Protein AF-A0A0F8YXT7-F1 (afdb_monomer)

Secondary structure (DSSP, 8-state):
--HHHHHHHTT-----S-------HHHHHHHHTGGGHHHHHHHHHHH--S--SS-HHHHHHHHTTEEEEE-TTS-EEEEEE-SS-EEEE-HHHHHHHS--EEEEEE-TTSPEEEEEHHHHHHT-TTS-EESEEE---TTSPPPTTEEE-----SS-------HHHHHHHHHTTTT-HHHHHHHHHHHHHHHH-TTS--SSEEEEE--TTSSHHHHHHHHHGGGGGGEEEE-SHHHHHSS--GGGGG-SEEEE-GGGGGGHHHHHHHHHHHHH-SEEEE--TTS--EEEE---EEEEEE-TT----TTS-GGGEEEEEPP-TTTT-HHHHHHHHHHHHHSSHHHHHHHHHHH----S-TTSPPPPHHHHHHHHHTS-HHHHHHHHHHHH------TTS--

InterPro domains:
  IPR027417 P-loop containing nucleoside triphosphate hydrolase [G3DSA:3.40.50.300] (169-338)
  IPR027417 P-loop containing nucleoside triphosphate hydrolase [SSF52540] (179-327)
  IPR045455 NrS-1 polymerase-like, helicase domain [PF19263] (204-312)

Sequence (399 aa):
DTPLLRMLFVDTIQVDGDSEFKAPFKRLEELIGEQGKDFVASLYKIWGGESKGISTTLLQRMNAKHAVVFRQGGKMTIMTEHEDEIRYSSRYDFGMLYPKRIQVAITSAGKPVQKIQSEAWIEHDDRRFYYGIQLAPPGRKLKKDYYNLWQGFSVEPKKGDWSLYRQHLGLLVKGVPDHLDYVISWLADCVQNPGTQAGVALSFKGRMGVGKSTAAKWFGALFGAHFMHLDSEHRLLGSFNAHLHHAIVILADEAVWAAGKQGLGALKRMITEDTLSIEPKGLDVIEVDNMIHMIVCSNEDWFVPRHFDERRFAIFEVSDKHQEDHEFFGAVKKQLFQEGGLAALLYDLLEWKLTRNLRRFPDTEESERQKTHTMSAKHEWWYEQLISGAPWLDAQELP

Nearest PDB structures (foldseek):
  7ola-assembly1_B  TM=5.932E-01  e=2.626E-09  Staphylococcus aureus
  7om0-assembly1_A  TM=5.813E-01  e=7.426E-09  Staphylococcus aureus
  7ola-assembly1_A  TM=5.707E-01  e=2.803E-08  Staphylococcus aureus
  7ola-assembly1_C  TM=5.145E-01  e=4.956E-09  Staphylococcus aureus
  7om0-assembly1_D  TM=5.430E-01  e=7.867E-09  Staphylococcus aureus

Organism: NCBI:txid412755

Solvent-accessible surface area (backbone atoms only — not comparable to full-atom values): 22648 Å² total; per-residue (Å²): 143,57,74,69,63,50,69,75,60,68,88,78,76,88,84,80,98,73,79,83,82,79,75,66,59,69,67,46,51,70,72,53,40,83,85,34,48,68,58,52,50,49,47,42,72,76,62,55,74,80,74,73,39,66,53,69,70,56,49,51,59,45,47,75,34,33,30,42,31,32,40,94,62,80,45,76,32,37,40,35,62,50,99,78,49,79,45,78,37,50,72,67,60,46,31,70,77,32,63,55,73,39,70,32,42,65,47,99,84,74,46,77,38,69,38,39,43,36,56,44,47,74,73,36,87,90,44,44,67,25,72,26,75,42,70,35,37,67,95,43,84,70,59,87,60,41,42,63,66,52,85,66,57,65,56,72,64,36,90,65,60,41,65,56,52,55,50,51,51,25,37,42,34,64,59,39,66,69,54,34,52,49,52,51,46,53,57,17,46,51,71,64,36,43,49,50,48,67,48,38,26,48,30,39,34,26,67,82,56,43,48,61,64,56,52,52,52,60,57,32,48,45,38,41,77,23,33,42,79,38,67,33,37,62,69,72,73,39,78,69,36,48,70,58,70,58,37,32,35,35,39,40,34,53,50,30,54,78,49,47,73,61,36,53,53,51,52,51,42,56,38,65,40,68,55,40,84,30,31,39,91,97,44,60,74,42,80,40,80,38,22,33,38,42,36,37,31,36,45,76,83,68,71,82,57,82,83,59,76,58,76,37,52,46,60,30,57,36,40,66,90,55,49,69,39,60,66,63,54,47,53,33,50,42,35,34,79,74,69,47,7,50,23,11,46,49,32,51,32,64,69,50,84,80,81,72,60,76,74,63,62,81,90,32,75,63,54,51,52,50,54,51,73,53,38,52,75,71,51,36,51,51,49,51,46,66,69,69,66,61,77,86,72,56,86,87,72,63,132

Structure (mmCIF, N/CA/C/O backbone):
data_AF-A0A0F8YXT7-F1
#
_entry.id   AF-A0A0F8YXT7-F1
#
loop_
_atom_site.group_PDB
_atom_site.id
_atom_site.type_symbol
_atom_site.label_atom_id
_atom_site.label_alt_id
_atom_site.label_comp_id
_atom_site.label_asym_id
_atom_site.label_entity_id
_atom_site.label_seq_id
_atom_site.pdbx_PDB_ins_code
_atom_site.Cartn_x
_atom_site.Cartn_y
_atom_site.Cartn_z
_atom_site.occupancy
_atom_site.B_iso_or_equiv
_atom_site.auth_seq_id
_atom_site.auth_comp_id
_atom_site.auth_asym_id
_atom_site.auth_atom_id
_atom_site.pdbx_PDB_model_num
ATOM 1 N N . ASP A 1 1 ? 20.524 -30.618 -58.785 1.00 39.38 1 ASP A N 1
ATOM 2 C CA . ASP A 1 1 ? 21.053 -31.994 -58.687 1.00 39.38 1 ASP A CA 1
ATOM 3 C C . ASP A 1 1 ? 22.568 -32.061 -58.804 1.00 39.38 1 ASP A C 1
ATOM 5 O O . ASP A 1 1 ? 23.100 -32.656 -59.732 1.00 39.38 1 ASP A O 1
ATOM 9 N N . THR A 1 2 ? 23.287 -31.479 -57.845 1.00 40.97 2 THR A N 1
ATOM 10 C CA . THR A 1 2 ? 24.748 -31.613 -57.781 1.00 40.97 2 THR A CA 1
ATOM 11 C C . THR A 1 2 ? 25.086 -32.537 -56.610 1.00 40.97 2 THR A C 1
ATOM 13 O O . THR A 1 2 ? 24.695 -32.223 -55.483 1.00 40.97 2 THR A O 1
ATOM 16 N N . PRO A 1 3 ? 25.797 -33.659 -56.822 1.00 45.44 3 PRO A N 1
ATOM 17 C CA . PRO A 1 3 ? 26.182 -34.601 -55.760 1.00 45.44 3 PRO A CA 1
ATOM 18 C C . PRO A 1 3 ? 26.886 -33.939 -54.561 1.00 45.44 3 PRO A C 1
ATOM 20 O O . PRO A 1 3 ? 26.724 -34.376 -53.425 1.00 45.44 3 PRO A O 1
ATOM 23 N N . LEU A 1 4 ? 27.577 -32.820 -54.805 1.00 45.56 4 LEU A N 1
ATOM 24 C CA . LEU A 1 4 ? 28.247 -31.981 -53.805 1.00 45.56 4 LEU A CA 1
ATOM 25 C C . LEU A 1 4 ? 27.292 -31.361 -52.770 1.00 45.56 4 LEU A C 1
ATOM 27 O O . LEU A 1 4 ? 27.617 -31.311 -51.588 1.00 45.56 4 LEU A O 1
ATOM 31 N N . LEU A 1 5 ? 26.093 -30.943 -53.191 1.00 46.81 5 LEU A N 1
ATOM 32 C CA . LEU A 1 5 ? 25.061 -30.440 -52.278 1.00 46.81 5 LEU A CA 1
ATOM 33 C C . LEU A 1 5 ? 24.459 -31.576 -51.445 1.00 46.81 5 LEU A C 1
ATOM 35 O O . LEU A 1 5 ? 24.122 -31.361 -50.296 1.00 46.81 5 LEU A O 1
ATOM 39 N N . ARG A 1 6 ? 24.374 -32.807 -51.960 1.00 44.88 6 ARG A N 1
ATOM 40 C CA . ARG A 1 6 ? 23.928 -33.944 -51.136 1.00 44.88 6 ARG A CA 1
ATOM 41 C C . ARG A 1 6 ? 24.977 -34.329 -50.088 1.00 44.88 6 ARG A C 1
ATOM 43 O O . ARG A 1 6 ? 24.615 -34.555 -48.944 1.00 44.88 6 ARG A O 1
ATOM 50 N N . MET A 1 7 ? 26.267 -34.306 -50.426 1.00 46.72 7 MET A N 1
ATOM 51 C CA . MET A 1 7 ? 27.353 -34.587 -49.468 1.00 46.72 7 MET A CA 1
ATOM 52 C C . MET A 1 7 ? 27.395 -33.610 -48.279 1.00 46.72 7 MET A C 1
ATOM 54 O O . MET A 1 7 ? 27.809 -33.977 -47.188 1.00 46.72 7 MET A O 1
ATOM 58 N N . LEU A 1 8 ? 26.945 -32.373 -48.493 1.00 49.31 8 LEU A N 1
ATOM 59 C CA . LEU A 1 8 ? 26.887 -31.306 -47.493 1.00 49.31 8 LEU A CA 1
ATOM 60 C C . LEU A 1 8 ? 25.768 -31.464 -46.451 1.00 49.31 8 LEU A C 1
ATOM 62 O O . LEU A 1 8 ? 25.875 -30.913 -45.359 1.00 49.31 8 LEU A O 1
ATOM 66 N N . PHE A 1 9 ? 24.695 -32.175 -46.804 1.00 46.34 9 PHE A N 1
ATOM 67 C CA . PHE A 1 9 ? 23.440 -32.210 -46.043 1.00 46.34 9 PHE A CA 1
ATOM 68 C C . PHE A 1 9 ? 23.059 -33.611 -45.527 1.00 46.34 9 PHE A C 1
ATOM 70 O O . PHE A 1 9 ? 22.068 -33.740 -44.815 1.00 46.34 9 PHE A O 1
ATOM 77 N N . VAL A 1 10 ? 23.806 -34.665 -45.879 1.00 40.94 10 VAL A N 1
ATOM 78 C CA . VAL A 1 10 ? 23.450 -36.061 -45.544 1.00 40.94 10 VAL A CA 1
ATOM 79 C C . VAL A 1 10 ? 23.953 -36.516 -44.161 1.00 40.94 10 VAL A C 1
ATOM 81 O O . VAL A 1 10 ? 23.367 -37.432 -43.598 1.00 40.94 10 VAL A O 1
ATOM 84 N N . ASP A 1 11 ? 24.926 -35.832 -43.547 1.00 40.41 11 ASP A N 1
ATOM 85 C CA . ASP A 1 11 ? 25.445 -36.191 -42.207 1.00 40.41 11 ASP A CA 1
ATOM 86 C C . ASP A 1 11 ? 24.771 -35.434 -41.033 1.00 40.41 11 ASP A C 1
ATOM 88 O O . ASP A 1 11 ? 25.213 -35.552 -39.891 1.00 40.41 11 ASP A O 1
ATOM 92 N N . THR A 1 12 ? 23.711 -34.647 -41.268 1.00 40.72 12 THR A N 1
ATOM 93 C CA . THR A 1 12 ? 23.118 -33.735 -40.254 1.00 40.72 12 THR A CA 1
ATOM 94 C C . THR A 1 12 ? 21.625 -33.937 -39.967 1.00 40.72 12 THR A C 1
ATOM 96 O O . THR A 1 12 ? 20.953 -33.035 -39.474 1.00 40.72 12 THR A O 1
ATOM 99 N N . ILE A 1 13 ? 21.090 -35.134 -40.205 1.00 34.00 13 ILE A N 1
ATOM 100 C CA . ILE A 1 13 ? 19.738 -35.527 -39.769 1.00 34.00 13 ILE A CA 1
ATOM 101 C C . ILE A 1 13 ? 19.955 -36.733 -38.840 1.00 34.00 13 ILE A C 1
ATOM 103 O O . ILE A 1 13 ? 20.457 -37.749 -39.302 1.00 34.00 13 ILE A O 1
ATOM 107 N N . GLN A 1 14 ? 19.732 -36.694 -37.522 1.00 34.12 14 GLN A N 1
ATOM 108 C CA . GLN A 1 14 ? 18.491 -36.373 -36.808 1.00 34.12 14 GLN A CA 1
ATOM 109 C C . GLN A 1 14 ? 18.782 -36.413 -35.286 1.00 34.12 14 GLN A C 1
ATOM 111 O O . GLN A 1 14 ? 19.379 -37.405 -34.888 1.00 34.12 14 GLN A O 1
ATOM 116 N N . VAL A 1 15 ? 18.345 -35.441 -34.460 1.00 32.06 15 VAL A N 1
ATOM 117 C CA . VAL A 1 15 ? 17.701 -35.663 -33.131 1.00 32.06 15 VAL A CA 1
ATOM 118 C C . VAL A 1 15 ? 16.918 -34.394 -32.722 1.00 32.06 15 VAL A C 1
ATOM 120 O O . VAL A 1 15 ? 17.508 -33.345 -32.495 1.00 32.06 15 VAL A O 1
ATOM 123 N N . ASP A 1 16 ? 15.592 -34.531 -32.681 1.00 32.97 16 ASP A N 1
ATOM 124 C CA . ASP A 1 16 ? 14.550 -33.811 -31.926 1.00 32.97 16 ASP A CA 1
ATOM 125 C C . ASP A 1 16 ? 14.582 -32.277 -31.713 1.00 32.97 16 ASP A C 1
ATOM 127 O O . ASP A 1 16 ? 15.314 -31.724 -30.899 1.00 32.97 16 ASP A O 1
ATOM 131 N N . GLY A 1 17 ? 13.584 -31.621 -32.320 1.00 36.00 17 GLY A N 1
ATOM 132 C CA . GLY A 1 17 ? 12.732 -30.627 -31.649 1.00 36.00 17 GLY A CA 1
ATOM 133 C C . GLY A 1 17 ? 13.159 -29.159 -31.665 1.00 36.00 17 GLY A C 1
ATOM 134 O O . GLY A 1 17 ? 12.306 -28.316 -31.907 1.00 36.00 17 GLY A O 1
ATOM 135 N N . ASP A 1 18 ? 14.438 -28.856 -31.470 1.00 39.72 18 ASP A N 1
ATOM 136 C CA . ASP A 1 18 ? 14.978 -27.487 -31.462 1.00 39.72 18 ASP A CA 1
ATOM 137 C C . ASP A 1 18 ? 16.389 -27.518 -32.061 1.00 39.72 18 ASP A C 1
ATOM 139 O O . ASP A 1 18 ? 17.374 -27.766 -31.367 1.00 39.72 18 ASP A O 1
ATOM 143 N N . SER A 1 19 ? 16.513 -27.318 -33.374 1.00 31.89 19 SER A N 1
ATOM 144 C CA . SER A 1 19 ? 17.814 -27.382 -34.048 1.00 31.89 19 SER A CA 1
ATOM 145 C C . SER A 1 19 ? 18.160 -26.066 -34.743 1.00 31.89 19 SER A C 1
ATOM 147 O O . SER A 1 19 ? 17.706 -25.795 -35.857 1.00 31.89 19 SER A O 1
ATOM 149 N N . GLU A 1 20 ? 19.012 -25.275 -34.089 1.00 38.31 20 GLU A N 1
ATOM 150 C CA . GLU A 1 20 ? 19.866 -24.267 -34.726 1.00 38.31 20 GLU A CA 1
ATOM 151 C C . GLU A 1 20 ? 20.706 -24.932 -35.838 1.00 38.31 20 GLU A C 1
ATOM 153 O O . GLU A 1 20 ? 21.409 -25.923 -35.617 1.00 38.31 20 GLU A O 1
ATOM 158 N N . PHE A 1 21 ? 20.605 -24.408 -37.062 1.00 39.09 21 PHE A N 1
ATOM 159 C CA . PHE A 1 21 ? 21.323 -24.898 -38.240 1.00 39.09 21 PHE A CA 1
ATOM 160 C C . PHE A 1 21 ? 22.820 -24.545 -38.152 1.00 39.09 21 PHE A C 1
ATOM 162 O O . PHE A 1 21 ? 23.279 -23.558 -38.725 1.00 39.09 21 PHE A O 1
ATOM 169 N N . LYS A 1 22 ? 23.630 -25.392 -37.511 1.00 43.78 22 LYS A N 1
ATOM 170 C CA . LYS A 1 22 ? 25.098 -25.256 -37.547 1.00 43.78 22 LYS A CA 1
ATOM 171 C C . LYS A 1 22 ? 25.690 -25.957 -38.763 1.00 43.78 22 LYS A C 1
ATOM 173 O O . LYS A 1 22 ? 26.059 -27.128 -38.713 1.00 43.78 22 LYS A O 1
ATOM 178 N N . ALA A 1 23 ? 25.811 -25.234 -39.873 1.00 48.59 23 ALA A N 1
ATOM 179 C CA . ALA A 1 23 ? 26.555 -25.724 -41.031 1.00 48.59 23 ALA A CA 1
ATOM 180 C C . ALA A 1 23 ? 28.072 -25.796 -40.713 1.00 48.59 23 ALA A C 1
ATOM 182 O O . ALA A 1 23 ? 28.648 -24.818 -40.224 1.00 48.59 23 ALA A O 1
ATOM 183 N N . PRO A 1 24 ? 28.766 -26.921 -40.988 1.00 53.50 24 PRO A N 1
ATOM 184 C CA . PRO A 1 24 ? 30.176 -27.098 -40.643 1.00 53.50 24 PRO A CA 1
ATOM 185 C C . PRO A 1 24 ? 31.079 -26.455 -41.709 1.00 53.50 24 PRO A C 1
ATOM 187 O O . PRO A 1 24 ? 31.779 -27.139 -42.457 1.00 53.50 24 PRO A O 1
ATOM 190 N N . PHE A 1 25 ? 31.071 -25.121 -41.788 1.00 54.31 25 PHE A N 1
ATOM 191 C CA . PHE A 1 25 ? 31.780 -24.353 -42.823 1.00 54.31 25 PHE A CA 1
ATOM 192 C C . PHE A 1 25 ? 33.288 -24.634 -42.876 1.00 54.31 25 PHE A C 1
ATOM 194 O O . PHE A 1 25 ? 33.860 -24.662 -43.959 1.00 54.31 25 PHE A O 1
ATOM 201 N N . LYS A 1 26 ? 33.920 -24.941 -41.735 1.00 54.84 26 LYS A N 1
ATOM 202 C CA . LYS A 1 26 ? 35.354 -25.266 -41.656 1.00 54.84 26 LYS A CA 1
ATOM 203 C C . LYS A 1 26 ? 35.719 -26.560 -42.395 1.00 54.84 26 LYS A C 1
ATOM 205 O O . LYS A 1 26 ? 36.694 -26.593 -43.135 1.00 54.84 26 LYS A O 1
ATOM 210 N N . ARG A 1 27 ? 34.893 -27.605 -42.253 1.00 57.19 27 ARG A N 1
ATOM 211 C CA . ARG A 1 27 ? 35.062 -28.870 -42.993 1.00 57.19 27 ARG A CA 1
ATOM 212 C C . ARG A 1 27 ? 34.838 -28.656 -44.489 1.00 57.19 27 ARG A C 1
ATOM 214 O O . ARG A 1 27 ? 35.436 -29.343 -45.309 1.00 57.19 27 ARG A O 1
ATOM 221 N N . LEU A 1 28 ? 33.989 -27.687 -44.835 1.00 57.41 28 LEU A N 1
ATOM 222 C CA . LEU A 1 28 ? 33.755 -27.303 -46.215 1.00 57.41 28 LEU A CA 1
ATOM 223 C C . LEU A 1 28 ? 34.971 -26.601 -46.823 1.00 57.41 28 LEU A C 1
ATOM 225 O O . LEU A 1 28 ? 35.419 -27.039 -47.872 1.00 57.41 28 LEU A O 1
ATOM 229 N N . GLU A 1 29 ? 35.554 -25.597 -46.161 1.00 59.03 29 GLU A N 1
ATOM 230 C CA . GLU A 1 29 ? 36.784 -24.927 -46.632 1.00 59.03 29 GLU A CA 1
ATOM 231 C C . GLU A 1 29 ? 37.942 -25.907 -46.857 1.00 59.03 29 GLU A C 1
ATOM 233 O O . GLU A 1 29 ? 38.652 -25.797 -47.856 1.00 59.03 29 GLU A O 1
ATOM 238 N N . GLU A 1 30 ? 38.097 -26.898 -45.973 1.00 63.09 30 GLU A N 1
ATOM 239 C CA . GLU A 1 30 ? 39.104 -27.959 -46.104 1.00 63.09 30 GLU A CA 1
ATOM 240 C C . GLU A 1 30 ? 38.872 -28.847 -47.343 1.00 63.09 30 GLU A C 1
ATOM 242 O O . GLU A 1 30 ? 39.832 -29.293 -47.967 1.00 63.09 30 GLU A O 1
ATOM 247 N N . LEU A 1 31 ? 37.611 -29.074 -47.731 1.00 58.56 31 LEU A N 1
ATOM 248 C CA . LEU A 1 31 ? 37.218 -29.933 -48.856 1.00 58.56 31 LEU A CA 1
ATOM 249 C C . LEU A 1 31 ? 37.324 -29.251 -50.226 1.00 58.56 31 LEU A C 1
ATOM 251 O O . LEU A 1 31 ? 37.680 -29.909 -51.202 1.00 58.56 31 LEU A O 1
ATOM 255 N N . ILE A 1 32 ? 36.986 -27.961 -50.324 1.00 65.31 32 ILE A N 1
ATOM 256 C CA . ILE A 1 32 ? 36.950 -27.232 -51.610 1.00 65.31 32 ILE A CA 1
ATOM 257 C C . ILE A 1 32 ? 38.225 -26.425 -51.898 1.00 65.31 32 ILE A C 1
ATOM 259 O O . ILE A 1 32 ? 38.386 -25.913 -53.008 1.00 65.31 32 ILE A O 1
ATOM 263 N N . GLY A 1 33 ? 39.150 -26.338 -50.937 1.00 61.34 33 GLY A N 1
ATOM 264 C CA . GLY A 1 33 ? 40.446 -25.685 -51.113 1.00 61.34 33 GLY A CA 1
ATOM 265 C C . GLY A 1 33 ? 40.345 -24.188 -51.438 1.00 61.34 33 GLY A C 1
ATOM 266 O O . GLY A 1 33 ? 39.292 -23.562 -51.314 1.00 61.34 33 GLY A O 1
ATOM 267 N N . GLU A 1 34 ? 41.457 -23.579 -51.86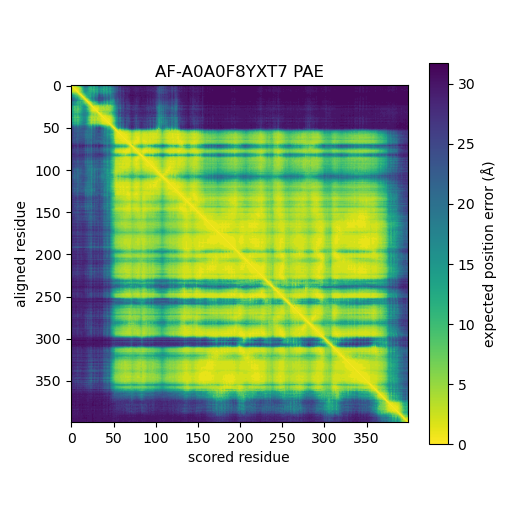7 1.00 63.38 34 GLU A N 1
ATOM 268 C CA . GLU A 1 34 ? 41.526 -22.123 -52.085 1.00 63.38 34 GLU A CA 1
ATOM 269 C C . GLU A 1 34 ? 40.518 -21.585 -53.109 1.00 63.38 34 GLU A C 1
ATOM 271 O O . GLU A 1 34 ? 40.048 -20.460 -52.959 1.00 63.38 34 GLU A O 1
ATOM 276 N N . GLN A 1 35 ? 40.139 -22.387 -54.107 1.00 56.91 35 GLN A N 1
ATOM 277 C CA . GLN A 1 35 ? 39.213 -21.973 -55.167 1.00 56.91 35 GLN A CA 1
ATOM 278 C C . GLN A 1 35 ? 37.752 -21.876 -54.695 1.00 56.91 35 GLN A C 1
ATOM 280 O O . GLN A 1 35 ? 36.944 -21.216 -55.343 1.00 56.91 35 GLN A O 1
ATOM 285 N N . GLY A 1 36 ? 37.402 -22.499 -53.564 1.00 59.78 36 GLY A N 1
ATOM 286 C CA . GLY A 1 36 ? 36.059 -22.440 -52.984 1.00 59.78 36 GLY A CA 1
ATOM 287 C C . GLY A 1 36 ? 35.871 -21.379 -51.902 1.00 59.78 36 GLY A C 1
ATOM 288 O O . GLY A 1 36 ? 34.755 -21.241 -51.401 1.00 59.78 36 GLY A O 1
ATOM 289 N N . LYS A 1 37 ? 36.917 -20.620 -51.539 1.00 63.25 37 LYS A N 1
ATOM 290 C CA . LYS A 1 37 ? 36.864 -19.624 -50.452 1.00 63.25 37 LYS A CA 1
ATOM 291 C C . LYS A 1 37 ? 35.772 -18.574 -50.663 1.00 63.25 37 LYS A C 1
ATOM 293 O O . LYS A 1 37 ? 35.045 -18.266 -49.725 1.00 63.25 37 LYS A O 1
ATOM 298 N N . ASP A 1 38 ? 35.580 -18.095 -51.891 1.00 61.78 38 ASP A N 1
ATOM 299 C CA . ASP A 1 38 ? 34.536 -17.106 -52.201 1.00 61.78 38 ASP A CA 1
ATOM 300 C C . ASP A 1 38 ? 33.118 -17.694 -52.115 1.00 61.78 38 ASP A C 1
ATOM 302 O O . ASP A 1 38 ? 32.168 -17.015 -51.708 1.00 61.78 38 ASP A O 1
ATOM 306 N N . PHE A 1 39 ? 32.964 -18.980 -52.450 1.00 64.81 39 PHE A N 1
ATOM 307 C CA . PHE A 1 39 ? 31.699 -19.699 -52.308 1.00 64.81 39 PHE A CA 1
ATOM 308 C C . PHE A 1 39 ? 31.369 -19.925 -50.832 1.00 64.81 39 PHE A C 1
ATOM 310 O O . PHE A 1 39 ? 30.263 -19.605 -50.402 1.00 64.81 39 PHE A O 1
ATOM 317 N N . VAL A 1 40 ? 32.339 -20.375 -50.028 1.00 61.62 40 VAL A N 1
ATOM 318 C CA . VAL A 1 40 ? 32.162 -20.517 -48.576 1.00 61.62 40 VAL A CA 1
ATOM 319 C C . VAL A 1 40 ? 31.906 -19.167 -47.913 1.00 61.62 40 VAL A C 1
ATOM 321 O O . VAL A 1 40 ? 30.992 -19.071 -47.103 1.00 61.62 40 VAL A O 1
ATOM 324 N N . ALA A 1 41 ? 32.615 -18.104 -48.298 1.00 59.34 41 ALA A N 1
ATOM 325 C CA . ALA A 1 41 ? 32.362 -16.750 -47.808 1.00 59.34 41 ALA A CA 1
ATOM 326 C C . ALA A 1 41 ? 30.945 -16.267 -48.153 1.00 59.34 41 ALA A C 1
ATOM 328 O O . ALA A 1 41 ? 30.284 -15.633 -47.330 1.00 59.34 41 ALA A O 1
ATOM 329 N N . SER A 1 42 ? 30.439 -16.606 -49.342 1.00 58.78 42 SER A N 1
ATOM 330 C CA . SER A 1 42 ? 29.057 -16.322 -49.738 1.00 58.78 42 SER A CA 1
ATOM 331 C C . SER A 1 42 ? 28.055 -17.121 -48.906 1.00 58.78 42 SER A C 1
ATOM 333 O O . SER A 1 42 ? 27.080 -16.553 -48.423 1.00 58.78 42 SER A O 1
ATOM 335 N N . LEU A 1 43 ? 28.314 -18.405 -48.650 1.00 55.19 43 LEU A N 1
ATOM 336 C CA . LEU A 1 43 ? 27.483 -19.219 -47.763 1.00 55.19 43 LEU A CA 1
ATOM 337 C C . LEU A 1 43 ? 27.537 -18.727 -46.309 1.00 55.19 43 LEU A C 1
ATOM 339 O O . LEU A 1 43 ? 26.508 -18.684 -45.650 1.00 55.19 43 LEU A O 1
ATOM 343 N N . TYR A 1 44 ? 28.686 -18.258 -45.826 1.00 54.47 44 TYR A N 1
ATOM 344 C CA . TYR A 1 44 ? 28.837 -17.624 -44.514 1.00 54.47 44 TYR A CA 1
ATOM 345 C C . TYR A 1 44 ? 28.049 -16.307 -44.430 1.00 54.47 44 TYR A C 1
ATOM 347 O O . TYR A 1 44 ? 27.451 -15.979 -43.410 1.00 54.47 44 TYR A O 1
ATOM 355 N N . LYS A 1 45 ? 27.982 -15.558 -45.534 1.00 52.66 45 LYS A N 1
ATOM 356 C CA . LYS A 1 45 ? 27.208 -14.316 -45.647 1.00 52.66 45 LYS A CA 1
ATOM 357 C C . LYS A 1 45 ? 25.693 -14.560 -45.643 1.00 52.66 45 LYS A C 1
ATOM 359 O O . LYS A 1 45 ? 24.955 -13.710 -45.149 1.00 52.66 45 LYS A O 1
ATOM 364 N N . ILE A 1 46 ? 25.245 -15.696 -46.185 1.00 48.91 46 ILE A N 1
ATOM 365 C CA . ILE A 1 46 ? 23.825 -16.077 -46.272 1.00 48.91 46 ILE A CA 1
ATOM 366 C C . ILE A 1 46 ? 23.372 -16.841 -45.012 1.00 48.91 46 ILE A C 1
ATOM 368 O O . ILE A 1 46 ? 22.286 -16.575 -44.502 1.00 48.91 46 ILE A O 1
ATOM 372 N N . TRP A 1 47 ? 24.205 -17.743 -44.485 1.00 45.44 47 TRP A N 1
ATOM 373 C CA . TRP A 1 47 ? 23.855 -18.720 -43.441 1.00 45.44 47 TRP A CA 1
ATOM 374 C C . TRP A 1 47 ? 24.795 -18.748 -42.225 1.00 45.44 47 TRP A C 1
ATOM 376 O O . TRP A 1 47 ? 24.412 -19.289 -41.197 1.00 45.44 47 TRP A O 1
ATOM 386 N N . GLY A 1 48 ? 25.989 -18.147 -42.270 1.00 45.91 48 GLY A N 1
ATOM 387 C CA . GLY A 1 48 ? 26.950 -18.092 -41.145 1.00 45.91 48 GLY A CA 1
ATOM 388 C C . GLY A 1 48 ? 26.549 -17.139 -40.008 1.00 45.91 48 GLY A C 1
ATOM 389 O O . GLY A 1 48 ? 27.396 -16.588 -39.307 1.00 45.91 48 GLY A O 1
ATOM 390 N N . GLY A 1 49 ? 25.251 -16.883 -39.857 1.00 43.53 49 GLY A N 1
ATOM 391 C CA . GLY A 1 49 ? 24.677 -15.946 -38.904 1.00 43.53 49 GLY A CA 1
ATOM 392 C C . GLY A 1 49 ? 24.379 -16.562 -37.543 1.00 43.53 49 GLY A C 1
ATOM 393 O O . GLY A 1 49 ? 23.250 -16.457 -37.096 1.00 43.53 49 GLY A O 1
ATOM 394 N N . GLU A 1 50 ? 25.377 -17.113 -36.863 1.00 44.38 50 GLU A N 1
ATOM 395 C CA . GLU A 1 50 ? 25.337 -17.346 -35.412 1.00 44.38 50 GLU A CA 1
ATOM 396 C C . GLU A 1 50 ? 26.625 -16.720 -34.848 1.00 44.38 50 GLU A C 1
ATOM 398 O O . GLU A 1 50 ? 27.713 -17.251 -35.027 1.00 44.38 50 GLU A O 1
ATOM 403 N N . SER A 1 51 ? 26.664 -15.509 -34.291 1.00 44.16 51 SER A N 1
ATOM 404 C CA . SER A 1 51 ? 25.753 -14.842 -33.368 1.00 44.16 51 SER A CA 1
ATOM 405 C C . SER A 1 51 ? 25.614 -13.357 -33.739 1.00 44.16 51 SER A C 1
ATOM 407 O O . SER A 1 51 ? 26.551 -12.564 -33.634 1.00 44.16 51 SER A O 1
ATOM 409 N N . LYS A 1 52 ? 24.437 -12.963 -34.227 1.00 51.25 52 LYS A N 1
ATOM 410 C CA . LYS A 1 52 ? 24.092 -11.552 -34.434 1.00 51.25 52 LYS A CA 1
ATOM 411 C C . LYS A 1 52 ? 23.404 -11.054 -33.169 1.00 51.25 52 LYS A C 1
ATOM 413 O O . LYS A 1 52 ? 22.361 -11.575 -32.804 1.00 51.25 52 LYS A O 1
ATOM 418 N N . GLY A 1 53 ? 23.967 -10.036 -32.535 1.00 60.69 53 GLY A N 1
ATOM 419 C CA . GLY A 1 53 ? 23.324 -9.322 -31.440 1.00 60.69 53 GLY A CA 1
ATOM 420 C C . GLY A 1 53 ? 23.978 -9.516 -30.079 1.00 60.69 53 GLY A C 1
ATOM 421 O O . GLY A 1 53 ? 25.070 -10.058 -29.927 1.00 60.69 53 GLY A O 1
ATOM 422 N N . ILE A 1 54 ? 23.306 -8.968 -29.075 1.00 70.81 54 ILE A N 1
ATOM 423 C CA . ILE A 1 54 ? 23.616 -9.193 -27.668 1.00 70.81 54 ILE A CA 1
ATOM 424 C C . ILE A 1 54 ? 23.556 -10.707 -27.378 1.00 70.81 54 ILE A C 1
ATOM 426 O O . ILE A 1 54 ? 22.735 -11.409 -27.961 1.00 70.81 54 ILE A O 1
ATOM 430 N N . SER A 1 55 ? 24.416 -11.243 -26.504 1.00 76.00 55 SER A N 1
ATOM 431 C CA . SER A 1 55 ? 24.312 -12.671 -26.171 1.00 76.00 55 SER A CA 1
ATOM 432 C C . SER A 1 55 ? 22.979 -12.960 -25.476 1.00 76.00 55 SER A C 1
ATOM 434 O O . SER A 1 55 ? 22.516 -12.144 -24.677 1.00 76.00 55 SER A O 1
ATOM 436 N N . THR A 1 56 ? 22.390 -14.134 -25.717 1.00 78.06 56 THR A N 1
ATOM 437 C CA . THR A 1 56 ? 21.110 -14.544 -25.110 1.00 78.06 56 THR A CA 1
ATOM 438 C C . THR A 1 56 ? 21.131 -14.408 -23.588 1.00 78.06 56 THR A C 1
ATOM 440 O O . THR A 1 56 ? 20.211 -13.854 -22.995 1.00 78.06 56 THR A O 1
ATOM 443 N N . THR A 1 57 ? 22.231 -14.808 -22.944 1.00 80.81 57 THR A N 1
ATOM 444 C CA . THR A 1 57 ? 22.427 -14.650 -21.495 1.00 80.81 57 THR A CA 1
ATOM 445 C C . THR A 1 57 ? 22.398 -13.186 -21.052 1.00 80.81 57 THR A C 1
ATOM 447 O O . THR A 1 57 ? 21.844 -12.855 -20.005 1.00 80.81 57 THR A O 1
ATOM 450 N N . LEU A 1 58 ? 23.005 -12.288 -21.830 1.00 83.75 58 LEU A N 1
ATOM 451 C CA . LEU A 1 58 ? 23.054 -10.868 -21.503 1.00 83.75 58 LEU A CA 1
ATOM 452 C C . LEU A 1 58 ? 21.698 -10.193 -21.733 1.00 83.75 58 LEU A C 1
ATOM 454 O O . LEU A 1 58 ? 21.274 -9.399 -20.896 1.00 83.75 58 LEU A O 1
ATOM 458 N N . LEU A 1 59 ? 20.997 -10.565 -22.806 1.00 86.12 59 LEU A N 1
ATOM 459 C CA . LEU A 1 59 ? 19.618 -10.158 -23.066 1.00 86.12 59 LEU A CA 1
ATOM 460 C C . LEU A 1 59 ? 18.688 -10.581 -21.933 1.00 86.12 59 LEU A C 1
ATOM 462 O O . LEU A 1 59 ? 17.992 -9.737 -21.380 1.00 86.12 59 LEU A O 1
ATOM 466 N N . GLN A 1 60 ? 18.717 -11.859 -21.546 1.00 90.44 60 GLN A N 1
ATOM 467 C CA . GLN A 1 60 ? 17.912 -12.395 -20.447 1.00 90.44 60 GLN A CA 1
ATOM 468 C C . GLN A 1 60 ? 18.205 -11.663 -19.137 1.00 90.44 60 GLN A C 1
ATOM 470 O O . GLN A 1 60 ? 17.281 -11.255 -18.442 1.00 90.44 60 GLN A O 1
ATOM 475 N N . ARG A 1 61 ? 19.484 -11.413 -18.826 1.00 91.44 61 ARG A N 1
ATOM 476 C CA . ARG A 1 61 ? 19.879 -10.657 -17.630 1.00 91.44 61 ARG A CA 1
ATOM 477 C C . ARG A 1 61 ? 19.357 -9.219 -17.642 1.00 91.44 61 ARG A C 1
ATOM 479 O O . ARG A 1 61 ? 18.985 -8.711 -16.588 1.00 91.44 61 ARG A O 1
ATOM 486 N N . MET A 1 62 ? 19.363 -8.553 -18.796 1.00 94.00 62 MET A N 1
ATOM 487 C CA . MET A 1 62 ? 18.832 -7.194 -18.915 1.00 94.00 62 MET A CA 1
ATOM 488 C C . MET A 1 62 ? 17.300 -7.193 -18.868 1.00 94.00 62 MET A C 1
ATOM 490 O O . MET A 1 62 ? 16.734 -6.407 -18.118 1.00 94.00 62 MET A O 1
ATOM 494 N N . ASN A 1 63 ? 16.629 -8.122 -19.552 1.00 94.56 63 ASN A N 1
ATOM 495 C CA . ASN A 1 63 ? 15.175 -8.299 -19.489 1.00 94.56 63 ASN A CA 1
ATOM 496 C C . ASN A 1 63 ? 14.688 -8.684 -18.084 1.00 94.56 63 ASN A C 1
ATOM 498 O O . ASN A 1 63 ? 13.598 -8.291 -17.690 1.00 94.56 63 ASN A O 1
ATOM 502 N N . ALA A 1 64 ? 15.490 -9.384 -17.284 1.00 93.06 64 ALA A N 1
ATOM 503 C CA . ALA A 1 64 ? 15.133 -9.699 -15.902 1.00 93.06 64 ALA A CA 1
ATOM 504 C C . ALA A 1 64 ? 14.980 -8.452 -15.009 1.00 93.06 64 ALA A C 1
ATOM 506 O O . ALA A 1 64 ? 14.423 -8.557 -13.925 1.00 93.06 64 ALA A O 1
ATOM 507 N N . LYS A 1 65 ? 15.489 -7.287 -15.434 1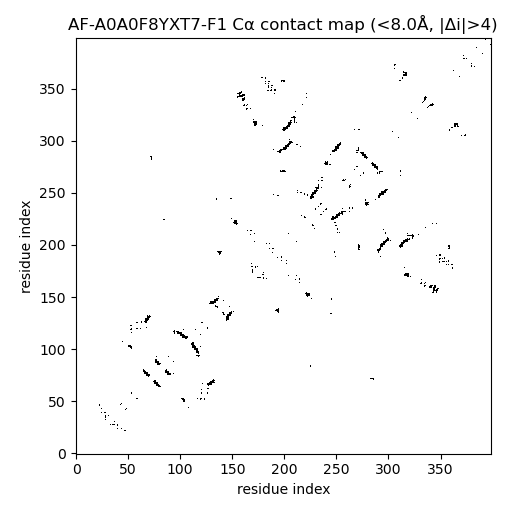.00 93.31 65 LYS A N 1
ATOM 508 C CA . LYS A 1 65 ? 15.489 -6.056 -14.626 1.00 93.31 65 LYS A CA 1
ATOM 509 C C . LYS A 1 65 ? 14.923 -4.839 -15.335 1.00 93.31 65 LYS A C 1
ATOM 511 O O . LYS A 1 65 ? 14.544 -3.879 -14.674 1.00 93.31 65 LYS A O 1
ATOM 516 N N . HIS A 1 66 ? 14.938 -4.832 -16.663 1.00 95.88 66 HIS A N 1
ATOM 517 C CA . HIS A 1 66 ? 14.674 -3.641 -17.452 1.00 95.88 66 HIS A CA 1
ATOM 518 C C . HIS A 1 66 ? 13.571 -3.880 -18.467 1.00 95.88 66 HIS A C 1
ATOM 520 O O . HIS A 1 66 ? 13.471 -4.951 -19.069 1.00 95.88 66 HIS A O 1
ATOM 526 N N . ALA A 1 67 ? 12.789 -2.832 -18.699 1.00 96.44 67 ALA A N 1
ATOM 527 C CA . ALA A 1 67 ? 11.827 -2.769 -19.781 1.00 96.44 67 ALA A CA 1
ATOM 528 C C . ALA A 1 67 ? 11.776 -1.360 -20.367 1.00 96.44 67 ALA A C 1
ATOM 530 O O . ALA A 1 67 ? 11.954 -0.366 -19.665 1.00 96.44 67 ALA A O 1
ATOM 531 N N . VAL A 1 68 ? 11.513 -1.262 -21.664 1.00 95.06 68 VAL A N 1
ATOM 532 C CA . VAL A 1 68 ? 11.177 0.009 -22.301 1.00 95.06 68 VAL A CA 1
ATOM 533 C C . VAL A 1 68 ? 9.684 0.254 -22.109 1.00 95.06 68 VAL A C 1
ATOM 535 O O . VAL A 1 68 ? 8.866 -0.611 -22.402 1.00 95.06 68 VAL A O 1
ATOM 538 N N . VAL A 1 69 ? 9.315 1.433 -21.619 1.00 94.00 69 VAL A N 1
ATOM 539 C CA . VAL A 1 69 ? 7.920 1.783 -21.336 1.00 94.00 69 VAL A CA 1
ATOM 540 C C . VAL A 1 69 ? 7.560 3.085 -22.032 1.00 94.00 69 VAL A C 1
ATOM 542 O O . VAL A 1 69 ? 8.270 4.089 -21.894 1.00 94.00 69 VAL A O 1
ATOM 545 N N . PHE A 1 70 ? 6.429 3.083 -22.734 1.00 89.69 70 PHE A N 1
ATOM 546 C CA . PHE A 1 70 ? 5.802 4.295 -23.247 1.00 89.69 70 PHE A CA 1
ATOM 547 C C . PHE A 1 70 ? 4.926 4.922 -22.156 1.00 89.69 70 PHE A C 1
ATOM 549 O O . PHE A 1 70 ? 3.861 4.409 -21.827 1.00 89.69 70 PHE A O 1
ATOM 556 N N . ARG A 1 71 ? 5.392 6.002 -21.516 1.00 80.38 71 ARG A N 1
ATOM 557 C CA . ARG A 1 71 ? 4.623 6.643 -20.435 1.00 80.38 71 ARG A CA 1
ATOM 558 C C . ARG A 1 71 ? 3.529 7.537 -21.010 1.00 80.38 71 ARG A C 1
ATOM 560 O O . ARG A 1 71 ? 3.704 8.120 -22.075 1.00 80.38 71 ARG A O 1
ATOM 567 N N . GLN A 1 72 ? 2.443 7.705 -20.256 1.00 68.00 72 GLN A N 1
ATOM 568 C CA . GLN A 1 72 ? 1.257 8.477 -20.656 1.00 68.00 72 GLN A CA 1
ATOM 569 C C . GLN A 1 72 ? 1.558 9.917 -21.125 1.00 68.00 72 GLN A C 1
ATOM 571 O O . GLN A 1 72 ? 0.853 10.412 -21.991 1.00 68.00 72 GLN A O 1
ATOM 576 N N . GLY A 1 73 ? 2.648 10.548 -20.668 1.00 67.50 73 GLY A N 1
ATOM 577 C CA . GLY A 1 73 ? 3.126 11.847 -21.180 1.00 67.50 73 GLY A CA 1
ATOM 578 C C . GLY A 1 73 ? 3.912 11.786 -22.504 1.00 67.50 73 GLY A C 1
ATOM 579 O O . GLY A 1 73 ? 4.787 12.618 -22.733 1.00 67.50 73 GLY A O 1
ATOM 580 N N . GLY A 1 74 ? 3.715 10.749 -23.326 1.00 73.06 74 GLY A N 1
ATOM 581 C CA . GLY A 1 74 ? 4.311 10.608 -24.663 1.00 73.06 74 GLY A CA 1
ATOM 582 C C . GLY A 1 74 ? 5.821 10.333 -24.705 1.00 73.06 74 GLY A C 1
ATOM 583 O O . GLY A 1 74 ? 6.424 10.376 -25.778 1.00 73.06 74 GLY A O 1
ATOM 584 N N . LYS A 1 75 ? 6.459 10.051 -23.561 1.00 81.50 75 LYS A N 1
ATOM 585 C CA . LYS A 1 75 ? 7.909 9.802 -23.474 1.00 81.50 75 LYS A CA 1
ATOM 586 C C . LYS A 1 75 ? 8.215 8.315 -23.323 1.00 81.50 75 LYS A C 1
ATOM 588 O O . LYS A 1 75 ? 7.717 7.654 -22.412 1.00 81.50 75 LYS A O 1
ATOM 593 N N . MET A 1 76 ? 9.117 7.827 -24.172 1.00 88.62 76 MET A N 1
ATOM 594 C CA . MET A 1 76 ? 9.761 6.523 -24.017 1.00 88.62 76 MET A CA 1
ATOM 595 C C . MET A 1 76 ? 10.814 6.602 -22.909 1.00 88.62 76 MET A C 1
ATOM 597 O O . MET A 1 76 ? 11.699 7.458 -22.948 1.00 88.62 76 MET A O 1
ATOM 601 N N . THR A 1 77 ? 10.720 5.716 -21.922 1.00 92.12 77 THR A N 1
ATOM 602 C CA . THR A 1 77 ? 11.649 5.648 -20.781 1.00 92.12 77 THR A CA 1
ATOM 603 C C . THR A 1 77 ? 12.094 4.216 -20.533 1.00 92.12 77 THR A C 1
ATOM 605 O O . THR A 1 77 ? 11.410 3.282 -20.956 1.00 92.12 77 THR A O 1
ATOM 608 N N . ILE A 1 78 ? 13.223 4.034 -19.847 1.00 94.62 78 ILE A N 1
ATOM 609 C CA . ILE A 1 78 ? 13.631 2.713 -19.367 1.00 94.62 78 ILE A CA 1
ATOM 610 C C . ILE A 1 78 ? 13.175 2.559 -17.923 1.00 94.62 78 ILE A C 1
ATOM 612 O O . ILE A 1 78 ? 13.584 3.309 -17.039 1.00 94.62 78 ILE A O 1
ATOM 616 N N . MET A 1 79 ? 12.301 1.586 -17.706 1.00 93.81 79 MET A N 1
ATOM 617 C CA . MET A 1 79 ? 11.890 1.117 -16.396 1.00 93.81 79 MET A CA 1
ATOM 618 C C . MET A 1 79 ? 12.928 0.121 -15.882 1.00 93.81 79 MET A C 1
ATOM 620 O O . MET A 1 79 ? 13.365 -0.757 -16.625 1.00 93.81 79 MET A O 1
ATOM 624 N N . THR A 1 80 ? 13.330 0.270 -14.625 1.00 92.81 80 THR A N 1
ATOM 625 C CA . THR A 1 80 ? 14.217 -0.656 -13.921 1.00 92.81 80 THR A CA 1
ATOM 626 C C . THR A 1 80 ? 13.560 -1.113 -12.632 1.00 92.81 80 THR A C 1
ATOM 628 O O . THR A 1 80 ? 13.223 -0.285 -11.787 1.00 92.81 80 THR A O 1
ATOM 631 N N . GLU A 1 81 ? 13.412 -2.422 -12.494 1.00 89.44 81 GLU A N 1
ATOM 632 C CA . GLU A 1 81 ? 12.915 -3.088 -11.297 1.00 89.44 81 GLU A CA 1
ATOM 633 C C . GLU A 1 81 ? 14.077 -3.314 -10.317 1.00 89.44 81 GLU A C 1
ATOM 635 O O . GLU A 1 81 ? 15.112 -3.895 -10.664 1.00 89.44 81 GLU A O 1
ATOM 640 N N . HIS A 1 82 ? 13.911 -2.818 -9.094 1.00 80.50 82 HIS A N 1
ATOM 641 C CA . HIS A 1 82 ? 14.725 -3.136 -7.924 1.00 80.50 82 HIS A CA 1
ATOM 642 C C . HIS A 1 82 ? 13.845 -3.837 -6.881 1.00 80.50 82 HIS A C 1
ATOM 644 O O . HIS A 1 82 ? 12.625 -3.777 -6.983 1.00 80.50 82 HIS A O 1
ATOM 650 N N . GLU A 1 83 ? 14.461 -4.489 -5.889 1.00 66.31 83 GLU A N 1
ATOM 651 C CA . GLU A 1 83 ? 13.745 -5.280 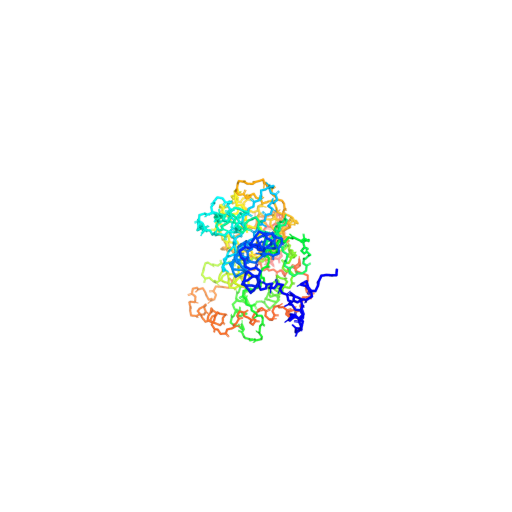-4.868 1.00 66.31 83 GLU A CA 1
ATOM 652 C C . GLU A 1 83 ? 12.613 -4.493 -4.183 1.00 66.31 83 GLU A C 1
ATOM 654 O O . GLU A 1 83 ? 11.547 -5.058 -3.961 1.00 66.31 83 GLU A O 1
ATOM 659 N N . ASP A 1 84 ? 12.798 -3.186 -3.961 1.00 60.34 84 ASP A N 1
ATOM 660 C CA . ASP A 1 84 ? 11.838 -2.353 -3.224 1.00 60.34 84 ASP A CA 1
ATOM 661 C C . ASP A 1 84 ? 11.179 -1.236 -4.056 1.00 60.34 84 ASP A C 1
ATOM 663 O O . ASP A 1 84 ? 10.285 -0.546 -3.565 1.00 60.34 84 ASP A O 1
ATOM 667 N N . GLU A 1 85 ? 11.616 -0.996 -5.300 1.00 73.50 85 GLU A N 1
ATOM 668 C CA . GLU A 1 85 ? 11.106 0.131 -6.090 1.00 73.50 85 GLU A CA 1
ATOM 669 C C . GLU A 1 85 ? 11.264 -0.019 -7.608 1.00 73.50 85 GLU A C 1
ATOM 671 O O . GLU A 1 85 ? 12.133 -0.724 -8.124 1.00 73.50 85 GLU A O 1
ATOM 676 N N . ILE A 1 86 ? 10.448 0.744 -8.339 1.00 83.88 86 ILE A N 1
ATOM 677 C CA . ILE A 1 86 ? 10.544 0.897 -9.790 1.00 83.88 86 ILE A CA 1
ATOM 678 C C . ILE A 1 86 ? 11.140 2.267 -10.106 1.00 83.88 86 ILE A C 1
ATOM 680 O O . ILE A 1 86 ? 10.579 3.307 -9.753 1.00 83.88 86 ILE A O 1
ATOM 684 N N . ARG A 1 87 ? 12.255 2.276 -10.839 1.00 86.19 87 ARG A N 1
ATOM 685 C CA . ARG A 1 87 ? 12.925 3.498 -11.297 1.00 86.19 87 ARG A CA 1
ATOM 686 C C . ARG A 1 87 ? 12.707 3.724 -12.783 1.00 86.19 87 ARG A C 1
ATOM 688 O O . ARG A 1 87 ? 12.679 2.780 -13.567 1.00 86.19 87 ARG A O 1
ATOM 695 N N . TYR A 1 88 ? 12.635 4.991 -13.175 1.00 87.88 88 TYR A N 1
ATOM 696 C CA . TYR A 1 88 ? 12.571 5.396 -14.577 1.00 87.88 88 TYR A CA 1
ATOM 697 C C . TYR A 1 88 ? 13.798 6.224 -14.927 1.00 87.88 88 TYR A C 1
ATOM 699 O O . TYR A 1 88 ? 14.091 7.210 -14.253 1.00 87.88 88 TYR A O 1
ATOM 707 N N . SER A 1 89 ? 14.491 5.846 -15.995 1.00 90.62 89 SER A N 1
ATOM 708 C CA . SER A 1 89 ? 15.671 6.546 -16.490 1.00 90.62 89 SER A CA 1
ATOM 709 C C . SER A 1 89 ? 15.519 6.940 -17.956 1.00 90.62 89 SER A C 1
ATOM 711 O O . SER A 1 89 ? 14.746 6.353 -18.726 1.00 90.62 89 SER A O 1
ATOM 713 N N . SER A 1 90 ? 16.249 7.986 -18.345 1.00 91.06 90 SER A N 1
ATOM 714 C CA . SER A 1 90 ? 16.408 8.334 -19.752 1.00 91.06 90 SER A CA 1
ATOM 715 C C . SER A 1 90 ? 17.294 7.297 -20.457 1.00 91.06 90 SER A C 1
ATOM 717 O O . SER A 1 90 ? 18.060 6.572 -19.818 1.00 91.06 90 SER A O 1
ATOM 719 N N . ARG A 1 91 ? 17.248 7.257 -21.795 1.00 92.19 91 ARG A N 1
ATOM 720 C CA . ARG A 1 91 ? 18.188 6.455 -22.603 1.00 92.19 91 ARG A CA 1
ATOM 721 C C . ARG A 1 91 ? 19.648 6.779 -22.277 1.00 92.19 91 ARG A C 1
ATOM 723 O O . ARG A 1 91 ? 20.467 5.869 -22.207 1.00 92.19 91 ARG A O 1
ATOM 730 N N . TYR A 1 92 ? 19.948 8.056 -22.039 1.00 92.25 92 TYR A N 1
ATOM 731 C CA . TYR A 1 92 ? 21.289 8.514 -21.689 1.00 92.25 92 TYR A CA 1
ATOM 732 C C . TYR A 1 92 ? 21.753 7.946 -20.342 1.00 92.25 92 TYR A C 1
ATOM 734 O O . TYR A 1 92 ? 22.800 7.304 -20.280 1.00 92.25 92 TYR A O 1
ATOM 742 N N . ASP A 1 93 ? 20.948 8.107 -19.288 1.00 93.19 93 ASP A N 1
ATOM 743 C CA . ASP A 1 93 ? 21.306 7.642 -17.939 1.00 93.19 93 ASP A CA 1
ATOM 744 C C . ASP A 1 93 ? 21.427 6.115 -17.888 1.00 93.19 93 ASP A C 1
ATOM 746 O O . ASP A 1 93 ? 22.339 5.570 -17.270 1.00 93.19 93 ASP A O 1
ATOM 750 N N . PHE A 1 94 ? 20.551 5.403 -18.602 1.00 94.19 94 PHE A N 1
ATOM 751 C CA . PHE A 1 94 ? 20.656 3.954 -18.747 1.00 94.19 94 PHE A CA 1
ATOM 752 C C . PHE A 1 94 ? 21.938 3.526 -19.475 1.00 94.19 94 PHE A C 1
ATOM 754 O O . PHE A 1 94 ? 22.550 2.516 -19.125 1.00 94.19 94 PHE A O 1
ATOM 761 N N . GLY A 1 95 ? 22.387 4.316 -20.454 1.00 93.75 95 GLY A N 1
ATOM 762 C CA . GLY A 1 95 ? 23.670 4.118 -21.120 1.00 93.75 95 GLY A CA 1
ATOM 763 C C . GLY A 1 95 ? 24.865 4.179 -20.171 1.00 93.75 95 GLY A C 1
ATOM 764 O O . GLY A 1 95 ? 25.811 3.413 -20.344 1.00 93.75 95 GLY A O 1
ATOM 765 N N . MET A 1 96 ? 24.790 5.006 -19.126 1.00 94.12 96 MET A N 1
ATOM 766 C CA . MET A 1 96 ? 25.834 5.096 -18.099 1.00 94.12 96 MET A CA 1
ATOM 767 C C . MET A 1 96 ? 25.878 3.878 -17.171 1.00 94.12 96 MET A C 1
ATOM 769 O O . MET A 1 96 ? 26.937 3.570 -16.629 1.00 94.12 96 MET A O 1
ATOM 773 N N . LEU A 1 97 ? 24.766 3.150 -17.020 1.00 92.12 97 LEU A N 1
ATOM 774 C CA . LEU A 1 97 ? 24.731 1.891 -16.264 1.00 92.12 97 LEU A CA 1
ATOM 775 C C . LEU A 1 97 ? 25.374 0.732 -17.038 1.00 92.12 97 LEU A C 1
ATOM 777 O O . LEU A 1 97 ? 25.970 -0.161 -16.435 1.00 92.12 97 LEU A O 1
ATOM 781 N N . TYR A 1 98 ? 25.284 0.755 -18.371 1.00 92.38 98 TYR A N 1
ATOM 782 C CA . TYR A 1 98 ? 25.808 -0.292 -19.253 1.00 92.38 98 TYR A CA 1
ATOM 783 C C . TYR A 1 98 ? 26.711 0.272 -20.368 1.00 92.38 98 TYR A C 1
ATOM 785 O O . TYR A 1 98 ? 26.420 0.077 -21.552 1.00 92.38 98 TYR A O 1
ATOM 793 N N . PRO A 1 99 ? 27.842 0.928 -20.027 1.00 94.31 99 PRO A N 1
ATOM 794 C CA . PRO A 1 99 ? 28.658 1.671 -20.991 1.00 94.31 99 PRO A CA 1
ATOM 795 C C . PRO A 1 99 ? 29.578 0.774 -21.835 1.00 94.31 99 PRO A C 1
ATOM 797 O O . PRO A 1 99 ? 30.212 1.237 -22.787 1.00 94.31 99 PRO A O 1
ATOM 800 N N . LYS A 1 100 ? 29.693 -0.516 -21.490 1.00 92.44 100 LYS A N 1
ATOM 801 C CA . LYS A 1 100 ? 30.609 -1.453 -22.149 1.00 92.44 100 LYS A CA 1
ATOM 802 C C . LYS A 1 100 ? 30.239 -1.615 -23.623 1.00 92.44 100 LYS A C 1
ATOM 804 O O . LYS A 1 100 ? 29.086 -1.883 -23.952 1.00 92.44 100 LYS A O 1
ATOM 809 N N . ARG A 1 101 ? 31.228 -1.521 -24.516 1.00 89.50 101 ARG A N 1
ATOM 810 C CA . ARG A 1 101 ? 31.043 -1.872 -25.929 1.00 89.50 101 ARG A CA 1
ATOM 811 C C . ARG A 1 101 ? 31.084 -3.384 -26.107 1.00 89.50 101 ARG A C 1
ATOM 813 O O . ARG A 1 101 ? 31.988 -4.050 -25.605 1.00 89.50 101 ARG A O 1
ATOM 820 N N . ILE A 1 102 ? 30.114 -3.907 -26.841 1.00 84.94 102 ILE A N 1
ATOM 821 C CA . ILE A 1 102 ? 30.019 -5.311 -27.223 1.00 84.94 102 ILE A CA 1
ATOM 822 C C . ILE A 1 102 ? 29.999 -5.417 -28.744 1.00 84.94 102 ILE A C 1
ATOM 824 O O . ILE A 1 102 ? 29.487 -4.536 -29.440 1.00 84.94 102 ILE A O 1
ATOM 828 N N . GLN A 1 103 ? 30.582 -6.488 -29.269 1.00 82.56 103 GLN A N 1
ATOM 829 C CA . GLN A 1 103 ? 30.464 -6.820 -30.681 1.00 82.56 103 GLN A CA 1
ATOM 830 C C . GLN A 1 103 ? 29.068 -7.391 -30.932 1.00 82.56 103 GLN A C 1
ATOM 832 O O . GLN A 1 103 ? 28.669 -8.333 -30.261 1.00 82.56 103 GLN A O 1
ATOM 837 N N . VAL A 1 104 ? 28.336 -6.802 -31.876 1.00 80.62 104 VAL A N 1
ATOM 838 C CA . VAL A 1 104 ? 26.954 -7.195 -32.207 1.00 80.62 104 VAL A CA 1
ATOM 839 C C . VAL A 1 104 ? 26.829 -7.800 -33.602 1.00 80.62 104 VAL A C 1
ATOM 841 O O . VAL A 1 104 ? 25.839 -8.456 -33.899 1.00 80.62 104 VAL A O 1
ATOM 844 N N . ALA A 1 105 ? 27.804 -7.564 -34.480 1.00 73.12 105 ALA A N 1
ATOM 845 C CA . ALA A 1 105 ? 27.833 -8.143 -35.818 1.00 73.12 105 ALA A CA 1
ATOM 846 C C . ALA A 1 105 ? 29.254 -8.113 -36.394 1.00 73.12 105 ALA A C 1
ATOM 848 O O . ALA A 1 105 ? 30.168 -7.508 -35.827 1.00 73.12 105 ALA A O 1
ATOM 849 N N . ILE A 1 106 ? 29.421 -8.736 -37.557 1.00 72.38 106 ILE A N 1
ATOM 850 C CA . ILE A 1 106 ? 30.596 -8.613 -38.419 1.00 72.38 106 ILE A CA 1
ATOM 851 C C . ILE A 1 106 ? 30.095 -8.128 -39.781 1.00 72.38 106 ILE A C 1
ATOM 853 O O . ILE A 1 106 ? 29.088 -8.625 -40.287 1.00 72.38 106 ILE A O 1
ATOM 857 N N . THR A 1 107 ? 30.742 -7.116 -40.357 1.00 71.62 107 THR A N 1
ATOM 858 C CA . THR A 1 107 ? 30.379 -6.616 -41.689 1.00 71.62 107 THR A CA 1
ATOM 859 C C . THR A 1 107 ? 30.745 -7.627 -42.774 1.00 71.62 107 THR A C 1
ATOM 861 O O . THR A 1 107 ? 31.565 -8.519 -42.570 1.00 71.62 107 THR A O 1
ATOM 864 N N . SER A 1 108 ? 30.213 -7.438 -43.983 1.00 62.16 108 SER A N 1
ATOM 865 C CA . SER A 1 108 ? 30.600 -8.220 -45.167 1.00 62.16 108 SER A CA 1
ATOM 866 C C . SER A 1 108 ? 32.099 -8.165 -45.495 1.00 62.16 108 SER A C 1
ATOM 868 O O . SER A 1 108 ? 32.583 -9.024 -46.219 1.00 62.16 108 SER A O 1
ATOM 870 N N . ALA A 1 109 ? 32.821 -7.172 -44.967 1.00 72.62 109 ALA A N 1
ATOM 871 C CA . ALA A 1 109 ? 34.266 -7.010 -45.103 1.00 72.62 109 ALA A CA 1
ATOM 872 C C . ALA A 1 109 ? 35.056 -7.561 -43.895 1.00 72.62 109 ALA A C 1
ATOM 874 O O . ALA A 1 109 ? 36.216 -7.202 -43.711 1.00 72.62 109 ALA A O 1
ATOM 875 N N . GLY A 1 110 ? 34.427 -8.358 -43.021 1.00 70.38 110 GLY A N 1
ATOM 876 C CA . GLY A 1 110 ? 35.082 -8.988 -41.869 1.00 70.38 110 GLY A CA 1
ATOM 877 C C . GLY A 1 110 ? 35.365 -8.054 -40.687 1.00 70.38 110 GLY A C 1
ATOM 878 O O . GLY A 1 110 ? 36.050 -8.448 -39.747 1.00 70.38 110 GLY A O 1
ATOM 879 N N . LYS A 1 111 ? 34.854 -6.814 -40.693 1.00 73.62 111 LYS A N 1
ATOM 880 C CA . LYS A 1 111 ? 35.099 -5.854 -39.602 1.00 73.62 111 LYS A CA 1
ATOM 881 C C . LYS A 1 111 ? 34.065 -6.016 -38.482 1.00 73.62 111 LYS A C 1
ATOM 883 O O . LYS A 1 111 ? 32.873 -6.084 -38.789 1.00 73.62 111 LYS A O 1
ATOM 888 N N . PRO A 1 112 ? 34.469 -6.018 -37.198 1.00 77.44 112 PRO A N 1
ATOM 889 C CA . PRO A 1 112 ? 33.527 -6.095 -36.090 1.00 77.44 112 PRO A CA 1
ATOM 890 C C . PRO A 1 112 ? 32.695 -4.813 -35.999 1.00 77.44 112 PRO A C 1
ATOM 892 O O . PRO A 1 112 ? 33.223 -3.701 -36.008 1.00 77.44 112 PRO A O 1
ATOM 895 N N . VAL A 1 113 ? 31.383 -4.971 -35.868 1.00 81.31 113 VAL A N 1
ATOM 896 C CA . VAL A 1 113 ? 30.459 -3.888 -35.531 1.00 81.31 113 VAL A CA 1
ATOM 897 C C . VAL A 1 113 ? 30.257 -3.915 -34.027 1.00 81.31 113 VAL A C 1
ATOM 899 O O . VAL A 1 113 ? 29.786 -4.912 -33.478 1.00 81.31 113 VAL A O 1
ATOM 902 N N . GLN A 1 114 ? 30.604 -2.819 -33.357 1.00 85.69 114 GLN A N 1
ATOM 903 C CA . GLN A 1 114 ? 30.429 -2.688 -31.915 1.00 85.69 114 GLN A CA 1
ATOM 904 C C . GLN A 1 114 ? 29.364 -1.659 -31.566 1.00 85.69 114 GLN A C 1
ATOM 906 O O . GLN A 1 114 ? 29.389 -0.542 -32.088 1.00 85.69 114 GLN A O 1
ATOM 911 N N . LYS A 1 115 ? 28.514 -1.995 -30.597 1.00 88.19 115 LYS A N 1
ATOM 912 C CA . LYS A 1 115 ? 27.562 -1.076 -29.965 1.00 88.19 115 LYS A CA 1
ATOM 913 C C . LYS A 1 115 ? 27.803 -1.021 -28.465 1.00 88.19 115 LYS A C 1
ATOM 915 O O . LYS A 1 115 ? 28.392 -1.934 -27.892 1.00 88.19 115 LYS A O 1
ATOM 920 N N . ILE A 1 116 ? 27.365 0.063 -27.837 1.00 91.38 116 ILE A N 1
ATOM 921 C CA . ILE A 1 116 ? 27.259 0.111 -26.377 1.00 91.38 116 ILE A CA 1
ATOM 922 C C . ILE A 1 116 ? 26.205 -0.924 -25.964 1.00 91.38 116 ILE A C 1
ATOM 924 O O . ILE A 1 116 ? 25.208 -1.095 -26.662 1.00 91.38 116 ILE A O 1
ATOM 928 N N . GLN A 1 117 ? 26.439 -1.639 -24.869 1.00 92.25 117 GLN A N 1
ATOM 929 C CA . GLN A 1 117 ? 25.562 -2.703 -24.391 1.00 92.25 117 GLN A CA 1
ATOM 930 C C . GLN A 1 117 ? 24.115 -2.227 -24.194 1.00 92.25 117 GLN A C 1
ATOM 932 O O . GLN A 1 117 ? 23.194 -2.923 -24.615 1.00 92.25 117 GLN A O 1
ATOM 937 N N . SER A 1 118 ? 23.915 -1.051 -23.592 1.00 93.88 118 SER A N 1
ATOM 938 C CA . SER A 1 118 ? 22.587 -0.438 -23.451 1.00 93.88 118 SER A CA 1
ATOM 939 C C . SER A 1 118 ? 21.882 -0.286 -24.798 1.00 93.88 118 SER A C 1
ATOM 941 O O . SER A 1 118 ? 20.734 -0.689 -24.943 1.00 93.88 118 SER A O 1
ATOM 943 N N . GLU A 1 119 ? 22.586 0.245 -25.793 1.00 92.50 119 GLU A N 1
ATOM 944 C CA . GLU A 1 119 ? 22.058 0.497 -27.133 1.00 92.50 119 GLU A CA 1
ATOM 945 C C . GLU A 1 119 ? 21.747 -0.798 -27.878 1.00 92.50 119 GLU A C 1
ATOM 947 O O . GLU A 1 119 ? 20.702 -0.924 -28.509 1.00 92.50 119 GLU A O 1
ATOM 952 N N . ALA A 1 120 ? 22.617 -1.799 -27.737 1.00 90.12 120 ALA A N 1
ATOM 953 C CA . ALA A 1 120 ? 22.381 -3.125 -28.287 1.00 90.12 120 ALA A CA 1
ATOM 954 C C . ALA A 1 120 ? 21.107 -3.774 -27.718 1.00 90.12 120 ALA A C 1
ATOM 956 O O . ALA A 1 120 ? 20.416 -4.467 -28.454 1.00 90.12 120 ALA A O 1
ATOM 957 N N . TRP A 1 121 ? 20.788 -3.544 -26.439 1.00 94.38 121 TRP A N 1
ATOM 958 C CA . TRP A 1 121 ? 19.553 -4.029 -25.817 1.00 94.38 121 TRP A CA 1
ATOM 959 C C . TRP A 1 121 ? 18.323 -3.196 -26.208 1.00 94.38 121 TRP A C 1
ATOM 961 O O . TRP A 1 121 ? 17.284 -3.766 -26.528 1.00 94.38 121 TRP A O 1
ATOM 971 N N . ILE A 1 122 ? 18.429 -1.860 -26.237 1.00 92.88 122 ILE A N 1
ATOM 972 C CA . ILE A 1 122 ? 17.323 -0.955 -26.614 1.00 92.88 122 ILE A CA 1
ATOM 973 C C . ILE A 1 122 ? 16.827 -1.225 -28.039 1.00 92.88 122 ILE A C 1
ATOM 975 O O . ILE A 1 122 ? 15.645 -1.049 -28.322 1.00 92.88 122 ILE A O 1
ATOM 979 N N . GLU A 1 123 ? 17.718 -1.632 -28.937 1.00 88.62 123 GLU A N 1
ATOM 980 C CA . GLU A 1 123 ? 17.392 -1.915 -30.337 1.00 88.62 123 GLU A CA 1
ATOM 981 C C . GLU A 1 123 ? 17.027 -3.386 -30.587 1.00 88.62 123 GLU A C 1
ATOM 983 O O . GLU A 1 123 ? 16.739 -3.749 -31.723 1.00 88.62 123 GLU A O 1
ATOM 988 N N . HIS A 1 124 ? 17.049 -4.238 -29.557 1.00 88.19 124 HIS A N 1
ATOM 989 C CA . HIS A 1 124 ? 16.752 -5.662 -29.695 1.00 88.19 124 HIS A CA 1
ATOM 990 C C . HIS A 1 124 ? 15.242 -5.924 -29.743 1.00 88.19 124 HIS A C 1
ATOM 992 O O . HIS A 1 124 ? 14.505 -5.416 -28.894 1.00 88.19 124 HIS A O 1
ATOM 998 N N . ASP A 1 125 ? 1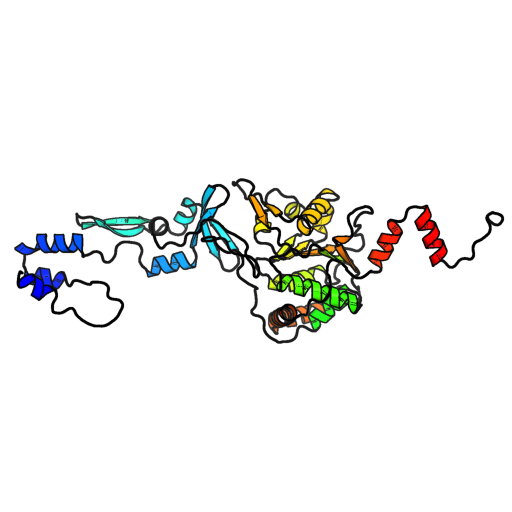4.778 -6.760 -30.674 1.00 87.31 125 ASP A N 1
ATOM 999 C CA . ASP A 1 125 ? 13.347 -7.057 -30.849 1.00 87.31 125 ASP A CA 1
ATOM 1000 C C . ASP A 1 125 ? 12.741 -7.745 -29.617 1.00 87.31 125 ASP A C 1
ATOM 1002 O O . ASP A 1 125 ? 11.699 -7.317 -29.130 1.00 87.31 125 ASP A O 1
ATOM 1006 N N . ASP A 1 126 ? 13.458 -8.703 -29.022 1.00 88.81 126 ASP A N 1
ATOM 1007 C CA . ASP A 1 126 ? 13.014 -9.419 -27.812 1.00 88.81 126 ASP A CA 1
ATOM 1008 C C . ASP A 1 126 ? 13.253 -8.662 -26.488 1.00 88.81 126 ASP A C 1
ATOM 1010 O O . ASP A 1 126 ? 13.191 -9.249 -25.402 1.00 88.81 126 ASP A O 1
ATOM 1014 N N . ARG A 1 127 ? 13.592 -7.367 -26.522 1.00 93.06 127 ARG A N 1
ATOM 1015 C CA . ARG A 1 127 ? 13.658 -6.577 -25.280 1.00 93.06 127 ARG A CA 1
ATOM 1016 C C . ARG A 1 127 ? 12.251 -6.448 -24.688 1.00 93.06 127 ARG A C 1
ATOM 1018 O O . ARG A 1 127 ? 11.272 -6.307 -25.419 1.00 93.06 127 ARG A O 1
ATOM 1025 N N . ARG A 1 128 ? 12.130 -6.405 -23.361 1.00 95.44 128 ARG A N 1
ATOM 1026 C CA . ARG A 1 128 ? 10.824 -6.134 -22.736 1.00 95.44 128 ARG A CA 1
ATOM 1027 C C . ARG A 1 128 ? 10.323 -4.743 -23.115 1.00 95.44 128 ARG A C 1
ATOM 1029 O O . ARG A 1 128 ? 11.037 -3.753 -22.941 1.00 95.44 128 ARG A O 1
ATOM 1036 N N . PHE A 1 129 ? 9.083 -4.675 -23.586 1.00 94.38 129 PHE A N 1
ATOM 1037 C CA . PHE A 1 129 ? 8.418 -3.437 -23.963 1.00 94.38 129 PHE A CA 1
ATOM 1038 C C . PHE A 1 129 ? 6.974 -3.417 -23.456 1.00 94.38 129 PHE A C 1
ATOM 1040 O O . PHE A 1 129 ? 6.280 -4.428 -23.536 1.00 94.38 129 PHE A O 1
ATOM 1047 N N . TYR A 1 130 ? 6.530 -2.257 -22.971 1.00 95.00 130 TYR A N 1
ATOM 1048 C CA . TYR A 1 130 ? 5.151 -2.023 -22.550 1.00 95.00 130 TYR A CA 1
ATOM 1049 C C . TYR A 1 130 ? 4.638 -0.673 -23.065 1.00 95.00 130 TYR A C 1
ATOM 1051 O O . TYR A 1 130 ? 5.348 0.337 -23.031 1.00 95.00 130 TYR A O 1
ATOM 1059 N N . TYR A 1 131 ? 3.371 -0.630 -23.481 1.00 92.56 131 TYR A N 1
ATOM 1060 C CA . TYR A 1 131 ? 2.697 0.590 -23.951 1.00 92.56 131 TYR A CA 1
ATOM 1061 C C . TYR A 1 131 ? 2.269 1.533 -22.818 1.00 92.56 131 TYR A C 1
ATOM 1063 O O . TYR A 1 131 ? 1.776 2.628 -23.080 1.00 92.56 131 TYR A O 1
ATOM 1071 N N . GLY A 1 132 ? 2.450 1.113 -21.567 1.00 90.38 132 GLY A N 1
ATOM 1072 C CA . GLY A 1 132 ? 2.177 1.914 -20.387 1.00 90.38 132 GLY A CA 1
ATOM 1073 C C . GLY A 1 132 ? 2.337 1.115 -19.103 1.00 90.38 132 GLY A C 1
ATOM 1074 O O . GLY A 1 132 ? 2.702 -0.060 -19.118 1.00 90.38 132 GLY A O 1
ATOM 1075 N N . ILE A 1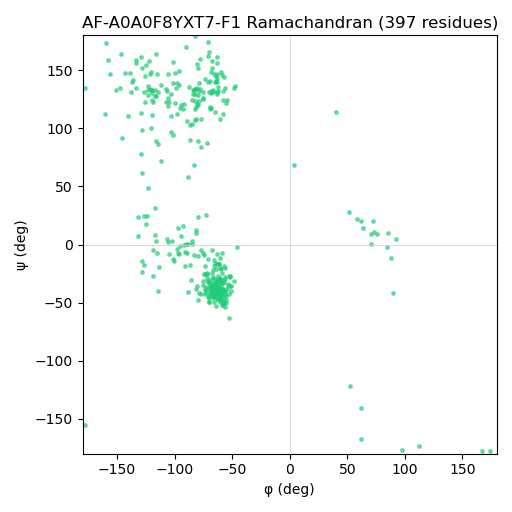 133 ? 2.053 1.779 -17.988 1.00 89.94 133 ILE A N 1
ATOM 1076 C CA . ILE A 1 133 ? 1.985 1.188 -16.650 1.00 89.94 133 ILE A CA 1
ATOM 1077 C C . ILE A 1 133 ? 0.553 1.293 -16.140 1.00 89.94 133 ILE A C 1
ATOM 1079 O O . ILE A 1 133 ? -0.158 2.245 -16.465 1.00 89.94 133 ILE A O 1
ATOM 1083 N N . GLN A 1 134 ? 0.124 0.316 -15.354 1.00 91.38 134 GLN A N 1
ATOM 1084 C CA . GLN A 1 134 ? -1.179 0.322 -14.704 1.00 91.38 134 GLN A CA 1
ATOM 1085 C C . GLN A 1 134 ? -1.075 -0.397 -13.365 1.00 91.38 134 GLN A C 1
ATOM 1087 O O . GLN A 1 134 ? -0.518 -1.487 -13.291 1.00 91.38 134 GLN A O 1
ATOM 1092 N N . LEU A 1 135 ? -1.649 0.180 -12.314 1.00 92.50 135 LEU A N 1
ATOM 1093 C CA . LEU A 1 135 ? -1.907 -0.554 -11.082 1.00 92.50 135 LEU A CA 1
ATOM 1094 C C . LEU A 1 135 ? -3.136 -1.448 -11.300 1.00 92.50 135 LEU A C 1
ATOM 1096 O O . LEU A 1 135 ? -4.250 -0.950 -11.445 1.00 92.50 135 LEU A O 1
ATOM 1100 N N . ALA A 1 136 ? -2.926 -2.761 -11.408 1.00 94.94 136 ALA A N 1
ATOM 1101 C CA . ALA A 1 136 ? -3.989 -3.742 -11.617 1.00 94.94 136 ALA A CA 1
ATOM 1102 C C . ALA A 1 136 ? -3.885 -4.886 -10.586 1.00 94.94 136 ALA A C 1
ATOM 1104 O O . ALA A 1 136 ? -3.391 -5.971 -10.909 1.00 94.94 136 ALA A O 1
ATOM 1105 N N . PRO A 1 137 ? -4.325 -4.654 -9.336 1.00 95.12 137 PRO A N 1
ATOM 1106 C CA . PRO A 1 137 ? -4.422 -5.699 -8.321 1.00 95.12 137 PRO A CA 1
ATOM 1107 C C . PRO A 1 137 ? -5.577 -6.680 -8.630 1.00 95.12 137 PRO A C 1
ATOM 1109 O O . PRO A 1 137 ? -6.332 -6.454 -9.586 1.00 95.12 137 PRO A O 1
ATOM 1112 N N . PRO A 1 138 ? -5.739 -7.781 -7.864 1.00 92.06 138 PRO A N 1
ATOM 1113 C CA . PRO A 1 138 ? -6.824 -8.739 -8.060 1.00 92.06 138 PRO A CA 1
ATOM 1114 C C . PRO A 1 138 ? -8.192 -8.060 -8.208 1.00 92.06 138 PRO A C 1
ATOM 1116 O O . PRO A 1 138 ? -8.508 -7.098 -7.511 1.00 92.06 138 PRO A O 1
ATOM 1119 N N . GLY A 1 139 ? -8.988 -8.531 -9.172 1.00 90.00 139 GLY A N 1
ATOM 1120 C CA . GLY A 1 139 ? -10.274 -7.924 -9.539 1.00 90.00 139 GLY A CA 1
ATOM 1121 C C . GLY A 1 139 ? -10.192 -6.806 -10.589 1.00 90.00 139 GLY A C 1
ATOM 1122 O O . GLY A 1 139 ? -11.218 -6.445 -11.165 1.00 90.00 139 GLY A O 1
ATOM 1123 N N . ARG A 1 140 ? -8.998 -6.289 -10.922 1.00 93.50 140 ARG A N 1
ATOM 1124 C CA . ARG A 1 140 ? -8.808 -5.310 -12.009 1.00 93.50 140 ARG A CA 1
ATOM 1125 C C . ARG A 1 140 ? -8.271 -5.967 -13.274 1.00 93.50 140 ARG A C 1
ATOM 1127 O O . ARG A 1 140 ? -7.364 -6.793 -13.245 1.00 93.50 140 ARG A O 1
ATOM 1134 N N . LYS A 1 141 ? -8.808 -5.553 -14.424 1.00 93.94 141 LYS A N 1
ATOM 1135 C CA . LYS A 1 141 ? -8.321 -5.997 -15.733 1.00 93.94 141 LYS A CA 1
ATOM 1136 C C . LYS A 1 141 ? -7.109 -5.165 -16.151 1.00 93.94 141 LYS A C 1
ATOM 1138 O O . LYS A 1 141 ? -7.233 -3.962 -16.392 1.00 93.94 141 LYS A O 1
ATOM 1143 N N . LEU A 1 142 ? -5.960 -5.824 -16.285 1.00 94.56 142 LEU A N 1
ATOM 1144 C CA . LEU A 1 142 ? -4.766 -5.233 -16.882 1.00 94.56 142 LEU A CA 1
ATOM 1145 C C . LEU A 1 142 ? -5.009 -4.956 -18.375 1.00 94.56 142 LEU A C 1
ATOM 1147 O O . LEU A 1 142 ? -5.502 -5.816 -19.113 1.00 94.56 142 LEU A O 1
ATOM 1151 N N . LYS A 1 143 ? -4.675 -3.746 -18.823 1.00 92.88 143 LYS A N 1
ATOM 1152 C CA . LYS A 1 143 ? -4.690 -3.372 -20.240 1.00 92.88 143 LYS A CA 1
ATOM 1153 C C . LYS A 1 143 ? -3.673 -4.219 -21.005 1.00 92.88 143 LYS A C 1
ATOM 1155 O O . LYS A 1 143 ? -2.596 -4.530 -20.502 1.00 92.88 143 LYS A O 1
ATOM 1160 N N . LYS A 1 144 ? -4.021 -4.595 -22.237 1.00 93.00 144 LYS A N 1
ATOM 1161 C CA . LYS A 1 144 ? -3.131 -5.384 -23.093 1.00 93.00 144 LYS A CA 1
ATOM 1162 C C . LYS A 1 144 ? -1.798 -4.647 -23.257 1.00 93.00 144 LYS A C 1
ATOM 1164 O O . LYS A 1 144 ? -1.805 -3.444 -23.501 1.00 93.00 144 LYS A O 1
ATOM 1169 N N . ASP A 1 145 ? -0.693 -5.374 -23.117 1.00 91.94 145 ASP A N 1
ATOM 1170 C CA . ASP A 1 145 ? 0.669 -4.869 -23.307 1.00 91.94 145 ASP A CA 1
ATOM 1171 C C . ASP A 1 145 ? 1.073 -3.729 -22.335 1.00 91.94 145 ASP A C 1
ATOM 1173 O O . ASP A 1 145 ? 2.013 -2.979 -22.604 1.00 91.94 145 ASP A O 1
ATOM 1177 N N . TYR A 1 146 ? 0.383 -3.591 -21.193 1.00 93.94 146 TYR A N 1
ATOM 1178 C CA . TYR A 1 146 ? 0.774 -2.705 -20.089 1.00 93.94 146 TYR A CA 1
ATOM 1179 C C . TYR A 1 146 ? 1.536 -3.483 -19.017 1.00 93.94 146 TYR A C 1
ATOM 1181 O O . TYR A 1 146 ? 1.274 -4.659 -18.769 1.00 93.94 146 TYR A O 1
ATOM 1189 N N . TYR A 1 147 ? 2.457 -2.801 -18.344 1.00 92.81 147 TYR A N 1
ATOM 1190 C CA . TYR A 1 147 ? 3.124 -3.336 -17.168 1.00 92.81 147 TYR A CA 1
ATOM 1191 C C . TYR A 1 147 ? 2.223 -3.196 -15.939 1.00 92.81 147 TYR A C 1
ATOM 1193 O O . TYR A 1 147 ? 1.727 -2.101 -15.652 1.00 92.81 147 TYR A O 1
ATOM 1201 N N . ASN A 1 148 ? 2.028 -4.295 -15.207 1.00 93.56 148 ASN A N 1
ATOM 1202 C CA . ASN A 1 148 ? 1.284 -4.268 -13.956 1.00 93.56 148 ASN A CA 1
ATOM 1203 C C . ASN A 1 148 ? 2.176 -3.765 -12.821 1.00 93.56 148 ASN A C 1
ATOM 1205 O O . ASN A 1 148 ? 3.194 -4.378 -12.518 1.00 93.56 148 ASN A O 1
ATOM 1209 N N . LEU A 1 149 ? 1.780 -2.672 -12.174 1.00 91.69 149 LEU A N 1
ATOM 1210 C CA . LEU A 1 149 ? 2.478 -2.163 -10.998 1.00 91.69 149 LEU A CA 1
ATOM 1211 C C . LEU A 1 149 ? 2.222 -3.018 -9.760 1.00 91.69 149 LEU A C 1
ATOM 1213 O O . LEU A 1 149 ? 3.078 -3.032 -8.885 1.00 91.69 149 LEU A O 1
ATOM 1217 N N . TRP A 1 150 ? 1.095 -3.731 -9.688 1.00 93.00 150 TRP A N 1
ATOM 1218 C CA . TRP A 1 150 ? 0.805 -4.627 -8.573 1.00 93.00 150 TRP A CA 1
ATOM 1219 C C . TRP A 1 150 ? 1.743 -5.838 -8.592 1.00 93.00 150 TRP A C 1
ATOM 1221 O O . TRP A 1 150 ? 1.694 -6.631 -9.533 1.00 93.00 150 TRP A O 1
ATOM 1231 N N . GLN A 1 151 ? 2.566 -5.981 -7.548 1.00 88.12 151 GLN A N 1
ATOM 1232 C CA . GLN A 1 151 ? 3.527 -7.088 -7.403 1.00 88.12 151 GLN A CA 1
ATOM 1233 C C . GLN A 1 151 ? 3.064 -8.182 -6.426 1.00 88.12 151 GLN A C 1
ATOM 1235 O O . GLN A 1 151 ? 3.789 -9.144 -6.199 1.00 88.12 151 GLN A O 1
ATOM 1240 N N . GLY A 1 152 ? 1.855 -8.063 -5.869 1.00 92.75 152 GLY A N 1
ATOM 1241 C CA . GLY A 1 152 ? 1.365 -8.955 -4.819 1.00 92.75 152 GLY A CA 1
ATOM 1242 C C . GLY A 1 152 ? 1.540 -8.381 -3.414 1.00 92.75 152 GLY A C 1
ATOM 1243 O O . GLY A 1 152 ? 1.960 -7.238 -3.231 1.00 92.75 152 GLY A O 1
ATOM 1244 N N . PHE A 1 153 ? 1.174 -9.188 -2.421 1.00 96.00 153 PHE A N 1
ATOM 1245 C CA . PHE A 1 153 ? 1.439 -8.893 -1.016 1.00 96.00 153 PHE A CA 1
ATOM 1246 C C . PHE A 1 153 ? 2.903 -9.197 -0.671 1.00 96.00 153 PHE A C 1
ATOM 1248 O O . PHE A 1 153 ? 3.565 -9.978 -1.348 1.00 96.00 153 PHE A O 1
ATOM 1255 N N . SER A 1 154 ? 3.408 -8.603 0.407 1.00 94.94 154 SER A N 1
ATOM 1256 C CA . SER A 1 154 ? 4.791 -8.794 0.873 1.00 94.94 154 SER A CA 1
ATOM 1257 C C . SER A 1 154 ? 5.064 -10.176 1.476 1.00 94.94 154 SER A C 1
ATOM 1259 O O . SER A 1 154 ? 6.219 -10.532 1.712 1.00 94.94 154 SER A O 1
ATOM 1261 N N . VAL A 1 155 ? 4.009 -10.943 1.756 1.00 96.31 155 VAL A N 1
ATOM 1262 C CA . VAL A 1 155 ? 4.067 -12.279 2.348 1.00 96.31 155 VAL A CA 1
ATOM 1263 C C . VAL A 1 155 ? 3.064 -13.202 1.669 1.00 96.31 155 VAL A C 1
ATOM 1265 O O . VAL A 1 155 ? 1.978 -12.777 1.279 1.00 96.31 155 VAL A O 1
ATOM 1268 N N . GLU A 1 156 ? 3.407 -14.484 1.589 1.00 97.25 156 GLU A N 1
ATOM 1269 C CA . GLU A 1 156 ? 2.469 -15.529 1.180 1.00 97.25 156 GLU A CA 1
ATOM 1270 C C . GLU A 1 156 ? 1.533 -15.889 2.350 1.00 97.25 156 GLU A C 1
ATOM 1272 O O . GLU A 1 156 ? 2.014 -16.076 3.475 1.00 97.25 156 GLU A O 1
ATOM 1277 N N . PRO A 1 157 ? 0.210 -16.005 2.128 1.00 98.06 157 PRO A N 1
ATOM 1278 C CA . PRO A 1 157 ? -0.744 -16.315 3.187 1.00 98.06 157 PRO A CA 1
ATOM 1279 C C . PRO A 1 157 ? -0.535 -17.731 3.733 1.00 98.06 157 PRO A C 1
ATOM 1281 O O . PRO A 1 157 ? -0.450 -18.709 2.988 1.00 98.06 157 PRO A O 1
ATOM 1284 N N . LYS A 1 158 ? -0.504 -17.864 5.062 1.00 98.38 158 LYS A N 1
ATOM 1285 C CA . LYS A 1 158 ? -0.348 -19.154 5.743 1.00 98.38 158 LYS A CA 1
ATOM 1286 C C . LYS A 1 158 ? -1.034 -19.142 7.104 1.00 98.38 158 LYS A C 1
ATOM 1288 O O . LYS A 1 158 ? -0.778 -18.240 7.888 1.00 98.38 158 LYS A O 1
ATOM 1293 N N . LYS A 1 159 ? -1.813 -20.185 7.422 1.00 98.06 159 LYS A N 1
ATOM 1294 C CA . LYS A 1 159 ? -2.403 -20.382 8.761 1.00 98.06 159 LYS A CA 1
ATOM 1295 C C . LYS A 1 159 ? -1.358 -20.216 9.868 1.00 98.06 159 LYS A C 1
ATOM 1297 O O . LYS A 1 159 ? -0.276 -20.801 9.791 1.00 98.06 159 LYS A O 1
ATOM 1302 N N . GLY A 1 160 ? -1.720 -19.490 10.917 1.00 97.75 160 GLY A N 1
ATOM 1303 C CA . GLY A 1 160 ? -0.865 -19.249 12.074 1.00 97.75 160 GLY A CA 1
ATOM 1304 C C . GLY A 1 160 ? -1.584 -18.416 13.127 1.00 97.75 160 GLY A C 1
ATOM 1305 O O . GLY A 1 160 ? -2.811 -18.413 13.173 1.00 97.75 160 GLY A O 1
ATOM 1306 N N . ASP A 1 161 ? -0.820 -17.715 13.960 1.00 98.06 161 ASP A N 1
ATOM 1307 C CA . ASP A 1 161 ? -1.351 -16.912 15.060 1.00 98.06 161 ASP A CA 1
ATOM 1308 C C . ASP A 1 161 ? -0.980 -15.429 14.915 1.00 98.06 161 ASP A C 1
ATOM 1310 O O . ASP A 1 161 ? 0.183 -15.075 14.722 1.00 98.06 161 ASP A O 1
ATOM 1314 N N . TRP A 1 162 ? -1.982 -14.562 15.040 1.00 98.19 162 TRP A N 1
ATOM 1315 C CA . TRP A 1 162 ? -1.848 -13.103 15.111 1.00 98.19 162 TRP A CA 1
ATOM 1316 C C . TRP A 1 162 ? -2.673 -12.524 16.277 1.00 98.19 162 TRP A C 1
ATOM 1318 O O . TRP A 1 162 ? -3.072 -11.357 16.273 1.00 98.19 162 TRP A O 1
ATOM 1328 N N . SER A 1 163 ? -2.953 -13.346 17.293 1.00 98.50 163 SER A N 1
ATOM 1329 C CA . SER A 1 163 ? -3.796 -13.023 18.449 1.00 98.50 163 SER A CA 1
ATOM 1330 C C . SER A 1 163 ? -3.391 -11.747 19.191 1.00 98.50 163 SER A C 1
ATOM 1332 O O . SER A 1 163 ? -4.274 -11.000 19.616 1.00 98.50 163 SER A O 1
ATOM 1334 N N . LEU A 1 164 ? -2.093 -11.436 19.301 1.00 98.25 164 LEU A N 1
ATOM 1335 C CA . LEU A 1 164 ? -1.621 -10.213 19.956 1.00 98.25 164 LEU A CA 1
ATOM 1336 C C . LEU A 1 164 ? -1.911 -8.982 19.099 1.00 98.25 164 LEU A C 1
ATOM 1338 O O . LEU A 1 164 ? -2.294 -7.936 19.623 1.00 98.25 164 LEU A O 1
ATOM 1342 N N . TYR A 1 165 ? -1.798 -9.104 17.774 1.00 98.44 165 TYR A N 1
ATOM 1343 C CA . TYR A 1 165 ? -2.220 -8.033 16.876 1.00 98.44 165 TYR A CA 1
ATOM 1344 C C . TYR A 1 165 ? -3.740 -7.837 16.923 1.00 98.44 165 TYR A C 1
ATOM 1346 O O . TYR A 1 165 ? -4.205 -6.702 17.006 1.00 98.44 165 TYR A O 1
ATOM 1354 N N . ARG A 1 166 ? -4.525 -8.920 17.003 1.00 98.31 166 ARG A N 1
ATOM 1355 C CA . ARG A 1 166 ? -5.978 -8.840 17.223 1.00 98.31 166 ARG A CA 1
ATOM 1356 C C . ARG A 1 166 ? -6.325 -8.163 18.550 1.00 98.31 166 ARG A C 1
ATOM 1358 O O . ARG A 1 166 ? -7.240 -7.345 18.597 1.00 98.31 166 ARG A O 1
ATOM 1365 N N . GLN A 1 167 ? -5.593 -8.476 19.619 1.00 97.25 167 GLN A N 1
ATOM 1366 C CA . GLN A 1 167 ? -5.731 -7.808 20.912 1.00 97.25 167 GLN A CA 1
ATOM 1367 C C . GLN A 1 167 ? -5.414 -6.314 20.793 1.00 97.25 167 GLN A C 1
ATOM 1369 O O . GLN A 1 167 ? -6.172 -5.494 21.305 1.00 97.25 167 GLN A O 1
ATOM 1374 N N . HIS A 1 168 ? -4.345 -5.953 20.078 1.00 97.44 168 HIS A N 1
ATOM 1375 C CA . HIS A 1 168 ? -3.993 -4.560 19.823 1.00 97.44 168 HIS A CA 1
ATOM 1376 C C . HIS A 1 168 ? -5.101 -3.821 19.056 1.00 97.44 168 HIS A C 1
ATOM 1378 O O . HIS A 1 168 ? -5.505 -2.746 19.489 1.00 97.44 168 HIS A O 1
ATOM 1384 N N . LEU A 1 169 ? -5.676 -4.413 18.001 1.00 97.56 169 LEU A N 1
ATOM 1385 C CA . LEU A 1 169 ? -6.850 -3.849 17.319 1.00 97.56 169 LEU A CA 1
ATOM 1386 C C . LEU A 1 169 ? -8.037 -3.667 18.277 1.00 97.56 169 LEU A C 1
ATOM 1388 O O . LEU A 1 169 ? -8.731 -2.658 18.204 1.00 97.56 169 LEU A O 1
ATOM 1392 N N . GLY A 1 170 ? -8.241 -4.600 19.211 1.00 96.44 170 GLY A N 1
ATOM 1393 C CA . GLY A 1 170 ? -9.244 -4.473 20.270 1.00 96.44 170 GLY A CA 1
ATOM 1394 C C . GLY A 1 170 ? -9.025 -3.240 21.151 1.00 96.44 170 GLY A C 1
ATOM 1395 O O . GLY A 1 170 ? -9.983 -2.544 21.477 1.00 96.44 170 GLY A O 1
ATOM 1396 N N . LEU A 1 171 ? -7.776 -2.910 21.490 1.00 94.12 171 LEU A N 1
ATOM 1397 C CA . LEU A 1 171 ? -7.447 -1.698 22.253 1.00 94.12 171 LEU A CA 1
ATOM 1398 C C . LEU A 1 171 ? -7.762 -0.413 21.474 1.00 94.12 171 LEU A C 1
ATOM 1400 O O . LEU A 1 171 ? -8.197 0.569 22.080 1.00 94.12 171 LEU A O 1
ATOM 1404 N N . LEU A 1 172 ? -7.617 -0.431 20.143 1.00 93.62 172 LEU A N 1
ATOM 1405 C CA . LEU A 1 172 ? -7.958 0.705 19.273 1.00 93.62 172 LEU A CA 1
ATOM 1406 C C . LEU A 1 172 ? -9.451 1.043 19.249 1.00 93.62 172 LEU A C 1
ATOM 1408 O O . LEU A 1 172 ? -9.826 2.103 18.758 1.00 93.62 172 LEU A O 1
ATOM 1412 N N . VAL A 1 173 ? -10.290 0.152 19.773 1.00 94.31 173 VAL A N 1
ATOM 1413 C CA . VAL A 1 173 ? -11.746 0.312 19.818 1.00 94.31 173 VAL A CA 1
ATOM 1414 C C . VAL A 1 173 ? -12.311 0.140 21.232 1.00 94.31 173 VAL A C 1
ATOM 1416 O O . VAL A 1 173 ? -13.465 -0.257 21.399 1.00 94.31 173 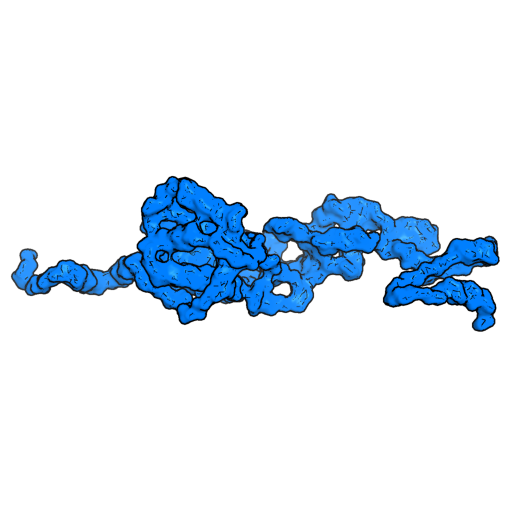VAL A O 1
ATOM 1419 N N . LYS A 1 174 ? -11.488 0.375 22.267 1.00 92.44 174 LYS A N 1
ATOM 1420 C CA . LYS A 1 174 ? -11.830 0.192 23.697 1.00 92.44 174 LYS A CA 1
ATOM 1421 C C . LYS A 1 174 ? -12.419 -1.191 24.038 1.00 92.44 174 LYS A C 1
ATOM 1423 O O . LYS A 1 174 ? -13.185 -1.339 24.984 1.00 92.44 174 LYS A O 1
ATOM 1428 N N . GLY A 1 175 ? -12.063 -2.224 23.278 1.00 89.94 175 GLY A N 1
ATOM 1429 C CA . GLY A 1 175 ? -12.534 -3.593 23.481 1.00 89.94 175 GLY A CA 1
ATOM 1430 C C . GLY A 1 175 ? -13.990 -3.843 23.079 1.00 89.94 175 GLY A C 1
ATOM 1431 O O . GLY A 1 175 ? -14.503 -4.917 23.385 1.00 89.94 175 GLY A O 1
ATOM 1432 N N . VAL A 1 176 ? -14.654 -2.903 22.393 1.00 93.56 176 VAL A N 1
ATOM 1433 C CA . VAL A 1 176 ? -16.040 -3.074 21.931 1.00 93.56 176 VAL A CA 1
ATOM 1434 C C . VAL A 1 176 ? -16.087 -4.126 20.808 1.00 93.56 176 VAL A C 1
ATOM 1436 O O . VAL A 1 176 ? -15.505 -3.895 19.743 1.00 93.56 176 VAL A O 1
ATOM 1439 N N . PRO A 1 177 ? -16.771 -5.278 20.992 1.00 94.00 177 PRO A N 1
ATOM 1440 C CA . PRO A 1 177 ? -16.700 -6.385 20.035 1.00 94.00 177 PRO A CA 1
ATOM 1441 C C . PRO A 1 177 ? -17.196 -6.045 18.624 1.00 94.00 177 PRO A C 1
ATOM 1443 O O . PRO A 1 177 ? -16.557 -6.448 17.656 1.00 94.00 177 PRO A O 1
ATOM 1446 N N . ASP A 1 178 ? -18.288 -5.283 18.490 1.00 94.44 178 ASP A N 1
ATOM 1447 C CA . ASP A 1 178 ? -18.809 -4.899 17.168 1.00 94.44 178 ASP A CA 1
ATOM 1448 C C . ASP A 1 178 ? -17.876 -3.924 16.431 1.00 94.44 178 ASP A C 1
ATOM 1450 O O . ASP A 1 178 ? -17.679 -4.038 15.222 1.00 94.44 178 ASP A O 1
ATOM 1454 N N . HIS A 1 179 ? -17.221 -3.016 17.160 1.00 95.12 179 HIS A N 1
ATOM 1455 C CA . HIS A 1 179 ? -16.218 -2.126 16.579 1.00 95.12 179 HIS A CA 1
ATOM 1456 C C . HIS A 1 179 ? -14.996 -2.915 16.104 1.00 95.12 179 HIS A C 1
ATOM 1458 O O . HIS A 1 179 ? -14.485 -2.660 15.017 1.00 95.12 179 HIS A O 1
ATOM 1464 N N . LEU A 1 180 ? -14.546 -3.905 16.883 1.00 96.69 180 LEU A N 1
ATOM 1465 C CA . LEU A 1 180 ? -13.435 -4.769 16.486 1.00 96.69 180 LEU A CA 1
ATOM 1466 C C . LEU A 1 180 ? -13.784 -5.573 15.228 1.00 96.69 180 LEU A C 1
ATOM 1468 O O . LEU A 1 180 ? -12.968 -5.660 14.313 1.00 96.69 180 LEU A O 1
ATOM 1472 N N . ASP A 1 181 ? -14.994 -6.127 15.163 1.00 96.25 181 ASP A N 1
ATOM 1473 C CA . ASP A 1 181 ? -15.477 -6.846 13.983 1.00 96.25 181 ASP A CA 1
ATOM 1474 C C . ASP A 1 181 ? -15.583 -5.925 12.758 1.00 96.25 181 ASP A C 1
ATOM 1476 O O . ASP A 1 181 ? -15.194 -6.318 11.657 1.00 96.25 181 ASP A O 1
ATOM 1480 N N . TYR A 1 182 ? -16.022 -4.672 12.944 1.00 96.56 182 TYR A N 1
ATOM 1481 C CA . TYR A 1 182 ? -16.008 -3.655 11.892 1.00 96.56 182 TYR A CA 1
ATOM 1482 C C . TYR A 1 182 ? -14.589 -3.384 11.388 1.00 96.56 182 TYR A C 1
ATOM 1484 O O . TYR A 1 182 ? -14.360 -3.416 10.181 1.00 96.56 182 TYR A O 1
ATOM 1492 N N . VAL A 1 183 ? -13.637 -3.146 12.297 1.00 97.44 183 VAL A N 1
ATOM 1493 C CA . VAL A 1 183 ? -12.233 -2.888 11.950 1.00 97.44 183 VAL A CA 1
ATOM 1494 C C . VAL A 1 183 ? -11.657 -4.060 11.163 1.00 97.44 183 VAL A C 1
ATOM 1496 O O . VAL A 1 183 ? -11.123 -3.848 10.080 1.00 97.44 183 VAL A O 1
ATOM 1499 N N . ILE A 1 184 ? -11.806 -5.295 11.649 1.00 98.06 184 ILE A N 1
ATOM 1500 C CA . ILE A 1 184 ? -11.291 -6.482 10.952 1.00 98.06 184 ILE A CA 1
ATOM 1501 C C . ILE A 1 184 ? -11.969 -6.650 9.588 1.00 98.06 184 ILE A C 1
ATOM 1503 O O . ILE A 1 184 ? -11.286 -6.923 8.608 1.00 98.06 184 ILE A O 1
ATOM 1507 N N . SER A 1 185 ? -13.281 -6.420 9.493 1.00 97.62 185 SER A N 1
ATOM 1508 C CA . SER A 1 185 ? -14.000 -6.474 8.215 1.00 97.62 185 SER A CA 1
ATOM 1509 C C . SER A 1 185 ? -13.512 -5.411 7.227 1.00 97.62 185 SER A C 1
ATOM 1511 O O . SER A 1 185 ? -13.406 -5.689 6.039 1.00 97.62 185 SER A O 1
ATOM 1513 N N . TRP A 1 186 ? -13.175 -4.208 7.697 1.00 97.62 186 TRP A N 1
ATOM 1514 C CA . TRP A 1 186 ? -12.585 -3.169 6.851 1.00 97.62 186 TRP A CA 1
ATOM 1515 C C . TRP A 1 186 ? -11.189 -3.576 6.358 1.00 97.62 186 TRP A C 1
ATOM 1517 O O . TRP A 1 186 ? -10.899 -3.458 5.171 1.00 97.62 186 TRP A O 1
ATOM 1527 N N . LEU A 1 187 ? -10.343 -4.132 7.236 1.00 98.25 187 LEU A N 1
ATOM 1528 C CA . LEU A 1 187 ? -9.024 -4.659 6.855 1.00 98.25 187 LEU A CA 1
ATOM 1529 C C . LEU A 1 187 ? -9.136 -5.839 5.874 1.00 98.25 187 LEU A C 1
ATOM 1531 O O . LEU A 1 187 ? -8.323 -5.958 4.959 1.00 98.25 187 LEU A O 1
ATOM 1535 N N . ALA A 1 188 ? -10.146 -6.692 6.046 1.00 97.94 188 ALA A N 1
ATOM 1536 C CA . ALA A 1 188 ? -10.433 -7.810 5.156 1.00 97.94 188 ALA A CA 1
ATOM 1537 C C . ALA A 1 188 ? -10.860 -7.335 3.762 1.00 97.94 188 ALA A C 1
ATOM 1539 O O . ALA A 1 188 ? -10.336 -7.825 2.766 1.00 97.94 188 ALA A O 1
ATOM 1540 N N . ASP A 1 189 ? -11.741 -6.337 3.673 1.00 96.44 189 ASP A N 1
ATOM 1541 C CA . ASP A 1 189 ? -12.133 -5.739 2.393 1.00 96.44 189 ASP A CA 1
ATOM 1542 C C . ASP A 1 189 ? -10.934 -5.135 1.653 1.00 96.44 189 ASP A C 1
ATOM 1544 O O . ASP A 1 189 ? -10.774 -5.374 0.460 1.00 96.44 189 ASP A O 1
ATOM 1548 N N . CYS A 1 190 ? -10.012 -4.482 2.370 1.00 96.25 190 CYS A N 1
ATOM 1549 C CA . CYS A 1 190 ? -8.784 -3.945 1.775 1.00 96.25 190 CYS A CA 1
ATOM 1550 C C . CYS A 1 190 ? -7.921 -5.019 1.090 1.00 96.25 190 CYS A C 1
ATOM 1552 O O . CYS A 1 190 ? -7.317 -4.752 0.051 1.00 96.25 190 CYS A O 1
ATOM 1554 N N . VAL A 1 191 ? -7.805 -6.218 1.680 1.00 97.56 191 VAL A N 1
ATOM 1555 C CA . VAL A 1 191 ? -6.977 -7.300 1.112 1.00 97.56 191 VAL A CA 1
ATOM 1556 C C . VAL A 1 191 ? -7.732 -8.140 0.082 1.00 97.56 191 VAL A C 1
ATOM 1558 O O . VAL A 1 191 ? -7.116 -8.648 -0.853 1.00 97.56 191 VAL A O 1
ATOM 1561 N N . GLN A 1 192 ? -9.052 -8.286 0.219 1.00 97.12 192 GLN A N 1
ATOM 1562 C CA . GLN A 1 192 ? -9.883 -9.053 -0.714 1.00 97.12 192 GLN A CA 1
ATOM 1563 C C . GLN A 1 192 ? -10.224 -8.244 -1.972 1.00 97.12 192 GLN A C 1
ATOM 1565 O O . GLN A 1 192 ? -10.256 -8.798 -3.070 1.00 97.12 192 GLN A O 1
ATOM 1570 N N . ASN A 1 193 ? -10.428 -6.932 -1.824 1.00 95.50 193 ASN A N 1
ATOM 1571 C CA . ASN A 1 193 ? -10.842 -6.009 -2.880 1.00 95.50 193 ASN A CA 1
ATOM 1572 C C . ASN A 1 193 ? -9.862 -4.828 -3.075 1.00 95.50 193 ASN A C 1
ATOM 1574 O O . ASN A 1 193 ? -10.304 -3.689 -3.220 1.00 95.50 193 ASN A O 1
ATOM 1578 N N . PRO A 1 194 ? -8.536 -5.057 -3.189 1.00 95.38 194 PRO A N 1
ATOM 1579 C CA . PRO A 1 194 ? -7.524 -3.991 -3.263 1.00 95.38 194 PRO A CA 1
ATOM 1580 C C . PRO A 1 194 ? -7.672 -3.054 -4.472 1.00 95.38 194 PRO A C 1
ATOM 1582 O O . PRO A 1 194 ? -7.076 -1.983 -4.501 1.00 95.38 194 PRO A O 1
ATOM 1585 N N . GLY A 1 195 ? -8.431 -3.459 -5.496 1.00 93.00 195 GLY A N 1
ATOM 1586 C CA . GLY A 1 195 ? -8.720 -2.653 -6.684 1.00 93.00 195 GLY A CA 1
ATOM 1587 C C . GLY A 1 195 ? -9.968 -1.774 -6.594 1.00 93.00 195 GLY A C 1
ATOM 1588 O O . GLY A 1 195 ? -10.299 -1.114 -7.579 1.00 93.00 195 GLY A O 1
ATOM 1589 N N . THR A 1 196 ? -10.683 -1.800 -5.470 1.00 88.81 196 THR A N 1
ATOM 1590 C CA . THR A 1 196 ? -11.904 -1.020 -5.240 1.00 88.81 196 THR A CA 1
ATOM 1591 C C . THR A 1 196 ? -11.709 -0.172 -3.999 1.00 88.81 196 THR A C 1
ATOM 1593 O O . THR A 1 196 ? -11.193 -0.658 -3.006 1.00 88.81 196 THR A O 1
ATOM 1596 N N . GLN A 1 197 ? -12.116 1.090 -4.024 1.00 85.75 197 GLN A N 1
ATOM 1597 C CA . GLN A 1 197 ? -12.017 1.933 -2.835 1.00 85.75 197 GLN A CA 1
ATOM 1598 C C . GLN A 1 197 ? -13.039 1.503 -1.783 1.00 85.75 197 GLN A C 1
ATOM 1600 O O . GLN A 1 197 ? -14.216 1.314 -2.102 1.00 85.75 197 GLN A O 1
ATOM 1605 N N . ALA A 1 198 ? -12.637 1.508 -0.511 1.00 80.56 198 ALA A N 1
ATOM 1606 C CA . ALA A 1 198 ? -13.576 1.340 0.599 1.00 80.56 198 ALA A CA 1
ATOM 1607 C C . ALA A 1 198 ? -14.659 2.441 0.639 1.00 80.56 198 ALA A C 1
ATOM 1609 O O . ALA A 1 198 ? -15.780 2.219 1.102 1.00 80.56 198 ALA A O 1
ATOM 1610 N N . GLY A 1 199 ? -14.338 3.661 0.186 1.00 85.06 199 GLY A N 1
ATOM 1611 C CA . GLY A 1 199 ? -15.234 4.824 0.271 1.00 85.06 199 GLY A CA 1
ATOM 1612 C C . GLY A 1 199 ? -15.442 5.366 1.694 1.00 85.06 199 GLY A C 1
ATOM 1613 O O . GLY A 1 199 ? -16.175 6.337 1.880 1.00 85.06 199 GLY A O 1
ATOM 1614 N N . VAL A 1 200 ? -14.798 4.748 2.689 1.00 90.62 200 VAL A N 1
ATOM 1615 C CA . VAL A 1 200 ? -14.768 5.150 4.099 1.00 90.62 200 VAL A CA 1
ATOM 1616 C C . VAL A 1 200 ? -13.345 4.985 4.618 1.00 90.62 200 VAL A C 1
ATOM 1618 O O . VAL A 1 200 ? -12.735 3.929 4.442 1.00 90.62 200 VAL A O 1
ATOM 1621 N N . ALA A 1 201 ? -12.832 6.019 5.278 1.00 91.75 201 ALA A N 1
ATOM 1622 C CA . ALA A 1 201 ? -11.569 5.993 5.993 1.00 91.75 201 ALA A CA 1
ATOM 1623 C C . ALA A 1 201 ? -11.748 5.431 7.406 1.00 91.75 201 ALA A C 1
ATOM 1625 O O . ALA A 1 201 ? -12.627 5.865 8.159 1.00 91.75 201 ALA A O 1
ATOM 1626 N N . LEU A 1 202 ? -10.869 4.510 7.787 1.00 94.00 202 LEU A N 1
ATOM 1627 C CA . LEU A 1 202 ? -10.785 3.989 9.145 1.00 94.00 202 LEU A CA 1
ATOM 1628 C C . LEU A 1 202 ? -9.978 4.961 10.011 1.00 94.00 202 LEU A C 1
ATOM 1630 O O . LEU A 1 202 ? -8.814 5.225 9.725 1.00 94.00 202 LEU A O 1
ATOM 1634 N N . SER A 1 203 ? -10.592 5.524 11.046 1.00 91.12 203 SER A N 1
ATOM 1635 C CA . SER A 1 203 ? -10.034 6.657 11.788 1.00 91.12 203 SER A CA 1
ATOM 1636 C C . SER A 1 203 ? -9.880 6.339 13.271 1.00 91.12 203 SER A C 1
ATOM 1638 O O . SER A 1 203 ? -10.833 5.920 13.920 1.00 91.12 203 SER A O 1
ATOM 1640 N N . PHE A 1 204 ? -8.690 6.576 13.819 1.00 91.62 204 PHE A N 1
ATOM 1641 C CA . PHE A 1 204 ? -8.361 6.323 15.220 1.00 91.62 204 PHE A CA 1
ATOM 1642 C C . PHE A 1 204 ? -7.966 7.617 15.935 1.00 91.62 204 PHE A C 1
ATOM 1644 O O . PHE A 1 204 ? -7.005 8.290 15.546 1.00 91.62 204 PHE A O 1
ATOM 1651 N N . LYS A 1 205 ? -8.684 7.933 17.016 1.00 88.00 205 LYS A N 1
ATOM 1652 C CA . LYS A 1 205 ? -8.491 9.116 17.864 1.00 88.00 205 LYS A CA 1
ATOM 1653 C C . LYS A 1 205 ? -8.048 8.691 19.263 1.00 88.00 205 LYS A C 1
ATOM 1655 O O . LYS A 1 205 ? -8.655 7.813 19.863 1.00 88.00 205 LYS A O 1
ATOM 1660 N N . GLY A 1 206 ? -6.992 9.295 19.799 1.00 88.38 206 GLY A N 1
ATOM 1661 C CA . GLY A 1 206 ? -6.530 9.021 21.170 1.00 88.38 206 GLY A CA 1
ATOM 1662 C C . GLY A 1 206 ? -5.137 9.578 21.437 1.00 88.38 206 GLY A C 1
ATOM 1663 O O . GLY A 1 206 ? -4.546 10.175 20.546 1.00 88.38 206 GLY A O 1
ATOM 1664 N N . ARG A 1 207 ? -4.565 9.367 22.622 1.00 88.94 207 ARG A N 1
ATOM 1665 C CA . ARG A 1 207 ? -3.258 9.950 22.999 1.00 88.94 207 ARG A CA 1
ATOM 1666 C C . ARG A 1 207 ? -2.088 9.481 22.134 1.00 88.94 207 ARG A C 1
ATOM 1668 O O . ARG A 1 207 ? -2.151 8.457 21.447 1.00 88.94 207 ARG A O 1
ATOM 1675 N N . MET A 1 208 ? -0.988 10.229 22.163 1.00 87.56 208 MET A N 1
ATOM 1676 C CA . MET A 1 208 ? 0.284 9.758 21.614 1.00 87.56 208 MET A CA 1
ATOM 1677 C C . MET A 1 208 ? 0.770 8.528 22.402 1.00 87.56 208 MET A C 1
ATOM 1679 O O . MET A 1 208 ? 0.512 8.403 23.595 1.00 87.56 208 MET A O 1
ATOM 1683 N N . GLY A 1 209 ? 1.443 7.591 21.729 1.00 87.62 209 GLY A N 1
ATOM 1684 C CA . GLY A 1 209 ? 2.030 6.411 22.381 1.00 87.62 209 GLY A CA 1
ATOM 1685 C C . GLY A 1 209 ? 1.084 5.220 22.595 1.00 87.62 209 GLY A C 1
ATOM 1686 O O . GLY A 1 209 ? 1.542 4.175 23.037 1.00 87.62 209 GLY A O 1
ATOM 1687 N N . VAL A 1 210 ? -0.198 5.320 22.225 1.00 91.81 210 VAL A N 1
ATOM 1688 C CA . VAL A 1 210 ? -1.190 4.224 22.370 1.00 91.81 210 VAL A CA 1
ATOM 1689 C C . VAL A 1 210 ? -1.202 3.208 21.213 1.00 91.81 210 VAL A C 1
ATOM 1691 O O . VAL A 1 210 ? -2.044 2.321 21.173 1.00 91.81 210 VAL A O 1
ATOM 1694 N N . GLY A 1 211 ? -0.300 3.343 20.233 1.00 92.12 211 GLY A N 1
ATOM 1695 C CA . GLY A 1 211 ? -0.117 2.342 19.168 1.00 92.12 211 GLY A CA 1
ATOM 1696 C C . GLY A 1 211 ? -0.918 2.530 17.868 1.00 92.12 211 GLY A C 1
ATOM 1697 O O . GLY A 1 211 ? -0.780 1.702 16.972 1.00 92.12 211 GLY A O 1
ATOM 1698 N N . LYS A 1 212 ? -1.671 3.628 17.688 1.00 93.44 212 LYS A N 1
ATOM 1699 C CA . LYS A 1 212 ? -2.523 3.886 16.494 1.00 93.44 212 LYS A CA 1
ATOM 1700 C C . LYS A 1 212 ? -1.771 3.764 15.158 1.00 93.44 212 LYS A C 1
ATOM 1702 O O . LYS A 1 212 ? -2.026 2.855 14.367 1.00 93.44 212 LYS A O 1
ATOM 1707 N N . SER A 1 213 ? -0.776 4.630 14.939 1.00 93.31 213 SER A N 1
ATOM 1708 C CA . SER A 1 213 ? 0.040 4.624 13.717 1.00 93.31 213 SER A CA 1
ATOM 1709 C C . SER A 1 213 ? 0.850 3.329 13.591 1.00 93.31 213 SER A C 1
ATOM 1711 O O . SER A 1 213 ? 1.123 2.872 12.485 1.00 93.31 213 SER A O 1
ATOM 1713 N N . THR A 1 214 ? 1.221 2.705 14.714 1.00 95.56 214 THR A N 1
ATOM 1714 C CA . THR A 1 214 ? 1.942 1.425 14.741 1.00 95.56 214 THR A CA 1
ATOM 1715 C C . THR A 1 214 ? 1.080 0.287 14.202 1.00 95.56 214 THR A C 1
ATOM 1717 O O . THR A 1 214 ? 1.543 -0.467 13.349 1.00 95.56 214 THR A O 1
ATOM 1720 N N . ALA A 1 215 ? -0.182 0.191 14.629 1.00 97.12 215 ALA A N 1
ATOM 1721 C CA . ALA A 1 215 ? -1.108 -0.813 14.124 1.00 97.12 215 ALA A CA 1
ATOM 1722 C C . ALA A 1 215 ? -1.313 -0.679 12.613 1.00 97.12 215 ALA A C 1
ATOM 1724 O O . ALA A 1 215 ? -1.229 -1.674 11.893 1.00 97.12 215 ALA A O 1
ATOM 1725 N N . ALA A 1 216 ? -1.517 0.552 12.138 1.00 96.94 216 ALA A N 1
ATOM 1726 C CA . ALA A 1 216 ? -1.692 0.850 10.723 1.00 96.94 216 ALA A CA 1
ATOM 1727 C C . ALA A 1 216 ? -0.437 0.530 9.894 1.00 96.94 216 ALA A C 1
ATOM 1729 O O . ALA A 1 216 ? -0.551 -0.052 8.820 1.00 96.94 216 ALA A O 1
ATOM 1730 N N . LYS A 1 217 ? 0.766 0.836 10.404 1.00 97.06 217 LYS A N 1
ATOM 1731 C CA . LYS A 1 217 ? 2.043 0.478 9.756 1.00 97.06 217 LYS A CA 1
ATOM 1732 C C . LYS A 1 217 ? 2.246 -1.033 9.667 1.00 97.06 217 LYS A C 1
ATOM 1734 O O . LYS A 1 217 ? 2.732 -1.520 8.653 1.00 97.06 217 LYS A O 1
ATOM 1739 N N . TRP A 1 218 ? 1.887 -1.779 10.710 1.00 98.19 218 TRP A N 1
ATOM 1740 C CA . TRP A 1 218 ? 2.004 -3.238 10.707 1.00 98.19 218 TRP A CA 1
ATOM 1741 C C . TRP A 1 218 ? 1.026 -3.906 9.743 1.00 98.19 218 TRP A C 1
ATOM 1743 O O . TRP A 1 218 ? 1.432 -4.815 9.029 1.00 98.19 218 TRP A O 1
ATOM 1753 N N . PHE A 1 219 ? -0.214 -3.420 9.653 1.00 98.56 219 PHE A N 1
ATOM 1754 C CA . PHE A 1 219 ? -1.136 -3.848 8.599 1.00 98.56 219 PHE A CA 1
ATOM 1755 C C . PHE A 1 219 ? -0.618 -3.467 7.208 1.00 98.56 219 PHE A C 1
ATOM 1757 O O . PHE A 1 219 ? -0.562 -4.302 6.311 1.00 98.56 219 PHE A O 1
ATOM 1764 N N . GLY A 1 220 ? -0.166 -2.221 7.048 1.00 97.12 220 GLY A N 1
ATOM 1765 C CA . GLY A 1 220 ? 0.416 -1.706 5.812 1.00 97.12 220 GLY A CA 1
ATOM 1766 C C . GLY A 1 220 ? 1.605 -2.522 5.307 1.00 97.12 220 GLY A C 1
ATOM 1767 O O . GLY A 1 220 ? 1.789 -2.646 4.100 1.00 97.12 220 GLY A O 1
ATOM 1768 N N . ALA A 1 221 ? 2.361 -3.165 6.202 1.00 97.06 221 ALA A N 1
ATOM 1769 C CA . ALA A 1 221 ? 3.455 -4.053 5.823 1.00 97.06 221 ALA A CA 1
ATOM 1770 C C . ALA A 1 221 ? 3.009 -5.185 4.883 1.00 97.06 221 ALA A C 1
ATOM 1772 O O . ALA A 1 221 ? 3.818 -5.600 4.060 1.00 97.06 221 ALA A O 1
ATOM 1773 N N . LEU A 1 222 ? 1.744 -5.634 4.932 1.00 97.81 222 LEU A N 1
ATOM 1774 C CA . LEU A 1 222 ? 1.178 -6.607 3.984 1.00 97.81 222 LEU A CA 1
ATOM 1775 C C . LEU A 1 222 ? 1.255 -6.141 2.528 1.00 97.81 222 LEU A C 1
ATOM 1777 O O . LEU A 1 222 ? 1.423 -6.953 1.627 1.00 97.81 222 LEU A O 1
ATOM 1781 N N . PHE A 1 223 ? 1.142 -4.837 2.293 1.00 95.56 223 PHE A N 1
ATOM 1782 C CA . PHE A 1 223 ? 1.066 -4.247 0.959 1.00 95.56 223 PHE A CA 1
ATOM 1783 C C . PHE A 1 223 ? 2.444 -3.870 0.397 1.00 95.56 223 PHE A C 1
ATOM 1785 O O . PHE A 1 223 ? 2.533 -3.484 -0.766 1.00 95.56 223 PHE A O 1
ATOM 1792 N N . GLY A 1 224 ? 3.518 -3.981 1.190 1.00 91.94 224 GLY A N 1
ATOM 1793 C CA . GLY A 1 224 ? 4.883 -3.676 0.753 1.00 91.94 224 GLY A CA 1
ATOM 1794 C C . GLY A 1 224 ? 4.984 -2.281 0.128 1.00 91.94 224 GLY A C 1
ATOM 1795 O O . GLY A 1 224 ? 4.599 -1.289 0.746 1.00 91.94 224 GLY A O 1
ATOM 1796 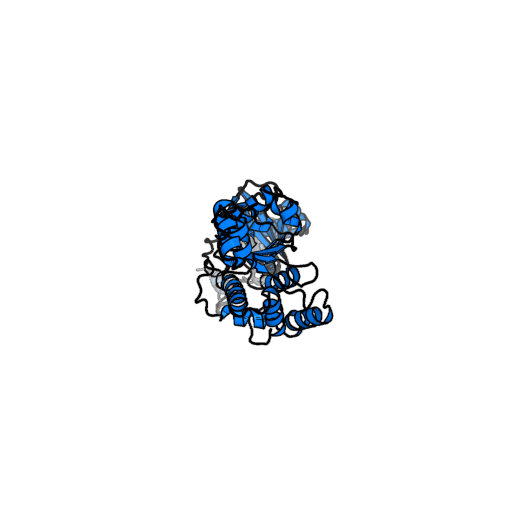N N . ALA A 1 225 ? 5.440 -2.217 -1.126 1.00 88.12 225 ALA A N 1
ATOM 1797 C CA . ALA A 1 225 ? 5.544 -0.976 -1.896 1.00 88.12 225 ALA A CA 1
ATOM 1798 C C . ALA A 1 225 ? 4.193 -0.265 -2.128 1.00 88.12 225 ALA A C 1
ATOM 1800 O O . ALA A 1 225 ? 4.182 0.916 -2.455 1.00 88.12 225 ALA A O 1
ATOM 1801 N N . HIS A 1 226 ? 3.055 -0.944 -1.950 1.00 93.00 226 HIS A N 1
ATOM 1802 C CA . HIS A 1 226 ? 1.711 -0.373 -2.106 1.00 93.00 226 HIS A CA 1
ATOM 1803 C C . HIS A 1 226 ? 1.155 0.270 -0.824 1.00 93.00 226 HIS A C 1
ATOM 1805 O O . HIS A 1 226 ? 0.030 0.784 -0.836 1.00 93.00 226 HIS A O 1
ATOM 1811 N N . PHE A 1 227 ? 1.918 0.257 0.274 1.00 93.81 227 PHE A N 1
ATOM 1812 C CA . PHE A 1 227 ? 1.612 1.012 1.485 1.00 93.81 227 PHE A CA 1
ATOM 1813 C C . PHE A 1 227 ? 2.392 2.320 1.543 1.00 93.81 227 PHE A C 1
ATOM 1815 O O . PHE A 1 227 ? 3.590 2.375 1.273 1.00 93.81 227 PHE A O 1
ATOM 1822 N N . MET A 1 228 ? 1.716 3.375 1.985 1.00 90.69 228 MET A N 1
ATOM 1823 C CA . MET A 1 228 ? 2.301 4.695 2.117 1.00 90.69 228 MET A CA 1
ATOM 1824 C C . MET A 1 228 ? 1.956 5.337 3.452 1.00 90.69 228 MET A C 1
ATOM 1826 O O . MET A 1 228 ? 0.803 5.370 3.874 1.00 90.69 228 MET A O 1
ATOM 1830 N N . HIS A 1 229 ? 2.969 5.923 4.082 1.00 89.94 229 HIS A N 1
ATOM 1831 C CA . HIS A 1 229 ? 2.804 6.754 5.264 1.00 89.94 229 HIS A CA 1
ATOM 1832 C C . HIS A 1 229 ? 2.931 8.234 4.884 1.00 89.94 229 HIS A C 1
ATOM 1834 O O . HIS A 1 229 ? 4.012 8.709 4.519 1.00 89.94 229 HIS A O 1
ATOM 1840 N N . LEU A 1 230 ? 1.812 8.951 4.959 1.00 83.75 230 LEU A N 1
ATOM 1841 C CA . LEU A 1 230 ? 1.746 10.400 4.837 1.00 83.75 230 LEU A CA 1
ATOM 1842 C C . LEU A 1 230 ? 1.928 11.012 6.227 1.00 83.75 230 LEU A C 1
ATOM 1844 O O . LEU A 1 230 ? 1.039 10.960 7.073 1.00 83.75 230 LEU A O 1
ATOM 1848 N N . ASP A 1 231 ? 3.107 11.581 6.439 1.00 73.31 231 ASP A N 1
ATOM 1849 C CA . ASP A 1 231 ? 3.589 12.145 7.702 1.00 73.31 231 ASP A CA 1
ATOM 1850 C C . ASP A 1 231 ? 3.850 13.657 7.612 1.00 73.31 231 ASP A C 1
ATOM 1852 O O . ASP A 1 231 ? 4.436 14.251 8.512 1.00 73.31 231 ASP A O 1
ATOM 1856 N N . SER A 1 232 ? 3.460 14.291 6.506 1.00 69.75 232 SER A N 1
ATOM 1857 C CA . SER A 1 232 ? 3.668 15.719 6.279 1.00 69.75 232 SER A CA 1
ATOM 1858 C C . SER A 1 232 ? 2.665 16.289 5.283 1.00 69.75 232 SER A C 1
ATOM 1860 O O . SER A 1 232 ? 2.288 15.644 4.301 1.00 69.75 232 SER A O 1
ATOM 1862 N N . GLU A 1 233 ? 2.289 17.548 5.498 1.00 66.19 233 GLU A N 1
ATOM 1863 C CA . GLU A 1 233 ? 1.423 18.318 4.601 1.00 66.19 233 GLU A CA 1
ATOM 1864 C C . GLU A 1 233 ? 1.972 18.387 3.168 1.00 66.19 233 GLU A C 1
ATOM 1866 O O . GLU A 1 233 ? 1.221 18.224 2.210 1.00 66.19 233 GLU A O 1
ATOM 1871 N N . HIS A 1 234 ? 3.287 18.553 2.995 1.00 66.56 234 HIS A N 1
ATOM 1872 C CA . HIS A 1 234 ? 3.896 18.638 1.664 1.00 66.56 234 HIS A CA 1
ATOM 1873 C C . HIS A 1 234 ? 3.726 17.340 0.856 1.00 66.56 234 HIS A C 1
ATOM 1875 O O . HIS A 1 234 ? 3.616 17.390 -0.368 1.00 66.56 234 HIS A O 1
ATOM 1881 N N . ARG A 1 235 ? 3.694 16.163 1.496 1.00 66.38 235 ARG A N 1
ATOM 1882 C CA . ARG A 1 235 ? 3.416 14.905 0.780 1.00 66.38 235 ARG A CA 1
ATOM 1883 C C . ARG A 1 235 ? 1.953 14.798 0.349 1.00 66.38 235 ARG A C 1
ATOM 1885 O O . ARG A 1 235 ? 1.679 14.188 -0.676 1.00 66.38 235 ARG A O 1
ATOM 1892 N N . LEU A 1 236 ? 1.041 15.429 1.092 1.00 66.81 236 LEU A N 1
ATOM 1893 C CA . LEU A 1 236 ? -0.386 15.466 0.777 1.00 66.81 236 LEU A CA 1
ATOM 1894 C C . LEU A 1 236 ? -0.733 16.498 -0.314 1.00 66.81 236 LEU A C 1
ATOM 1896 O O . LEU A 1 236 ? -1.498 16.193 -1.225 1.00 66.81 236 LEU A O 1
ATOM 1900 N N . LEU A 1 237 ? -0.227 17.728 -0.186 1.00 62.56 237 LEU A N 1
ATOM 1901 C CA . LEU A 1 237 ? -0.617 18.885 -1.008 1.00 62.56 237 LEU A CA 1
ATOM 1902 C C . LEU A 1 237 ? 0.418 19.274 -2.071 1.00 62.56 237 LEU A C 1
ATOM 1904 O O . LEU A 1 237 ? 0.150 20.149 -2.893 1.00 62.56 237 LEU A O 1
ATOM 1908 N N . GLY A 1 238 ? 1.606 18.670 -2.050 1.00 61.09 238 GLY A N 1
ATOM 1909 C CA . GLY A 1 238 ? 2.672 18.999 -2.989 1.00 61.09 238 GLY A CA 1
ATOM 1910 C C . GLY A 1 238 ? 2.347 18.592 -4.426 1.00 61.09 238 GLY A C 1
ATOM 1911 O O . GLY A 1 238 ? 1.677 17.594 -4.679 1.00 61.09 238 GLY A O 1
ATOM 1912 N N . SER A 1 239 ? 2.918 19.328 -5.380 1.00 52.81 239 SER A N 1
ATOM 1913 C CA . SER A 1 239 ? 2.760 19.120 -6.830 1.00 52.81 239 SER A CA 1
ATOM 1914 C C . SER A 1 239 ? 3.308 17.779 -7.341 1.00 52.81 239 SER A C 1
ATOM 1916 O O . SER A 1 239 ? 3.123 17.437 -8.497 1.00 52.81 239 SER A O 1
ATOM 1918 N N . PHE A 1 240 ? 4.016 17.009 -6.507 1.00 54.91 240 PHE A N 1
ATOM 1919 C CA . PHE A 1 240 ? 4.643 15.741 -6.888 1.00 54.91 240 PHE A CA 1
ATOM 1920 C C . PHE A 1 240 ? 3.967 14.561 -6.191 1.00 54.91 240 PHE A C 1
ATOM 1922 O O . PHE A 1 240 ? 4.532 13.912 -5.309 1.00 54.91 240 PHE A O 1
ATOM 1929 N N . ASN A 1 241 ? 2.752 14.247 -6.623 1.00 71.50 241 ASN A N 1
ATOM 1930 C CA . ASN A 1 241 ? 1.953 13.142 -6.096 1.00 71.50 241 ASN A CA 1
ATOM 1931 C C . ASN A 1 241 ? 2.135 11.820 -6.875 1.00 71.50 241 ASN A C 1
ATOM 1933 O O . ASN A 1 241 ? 1.363 10.888 -6.693 1.00 71.50 241 ASN A O 1
ATOM 1937 N N . ALA A 1 242 ? 3.190 11.697 -7.696 1.00 73.12 242 ALA A N 1
ATOM 1938 C CA . ALA A 1 242 ? 3.517 10.489 -8.476 1.00 73.12 242 ALA A CA 1
ATOM 1939 C C . ALA A 1 242 ? 3.564 9.192 -7.652 1.00 73.12 242 ALA A C 1
ATOM 1941 O O . ALA A 1 242 ? 3.318 8.104 -8.166 1.00 73.12 242 ALA A O 1
ATOM 1942 N N . HIS A 1 243 ? 3.869 9.317 -6.366 1.00 74.94 243 HIS A N 1
ATOM 1943 C CA . HIS A 1 243 ? 3.884 8.220 -5.418 1.00 74.94 243 HIS A CA 1
ATOM 1944 C C . HIS A 1 243 ? 2.475 7.639 -5.163 1.00 74.94 243 HIS A C 1
ATOM 1946 O O . HIS A 1 243 ? 2.345 6.443 -4.935 1.00 74.94 243 HIS A O 1
ATOM 1952 N N . LEU A 1 244 ? 1.400 8.423 -5.296 1.00 80.75 244 LEU A N 1
ATOM 1953 C CA . LEU A 1 244 ? 0.024 7.926 -5.150 1.00 80.75 244 LEU A CA 1
ATOM 1954 C C . LEU A 1 244 ? -0.381 6.945 -6.262 1.00 80.75 244 LEU A C 1
ATOM 1956 O O . LEU A 1 244 ? -1.261 6.120 -6.055 1.00 80.75 244 LEU A O 1
ATOM 1960 N N . HIS A 1 245 ? 0.290 6.979 -7.419 1.00 83.31 245 HIS A N 1
ATOM 1961 C CA . HIS A 1 245 ? -0.004 6.118 -8.573 1.00 83.31 245 HIS A CA 1
ATOM 1962 C C . HIS A 1 245 ? 0.121 4.610 -8.271 1.00 83.31 245 HIS A C 1
ATOM 1964 O O . HIS A 1 245 ? -0.407 3.780 -9.009 1.00 83.31 245 HIS A O 1
ATOM 1970 N N . HIS A 1 246 ? 0.864 4.236 -7.228 1.00 85.75 246 HIS A N 1
ATOM 1971 C CA . HIS A 1 246 ? 1.058 2.842 -6.822 1.00 85.75 246 HIS A CA 1
ATOM 1972 C C . HIS A 1 246 ? 0.479 2.528 -5.435 1.00 85.75 246 HIS A C 1
ATOM 1974 O O . HIS A 1 246 ? 0.642 1.403 -4.965 1.00 85.75 246 HIS A O 1
ATOM 1980 N N . ALA A 1 247 ? -0.174 3.491 -4.779 1.00 89.81 247 ALA A N 1
ATOM 1981 C CA . ALA A 1 247 ? -0.668 3.342 -3.417 1.00 89.81 247 ALA A CA 1
ATOM 1982 C C . ALA A 1 247 ? -2.031 2.634 -3.384 1.00 89.81 247 ALA A C 1
ATOM 1984 O O . ALA A 1 247 ? -2.949 3.006 -4.112 1.00 89.81 247 ALA A O 1
ATOM 1985 N N . ILE A 1 248 ? -2.165 1.649 -2.494 1.00 94.44 248 ILE A N 1
ATOM 1986 C CA . ILE A 1 248 ? -3.442 0.993 -2.166 1.00 94.44 248 ILE A CA 1
ATOM 1987 C C . ILE A 1 248 ? -3.827 1.288 -0.725 1.00 94.44 248 ILE A C 1
ATOM 1989 O O . ILE A 1 248 ? -4.989 1.572 -0.468 1.00 94.44 248 ILE A O 1
ATOM 1993 N N . VAL A 1 249 ? -2.874 1.286 0.212 1.00 95.38 249 VAL A N 1
ATOM 1994 C CA . VAL A 1 249 ? -3.138 1.659 1.607 1.00 95.38 249 VAL A CA 1
ATOM 1995 C C . VAL A 1 249 ? -2.352 2.906 1.964 1.00 95.38 249 VAL A C 1
ATOM 1997 O O . VAL A 1 249 ? -1.135 2.960 1.796 1.00 95.38 249 VAL A O 1
ATOM 2000 N N . ILE A 1 250 ? -3.051 3.900 2.501 1.00 93.56 250 ILE A N 1
ATOM 2001 C CA . ILE A 1 250 ? -2.452 5.141 2.978 1.00 93.56 250 ILE A CA 1
ATOM 2002 C C . ILE A 1 250 ? -2.744 5.306 4.462 1.00 93.56 250 ILE A C 1
ATOM 2004 O O . ILE A 1 250 ? -3.901 5.343 4.871 1.00 93.56 250 ILE A O 1
ATOM 2008 N N . LEU A 1 251 ? -1.689 5.468 5.255 1.00 93.31 251 LEU A N 1
ATOM 2009 C CA . LEU A 1 251 ? -1.775 5.998 6.609 1.00 93.31 251 LEU A CA 1
ATOM 2010 C C . LEU A 1 251 ? -1.564 7.513 6.565 1.00 93.31 251 LEU A C 1
ATOM 2012 O O . LEU A 1 251 ? -0.476 7.961 6.212 1.00 93.31 251 LEU A O 1
ATOM 2016 N N . ALA A 1 252 ? -2.577 8.283 6.952 1.00 89.00 252 ALA A N 1
ATOM 2017 C CA . ALA A 1 252 ? -2.465 9.717 7.194 1.00 89.00 252 ALA A CA 1
ATOM 2018 C C . ALA A 1 252 ? -2.291 9.976 8.697 1.00 89.00 252 ALA A C 1
ATOM 2020 O O . ALA A 1 252 ? -3.209 9.726 9.482 1.00 89.00 252 ALA A O 1
ATOM 2021 N N . ASP A 1 253 ? -1.108 10.450 9.090 1.00 80.38 253 ASP A N 1
ATOM 2022 C CA . ASP A 1 253 ? -0.800 10.815 10.478 1.00 80.38 253 ASP A CA 1
ATOM 2023 C C . ASP A 1 253 ? -1.129 12.297 10.752 1.00 80.38 253 ASP A C 1
ATOM 2025 O O . ASP A 1 253 ? -1.406 13.079 9.839 1.00 80.38 253 ASP A O 1
ATOM 2029 N N . GLU A 1 254 ? -1.096 12.702 12.018 1.00 70.56 254 GLU A N 1
ATOM 2030 C CA . GLU A 1 254 ? -1.543 14.005 12.524 1.00 70.56 254 GLU A CA 1
ATOM 2031 C C . GLU A 1 254 ? -0.954 15.207 11.765 1.00 70.56 254 GLU A C 1
ATOM 2033 O O . GLU A 1 254 ? -1.646 16.191 11.504 1.00 70.56 254 GLU A O 1
ATOM 2038 N N . ALA A 1 255 ? 0.301 15.104 11.326 1.00 60.50 255 ALA A N 1
ATOM 2039 C CA . ALA A 1 255 ? 1.004 16.146 10.579 1.00 60.50 255 ALA A CA 1
ATOM 2040 C C . ALA A 1 255 ? 0.335 16.524 9.242 1.00 60.50 255 ALA A C 1
ATOM 2042 O O . ALA A 1 255 ? 0.562 17.612 8.715 1.00 60.50 255 ALA A O 1
ATOM 2043 N N . VAL A 1 256 ? -0.509 15.648 8.695 1.00 61.34 256 VAL A N 1
ATOM 2044 C CA . VAL A 1 256 ? -1.289 15.900 7.479 1.00 61.34 256 VAL A CA 1
ATOM 2045 C C . VAL A 1 256 ? -2.423 16.909 7.733 1.00 61.34 256 VAL A C 1
ATOM 2047 O O . VAL A 1 256 ? -2.852 17.618 6.821 1.00 61.34 256 VAL A O 1
ATOM 2050 N N . TRP A 1 257 ? -2.887 17.014 8.980 1.00 61.34 257 TRP A N 1
ATOM 2051 C CA . TRP A 1 257 ? -4.045 17.814 9.384 1.00 61.34 257 TRP A CA 1
ATOM 2052 C C . TRP A 1 257 ? -3.706 19.247 9.793 1.00 61.34 257 TRP A C 1
ATOM 2054 O O . TRP A 1 257 ? -4.579 20.117 9.740 1.00 61.34 257 TRP A O 1
ATOM 2064 N N . ALA A 1 258 ? -2.438 19.525 10.109 1.00 59.97 258 ALA A N 1
ATOM 2065 C CA . ALA A 1 258 ? -1.943 20.885 10.341 1.00 59.97 258 ALA A CA 1
ATOM 2066 C C . ALA A 1 258 ? -2.207 21.831 9.143 1.00 59.97 258 ALA A C 1
ATOM 2068 O O . ALA A 1 258 ? -2.298 23.043 9.319 1.00 59.97 258 ALA A O 1
ATOM 2069 N N . ALA A 1 259 ? -2.445 21.261 7.955 1.00 55.72 259 ALA A N 1
ATOM 2070 C CA . ALA A 1 259 ? -2.817 21.916 6.699 1.00 55.72 259 ALA A CA 1
ATOM 2071 C C . ALA A 1 259 ? -4.218 22.576 6.672 1.00 55.72 259 ALA A C 1
ATOM 2073 O O . ALA A 1 259 ? -4.641 23.164 5.668 1.00 55.72 259 ALA A O 1
ATOM 2074 N N . GLY A 1 260 ? -5.015 22.416 7.733 1.00 66.75 260 GLY A N 1
ATOM 2075 C CA . GLY A 1 260 ? -6.351 23.001 7.847 1.00 66.75 260 GLY A CA 1
ATOM 2076 C C . GLY A 1 260 ? -7.344 22.509 6.780 1.00 66.75 260 GLY A C 1
ATOM 2077 O O . GLY A 1 260 ? -7.392 21.332 6.416 1.00 66.75 260 GLY A O 1
ATOM 2078 N N . LYS A 1 261 ? -8.194 23.415 6.266 1.00 70.19 261 LYS A N 1
ATOM 2079 C CA . LYS A 1 261 ? -9.293 23.067 5.336 1.00 70.19 261 LYS A CA 1
ATOM 2080 C C . LYS A 1 261 ? -8.813 22.471 4.007 1.00 70.19 261 LYS A C 1
ATOM 2082 O O . LYS A 1 261 ? -9.535 21.665 3.422 1.00 70.19 261 LYS A O 1
ATOM 2087 N N . GLN A 1 262 ? -7.635 22.869 3.522 1.00 70.62 262 GLN A N 1
ATOM 2088 C CA . GLN A 1 262 ? -7.103 22.390 2.243 1.00 70.62 262 GLN A CA 1
ATOM 2089 C C . GLN A 1 262 ? -6.679 20.921 2.331 1.00 70.62 262 GLN A C 1
ATOM 2091 O O . GLN A 1 262 ? -7.081 20.125 1.480 1.00 70.62 262 GLN A O 1
ATOM 2096 N N . GLY A 1 263 ? -5.966 20.541 3.398 1.00 74.06 263 GLY A N 1
ATOM 2097 C CA . GLY A 1 263 ? -5.579 19.149 3.637 1.00 74.06 263 GLY A CA 1
ATOM 2098 C C . GLY A 1 263 ? -6.786 18.218 3.771 1.00 74.06 263 GLY A C 1
ATOM 2099 O O . GLY A 1 263 ? -6.876 17.194 3.094 1.00 74.06 263 GLY A O 1
ATOM 2100 N N . LEU A 1 264 ? -7.795 18.633 4.542 1.00 74.94 264 LEU A N 1
ATOM 2101 C CA . LEU A 1 264 ? -9.052 17.888 4.680 1.00 74.94 264 LEU A CA 1
ATOM 2102 C C . LEU A 1 264 ? -9.791 17.728 3.337 1.00 74.94 264 LEU A C 1
ATOM 2104 O O . LEU A 1 264 ? -10.363 16.672 3.067 1.00 74.94 264 LEU A O 1
ATOM 2108 N N . GLY A 1 265 ? -9.765 18.746 2.472 1.00 78.25 265 GLY A N 1
ATOM 2109 C CA . GLY A 1 265 ? -10.307 18.654 1.114 1.00 78.25 265 GLY A CA 1
ATOM 2110 C C . GLY A 1 265 ? -9.566 17.637 0.238 1.00 78.25 265 GLY A C 1
ATOM 2111 O O . GLY A 1 265 ? -10.198 16.877 -0.494 1.00 78.25 265 GLY A O 1
ATOM 2112 N N . ALA A 1 266 ? -8.236 17.573 0.334 1.00 80.12 266 ALA A N 1
ATOM 2113 C CA . ALA A 1 266 ? -7.432 16.587 -0.387 1.00 80.12 266 ALA A CA 1
ATOM 2114 C C . ALA A 1 266 ? -7.695 15.151 0.095 1.00 80.12 266 ALA A C 1
ATOM 2116 O O . ALA A 1 266 ? -7.920 14.269 -0.732 1.00 80.12 266 ALA A O 1
ATOM 2117 N N . LEU A 1 267 ? -7.767 14.927 1.411 1.00 81.94 267 LEU A N 1
ATOM 2118 C CA . LEU A 1 267 ? -8.082 13.611 1.977 1.00 81.94 267 LEU A CA 1
ATOM 2119 C C . LEU A 1 267 ? -9.469 13.128 1.550 1.00 81.94 267 LEU A C 1
ATOM 2121 O O . LEU A 1 267 ? -9.618 11.995 1.105 1.00 81.94 267 LEU A O 1
ATOM 2125 N N . LYS A 1 268 ? -10.475 14.008 1.582 1.00 81.38 268 LYS A N 1
ATOM 2126 C CA . LYS A 1 268 ? -11.822 13.691 1.087 1.00 81.38 268 LYS A CA 1
ATOM 2127 C C . LYS A 1 268 ? -11.824 13.230 -0.361 1.00 81.38 268 LYS A C 1
ATOM 2129 O O . LYS A 1 268 ? -12.537 12.281 -0.681 1.00 81.38 268 LYS A O 1
ATOM 2134 N N . ARG A 1 269 ? -11.046 13.894 -1.220 1.00 84.62 269 ARG A N 1
ATOM 2135 C CA . ARG A 1 269 ? -10.936 13.488 -2.621 1.00 84.62 269 ARG A CA 1
ATOM 2136 C C . ARG A 1 269 ? -10.352 12.084 -2.733 1.00 84.62 269 ARG A C 1
ATOM 2138 O O . ARG A 1 269 ? -10.954 11.232 -3.369 1.00 84.62 269 ARG A O 1
ATOM 2145 N N . MET A 1 270 ? -9.273 11.799 -2.006 1.00 87.19 270 MET A N 1
ATOM 2146 C CA . MET A 1 270 ? -8.682 10.458 -1.990 1.00 87.19 270 MET A CA 1
ATOM 2147 C C . MET A 1 270 ? -9.618 9.370 -1.447 1.00 87.19 270 MET A C 1
ATOM 2149 O O . MET A 1 270 ? -9.535 8.238 -1.908 1.00 87.19 270 MET A O 1
ATOM 2153 N N . ILE A 1 271 ? -10.522 9.691 -0.518 1.00 87.50 271 ILE A N 1
ATOM 2154 C CA . ILE A 1 271 ? -11.469 8.706 0.027 1.00 87.50 271 ILE A CA 1
ATOM 2155 C C . ILE A 1 271 ? -12.608 8.390 -0.955 1.00 87.50 271 ILE A C 1
ATOM 2157 O O . ILE A 1 271 ? -13.099 7.265 -0.954 1.00 87.50 271 ILE A O 1
ATOM 2161 N N . THR A 1 272 ? -13.074 9.367 -1.744 1.00 83.62 272 THR A N 1
ATOM 2162 C CA . THR A 1 272 ? -14.376 9.251 -2.440 1.00 83.62 272 THR A CA 1
ATOM 2163 C C . THR A 1 272 ? -14.380 9.483 -3.943 1.00 83.62 272 THR A C 1
ATOM 2165 O O . THR A 1 272 ? -15.361 9.105 -4.570 1.00 83.62 272 THR A O 1
ATOM 2168 N N . GLU A 1 273 ? -13.358 10.115 -4.518 1.00 88.25 273 GLU A N 1
ATOM 2169 C CA . GLU A 1 273 ? -13.303 10.322 -5.971 1.00 88.25 273 GLU A CA 1
ATOM 2170 C C . GLU A 1 273 ? -12.851 9.037 -6.656 1.00 88.25 273 GLU A C 1
ATOM 2172 O O . GLU A 1 273 ? -11.907 8.403 -6.180 1.00 88.25 273 GLU A O 1
ATOM 2177 N N . ASP A 1 274 ? -13.476 8.703 -7.786 1.00 89.44 274 ASP A N 1
ATOM 2178 C CA . ASP A 1 274 ? -13.168 7.498 -8.568 1.00 89.44 274 ASP A CA 1
ATOM 2179 C C . ASP A 1 274 ? -11.774 7.559 -9.216 1.00 89.44 274 ASP A C 1
ATOM 2181 O O . ASP A 1 274 ? -11.168 6.526 -9.508 1.00 89.44 274 ASP A O 1
ATOM 2185 N N . THR A 1 275 ? -11.251 8.768 -9.451 1.00 89.75 275 THR A N 1
ATOM 2186 C CA . THR A 1 275 ? -9.950 8.999 -10.086 1.00 89.75 275 THR A CA 1
ATOM 2187 C C . THR A 1 275 ? -9.113 10.037 -9.343 1.00 89.75 275 THR A C 1
ATOM 2189 O O . THR A 1 275 ? -9.616 10.891 -8.610 1.00 89.75 275 THR A O 1
ATOM 2192 N N . LEU A 1 276 ? -7.796 9.957 -9.530 1.00 87.81 276 LEU A N 1
ATOM 2193 C CA . LEU A 1 276 ? -6.815 10.911 -9.027 1.00 87.81 276 LEU A CA 1
ATOM 2194 C C . LEU A 1 276 ? -6.020 11.494 -10.188 1.00 87.81 276 LEU A C 1
ATOM 2196 O O . LEU A 1 276 ? -5.508 10.764 -11.038 1.00 87.81 276 LEU A O 1
ATOM 2200 N N . SER A 1 277 ? -5.858 12.814 -10.186 1.00 86.75 277 SER A N 1
ATOM 2201 C CA . SER A 1 277 ? -4.910 13.490 -11.068 1.00 86.75 277 SER A CA 1
ATOM 2202 C C . SER A 1 277 ? -3.507 13.377 -10.477 1.00 86.75 277 SER A C 1
ATOM 2204 O O . SER A 1 277 ? -3.259 13.844 -9.365 1.00 86.75 277 SER A O 1
ATOM 2206 N N . ILE A 1 278 ? -2.590 12.765 -11.215 1.00 84.31 278 ILE A N 1
ATOM 2207 C CA . ILE A 1 278 ? -1.188 12.594 -10.851 1.00 84.31 278 ILE A CA 1
ATOM 2208 C C . ILE A 1 278 ? -0.332 13.513 -11.717 1.00 84.31 278 ILE A C 1
ATOM 2210 O O . ILE A 1 278 ? -0.486 13.527 -12.934 1.00 84.31 278 ILE A O 1
ATOM 2214 N N . GLU A 1 279 ? 0.605 14.236 -11.112 1.00 82.69 279 GLU A N 1
ATOM 2215 C CA . GLU A 1 279 ? 1.539 15.138 -11.791 1.00 82.69 279 GLU A CA 1
ATOM 2216 C C . GLU A 1 279 ? 2.986 14.631 -11.610 1.00 82.69 279 GLU A C 1
ATOM 2218 O O . GLU A 1 279 ? 3.676 14.947 -10.632 1.00 82.69 279 GLU A O 1
ATOM 2223 N N . PRO A 1 280 ? 3.482 13.759 -12.512 1.00 72.75 280 PRO A N 1
ATOM 2224 C CA . PRO A 1 280 ? 4.856 13.285 -12.457 1.00 72.75 280 PRO A CA 1
ATOM 2225 C C . PRO A 1 280 ? 5.829 14.379 -12.897 1.00 72.75 280 PRO A C 1
ATOM 2227 O O . PRO A 1 280 ? 5.608 15.088 -13.875 1.00 72.75 280 PRO A O 1
ATOM 2230 N N . LYS A 1 281 ? 6.990 14.457 -12.241 1.00 72.75 281 LYS A N 1
ATOM 2231 C CA . LYS A 1 281 ? 8.011 15.457 -12.574 1.00 72.75 281 LYS A CA 1
ATOM 2232 C C . LYS A 1 281 ? 8.422 15.394 -14.051 1.00 72.75 281 LYS A C 1
ATOM 2234 O O . LYS A 1 281 ? 8.935 14.378 -14.523 1.00 72.75 281 LYS A O 1
ATOM 2239 N N . GLY A 1 282 ? 8.259 16.518 -14.752 1.00 71.00 282 GLY A N 1
ATOM 2240 C CA . GLY A 1 282 ? 8.667 16.672 -16.152 1.00 71.00 282 GLY A CA 1
ATOM 2241 C C . GLY A 1 282 ? 7.790 15.916 -17.157 1.00 71.00 282 GLY A C 1
ATOM 2242 O O . GLY A 1 282 ? 8.254 15.643 -18.275 1.00 71.00 282 GLY A O 1
ATOM 2243 N N . LEU A 1 283 ? 6.568 15.557 -16.755 1.00 72.38 283 LEU A N 1
ATOM 2244 C CA . LEU A 1 283 ? 5.501 15.013 -17.589 1.00 72.38 283 LEU A CA 1
ATOM 2245 C C . LEU A 1 283 ? 4.206 15.796 -17.367 1.00 72.38 283 LEU A C 1
ATOM 2247 O O . LEU A 1 283 ? 4.053 16.460 -16.347 1.00 72.38 283 LEU A O 1
ATOM 2251 N N . ASP A 1 284 ? 3.282 15.663 -18.314 1.00 77.31 284 ASP A N 1
ATOM 2252 C CA . ASP A 1 284 ? 1.923 16.174 -18.169 1.00 77.31 284 ASP A CA 1
ATOM 2253 C C . ASP A 1 284 ? 1.151 15.409 -17.086 1.00 77.31 284 ASP A C 1
ATOM 2255 O O . ASP A 1 284 ? 1.472 14.260 -16.755 1.00 77.31 284 ASP A O 1
ATOM 2259 N N . VAL A 1 285 ? 0.116 16.062 -16.556 1.00 81.44 285 VAL A N 1
ATOM 2260 C CA . VAL A 1 285 ? -0.820 15.473 -15.596 1.00 81.44 285 VAL A CA 1
ATOM 2261 C C . VAL A 1 285 ? -1.544 14.291 -16.240 1.00 81.44 285 VAL A C 1
ATOM 2263 O O . VAL A 1 285 ? -2.006 14.371 -17.378 1.00 81.44 285 VAL A O 1
ATOM 2266 N N . ILE A 1 286 ? -1.659 13.195 -15.497 1.00 84.38 286 ILE A N 1
ATOM 2267 C CA . ILE A 1 286 ? -2.353 11.972 -15.902 1.00 84.38 286 ILE A CA 1
ATOM 2268 C C . ILE A 1 286 ? -3.484 11.672 -14.923 1.00 84.38 286 ILE A C 1
ATOM 2270 O O . ILE A 1 286 ? -3.363 11.953 -13.735 1.00 84.38 286 ILE A O 1
ATOM 2274 N N . GLU A 1 287 ? -4.570 11.071 -15.395 1.00 87.31 287 GLU A N 1
ATOM 2275 C CA . GLU A 1 287 ? -5.625 10.559 -14.518 1.00 87.31 287 GLU A CA 1
ATOM 2276 C C . GLU A 1 287 ? -5.462 9.056 -14.306 1.00 87.31 287 GLU A C 1
ATOM 2278 O O . GLU A 1 287 ? -5.228 8.298 -15.255 1.00 87.31 287 GLU A O 1
ATOM 2283 N N . VAL A 1 288 ? -5.598 8.627 -13.052 1.00 87.81 288 VAL A N 1
ATOM 2284 C CA . VAL A 1 288 ? -5.568 7.215 -12.667 1.00 87.81 288 VAL A CA 1
ATOM 2285 C C . VAL A 1 288 ? -6.762 6.843 -11.818 1.00 87.81 288 VAL A C 1
ATOM 2287 O O . VAL A 1 288 ? -7.289 7.677 -11.090 1.00 87.81 288 VAL A O 1
ATOM 2290 N N . ASP A 1 289 ? -7.153 5.574 -11.891 1.00 90.00 289 ASP A N 1
ATOM 2291 C CA . ASP A 1 289 ? -8.158 5.007 -10.998 1.00 90.00 289 ASP A CA 1
ATOM 2292 C C . ASP A 1 289 ? -7.699 5.165 -9.543 1.00 90.00 289 ASP A C 1
ATOM 2294 O O . ASP A 1 289 ? -6.563 4.833 -9.192 1.00 90.00 289 ASP A O 1
ATOM 2298 N N . ASN A 1 290 ? -8.591 5.649 -8.692 1.00 91.12 290 ASN A N 1
ATOM 2299 C CA . ASN A 1 290 ? -8.352 5.707 -7.267 1.00 91.12 290 ASN A CA 1
ATOM 2300 C C . ASN A 1 290 ? -8.662 4.334 -6.658 1.00 91.12 290 ASN A C 1
ATOM 2302 O O . ASN A 1 290 ? -9.760 3.813 -6.819 1.00 91.12 290 ASN A O 1
ATOM 2306 N N . MET A 1 291 ? -7.693 3.735 -5.969 1.00 93.38 291 MET A N 1
ATOM 2307 C CA . MET A 1 291 ? -7.834 2.434 -5.292 1.00 93.38 291 MET A CA 1
ATOM 2308 C C . MET A 1 291 ? -7.463 2.535 -3.804 1.00 93.38 291 MET A C 1
ATOM 2310 O O . MET A 1 291 ? -7.160 1.539 -3.150 1.00 93.38 291 MET A O 1
ATOM 2314 N N . ILE A 1 292 ? -7.439 3.761 -3.271 1.00 93.00 292 ILE A N 1
ATOM 2315 C CA . ILE A 1 292 ? -6.911 4.048 -1.941 1.00 93.00 292 ILE A CA 1
ATOM 2316 C C . ILE A 1 292 ? -7.883 3.598 -0.848 1.00 93.00 292 ILE A C 1
ATOM 2318 O O . ILE A 1 292 ? -9.057 3.968 -0.813 1.00 93.00 292 ILE A O 1
ATOM 2322 N N . HIS A 1 293 ? -7.318 2.888 0.119 1.00 95.06 293 HIS A N 1
ATOM 2323 C CA . HIS A 1 293 ? -7.857 2.601 1.434 1.00 95.06 293 HIS A CA 1
ATOM 2324 C C . HIS A 1 293 ? -7.117 3.461 2.449 1.00 95.06 293 HIS A C 1
ATOM 2326 O O . HIS A 1 293 ? -5.894 3.379 2.589 1.00 95.06 293 HIS A O 1
ATOM 2332 N N . MET A 1 294 ? -7.853 4.318 3.147 1.00 93.44 294 MET A N 1
ATOM 2333 C CA . MET A 1 294 ? -7.253 5.302 4.036 1.00 93.44 294 MET A CA 1
ATOM 2334 C C . MET A 1 294 ? -7.441 4.917 5.498 1.00 93.44 294 MET A C 1
ATOM 2336 O O . MET A 1 294 ? -8.567 4.731 5.957 1.00 93.44 294 MET A O 1
ATOM 2340 N N . ILE A 1 295 ? -6.331 4.868 6.230 1.00 94.69 295 ILE A N 1
ATOM 2341 C CA . ILE A 1 295 ? -6.304 4.828 7.687 1.00 94.69 295 ILE A CA 1
ATOM 2342 C C . ILE A 1 295 ? -5.836 6.192 8.176 1.00 94.69 295 ILE A C 1
ATOM 2344 O O . ILE A 1 295 ? -4.835 6.721 7.695 1.00 94.69 295 ILE A O 1
ATOM 2348 N N . VAL A 1 296 ? -6.535 6.766 9.144 1.00 90.56 296 VAL A N 1
ATOM 2349 C CA . VAL A 1 296 ? -6.180 8.057 9.721 1.00 90.56 296 VAL A CA 1
ATOM 2350 C C . VAL A 1 296 ? -5.923 7.901 11.209 1.00 90.56 296 VAL A C 1
ATOM 2352 O O . VAL A 1 296 ? -6.717 7.297 11.927 1.00 90.56 296 VAL A O 1
ATOM 2355 N N . CYS A 1 297 ? -4.822 8.469 11.683 1.00 89.94 297 CYS A N 1
ATOM 2356 C CA . CYS A 1 297 ? -4.509 8.560 13.103 1.00 89.94 297 CYS A CA 1
ATOM 2357 C C . CYS A 1 297 ? -4.392 10.033 13.503 1.00 89.94 297 CYS A C 1
ATOM 2359 O O . CYS A 1 297 ? -3.721 10.807 12.827 1.00 89.94 297 CYS A O 1
ATOM 2361 N N . SER A 1 298 ? -5.029 10.421 14.607 1.00 84.25 298 SER A N 1
ATOM 2362 C CA . SER A 1 298 ? -4.864 11.760 15.184 1.00 84.25 298 SER A CA 1
ATOM 2363 C C . SER A 1 298 ? -4.969 11.731 16.708 1.00 84.25 298 SER A C 1
ATOM 2365 O O . SER A 1 298 ? -5.426 10.744 17.300 1.00 84.25 298 SER A O 1
ATOM 2367 N N . ASN A 1 299 ? -4.511 12.804 17.347 1.00 82.69 299 ASN A N 1
ATOM 2368 C CA . ASN A 1 299 ? -4.610 12.967 18.789 1.00 82.69 299 ASN A CA 1
ATOM 2369 C C . ASN A 1 299 ? -5.989 13.492 19.224 1.00 82.69 299 ASN A C 1
ATOM 2371 O O . ASN A 1 299 ? -6.896 13.661 18.410 1.00 82.69 299 ASN A O 1
ATOM 2375 N N . GLU A 1 300 ? -6.180 13.662 20.534 1.00 60.03 300 GLU A N 1
ATOM 2376 C CA . GLU A 1 300 ? -7.488 13.932 21.156 1.00 60.03 300 GLU A CA 1
ATOM 2377 C C . GLU A 1 300 ? -8.180 15.210 20.644 1.00 60.03 300 GLU A C 1
ATOM 2379 O O . GLU A 1 300 ? -9.409 15.256 20.624 1.00 60.03 300 GLU A O 1
ATOM 2384 N N . ASP A 1 301 ? -7.429 16.189 20.132 1.00 57.47 301 ASP A N 1
ATOM 2385 C CA . ASP A 1 301 ? -7.971 17.451 19.606 1.00 57.47 301 ASP A CA 1
ATOM 2386 C C . ASP A 1 301 ? -8.512 17.349 18.169 1.00 57.47 301 ASP A C 1
ATOM 2388 O O . ASP A 1 301 ? -8.834 18.362 17.540 1.00 57.47 301 ASP A O 1
ATOM 2392 N N . TRP A 1 302 ? -8.626 16.134 17.615 1.00 57.56 302 TRP A N 1
ATOM 2393 C CA . TRP A 1 302 ? -9.158 15.947 16.270 1.00 57.56 302 TRP A CA 1
ATOM 2394 C C . TRP A 1 302 ? -10.598 16.469 16.159 1.00 57.56 302 TRP A C 1
ATOM 2396 O O . TRP A 1 302 ? -11.558 15.851 16.619 1.00 57.56 302 TRP A O 1
ATOM 2406 N N . PHE A 1 303 ? -10.731 17.597 15.460 1.00 52.69 303 PHE A N 1
ATOM 2407 C CA . PHE A 1 303 ? -11.985 18.194 15.024 1.00 52.69 303 PHE A CA 1
ATOM 2408 C C . PHE A 1 303 ? -12.237 17.886 13.538 1.00 52.69 303 PHE A C 1
ATOM 2410 O O . PHE A 1 303 ? -11.765 18.611 12.658 1.00 52.69 303 PHE A O 1
ATOM 2417 N N . VAL A 1 304 ? -12.987 16.822 13.216 1.00 56.66 304 VAL A N 1
ATOM 2418 C CA . VAL A 1 304 ? -13.702 16.796 11.925 1.00 56.66 304 VAL A CA 1
ATOM 2419 C C . VAL A 1 304 ? -14.734 17.924 12.018 1.00 56.66 304 VAL A C 1
ATOM 2421 O O . VAL A 1 304 ? -15.588 17.876 12.901 1.00 56.66 304 VAL A O 1
ATOM 2424 N N . PRO A 1 305 ? -14.646 19.002 11.216 1.00 48.56 305 PRO A N 1
ATOM 2425 C CA . PRO A 1 305 ? -15.475 20.162 11.494 1.00 48.56 305 PRO A CA 1
ATOM 2426 C C . PRO A 1 305 ? -16.963 19.876 11.235 1.00 48.56 305 PRO A C 1
ATOM 2428 O O . PRO A 1 305 ? -17.308 19.163 10.296 1.00 48.56 305 PRO A O 1
ATOM 2431 N N . ARG A 1 306 ? -17.825 20.533 12.024 1.00 46.94 306 ARG A N 1
ATOM 2432 C CA . ARG A 1 306 ? -19.301 20.413 12.176 1.00 46.94 306 ARG A CA 1
ATOM 2433 C C . ARG A 1 306 ? -20.187 20.344 10.908 1.00 46.94 306 ARG A C 1
ATOM 2435 O O . ARG A 1 306 ? -21.405 20.305 11.024 1.00 46.94 306 ARG A O 1
ATOM 2442 N N . HIS A 1 307 ? -19.642 20.434 9.694 1.00 45.88 307 HIS A N 1
ATOM 2443 C CA . HIS A 1 307 ? -20.379 20.464 8.410 1.00 45.88 307 HIS A CA 1
ATOM 2444 C C . HIS A 1 307 ? -19.806 19.486 7.365 1.00 45.88 307 HIS A C 1
ATOM 2446 O O . HIS A 1 307 ? -20.152 19.538 6.183 1.00 45.88 307 HIS A O 1
ATOM 2452 N N . PHE A 1 308 ? -18.853 18.639 7.754 1.00 48.00 308 PHE A N 1
ATOM 2453 C CA . PHE A 1 308 ? -18.026 17.888 6.820 1.00 48.00 308 PHE A CA 1
ATOM 2454 C C . PHE A 1 308 ? -18.494 16.437 6.727 1.00 48.00 308 PHE A C 1
ATOM 2456 O O . PHE A 1 308 ? -18.032 15.635 7.508 1.00 48.00 308 PHE A O 1
ATOM 2463 N N . ASP A 1 309 ? -19.316 16.119 5.720 1.00 54.72 309 ASP A N 1
ATOM 2464 C CA . ASP A 1 309 ? -19.700 14.773 5.227 1.00 54.72 309 ASP A CA 1
ATOM 2465 C C . ASP A 1 309 ? -19.132 13.561 6.021 1.00 54.72 309 ASP A C 1
ATOM 2467 O O . ASP A 1 309 ? -18.267 12.831 5.527 1.00 54.72 309 ASP A O 1
ATOM 2471 N N . GLU A 1 310 ? -19.602 13.385 7.268 1.00 64.25 310 GLU A N 1
ATOM 2472 C CA . GLU A 1 310 ? -19.030 12.499 8.308 1.00 64.25 310 GLU A CA 1
ATOM 2473 C C . GLU A 1 310 ? -19.123 11.016 7.931 1.00 64.25 310 GLU A C 1
ATOM 2475 O O . GLU A 1 310 ? -18.336 10.194 8.386 1.00 64.25 310 GLU A O 1
ATOM 2480 N N . ARG A 1 311 ? -20.001 10.681 6.979 1.00 74.81 311 ARG A N 1
ATOM 2481 C CA . ARG A 1 311 ? -20.164 9.337 6.397 1.00 74.81 311 ARG A CA 1
ATOM 2482 C C . ARG A 1 311 ? -18.902 8.758 5.739 1.00 74.81 311 ARG A C 1
ATOM 2484 O O . ARG A 1 311 ? -18.934 7.621 5.285 1.00 74.81 311 ARG A O 1
ATOM 2491 N N . ARG A 1 312 ? -17.829 9.544 5.613 1.00 82.19 312 ARG A N 1
ATOM 2492 C CA . ARG A 1 312 ? -16.543 9.132 5.026 1.00 82.19 312 ARG A CA 1
ATOM 2493 C C . ARG A 1 312 ? -15.520 8.703 6.076 1.00 82.19 312 ARG A C 1
ATOM 2495 O O . ARG A 1 312 ? -14.470 8.215 5.679 1.00 82.19 312 ARG A O 1
ATOM 2502 N N . PHE A 1 313 ? -15.786 8.889 7.370 1.00 85.62 313 PHE A N 1
ATOM 2503 C CA . PHE A 1 313 ? -14.842 8.589 8.446 1.00 85.62 313 PHE A CA 1
ATOM 2504 C C . PHE A 1 313 ? -15.515 7.721 9.513 1.00 85.62 313 PHE A C 1
ATOM 2506 O O . PHE A 1 313 ? -16.402 8.180 10.222 1.00 85.62 313 PHE A O 1
ATOM 2513 N N . ALA A 1 314 ? -15.065 6.475 9.653 1.00 89.44 314 ALA A N 1
ATOM 2514 C CA . ALA A 1 314 ? -15.436 5.625 10.779 1.00 89.44 314 ALA A CA 1
ATOM 2515 C C . ALA A 1 314 ? -14.465 5.903 11.934 1.00 89.44 314 ALA A C 1
ATOM 2517 O O . ALA A 1 314 ? -13.309 5.478 11.872 1.00 89.44 314 ALA A O 1
ATOM 2518 N N . ILE A 1 315 ? -14.907 6.670 12.937 1.00 87.94 315 ILE A N 1
ATOM 2519 C CA . ILE A 1 315 ? -14.045 7.199 14.004 1.00 87.94 315 ILE A CA 1
ATOM 2520 C C . ILE A 1 315 ? -14.162 6.351 15.268 1.00 87.94 315 ILE A C 1
ATOM 2522 O O . ILE A 1 315 ? -15.238 6.250 15.857 1.00 87.94 315 ILE A O 1
ATOM 2526 N N . PHE A 1 316 ? -13.030 5.810 15.715 1.00 90.38 316 PHE A N 1
ATOM 2527 C CA . PHE A 1 316 ? -12.904 5.018 16.932 1.00 90.38 316 PHE A CA 1
ATOM 2528 C C . PHE A 1 316 ? -11.974 5.697 17.937 1.00 90.38 316 PHE A C 1
ATOM 2530 O O . PHE A 1 316 ? -10.872 6.137 17.597 1.00 90.38 316 PHE A O 1
ATOM 2537 N N . GLU A 1 317 ? -12.421 5.755 19.188 1.00 88.25 317 GLU A N 1
ATOM 2538 C CA . GLU A 1 317 ? -11.591 6.194 20.303 1.00 88.25 317 GLU A CA 1
ATOM 2539 C C . GLU A 1 317 ? -10.710 5.048 20.800 1.00 88.25 317 GLU A C 1
ATOM 2541 O O . GLU A 1 317 ? -11.175 3.930 21.027 1.00 88.25 317 GLU A O 1
ATOM 2546 N N . VAL A 1 318 ? -9.433 5.349 21.004 1.00 90.50 318 VAL A N 1
ATOM 2547 C CA . VAL A 1 318 ? -8.408 4.378 21.378 1.00 90.50 318 VAL A CA 1
ATOM 2548 C C . VAL A 1 318 ? -8.202 4.378 22.888 1.00 90.50 318 VAL A C 1
ATOM 2550 O O . VAL A 1 318 ? -8.132 5.434 23.513 1.00 90.50 318 VAL A O 1
ATOM 2553 N N . SER A 1 319 ? -8.074 3.188 23.478 1.00 90.00 319 SER A N 1
ATOM 2554 C CA . SER A 1 319 ? -7.744 3.031 24.896 1.00 90.00 319 SER A CA 1
ATOM 2555 C C . SER A 1 319 ? -6.305 3.468 25.199 1.00 90.00 319 SER A C 1
ATOM 2557 O O . SER A 1 319 ? -5.376 3.150 24.461 1.00 90.00 319 SER A O 1
ATOM 2559 N N . ASP A 1 320 ? -6.112 4.128 26.338 1.00 89.81 320 ASP A N 1
ATOM 2560 C CA . ASP A 1 320 ? -4.816 4.514 26.904 1.00 89.81 320 ASP A CA 1
ATOM 2561 C C . ASP A 1 320 ? -4.154 3.407 27.748 1.00 89.81 320 ASP A C 1
ATOM 2563 O O . ASP A 1 320 ? -3.036 3.575 28.228 1.00 89.81 320 ASP A O 1
ATOM 2567 N N . LYS A 1 321 ? -4.796 2.237 27.881 1.00 89.94 321 LYS A N 1
ATOM 2568 C CA . LYS A 1 321 ? -4.364 1.132 28.756 1.00 89.94 321 LYS A CA 1
ATOM 2569 C C . LYS A 1 321 ? -2.919 0.662 28.533 1.00 89.94 321 LYS A C 1
ATOM 2571 O O . LYS A 1 321 ? -2.275 0.238 29.484 1.00 89.94 321 LYS A O 1
ATOM 2576 N N . HIS A 1 322 ? -2.441 0.701 27.291 1.00 87.88 322 HIS A N 1
ATOM 2577 C CA . HIS A 1 322 ? -1.083 0.298 26.901 1.00 87.88 322 HIS A CA 1
ATOM 2578 C C . HIS A 1 322 ? -0.281 1.484 26.336 1.00 87.88 322 HIS A C 1
ATOM 2580 O O . HIS A 1 322 ? 0.545 1.320 25.436 1.00 87.88 322 HIS A O 1
ATOM 2586 N N . GLN A 1 323 ? -0.549 2.704 26.815 1.00 91.69 323 GLN A N 1
ATOM 2587 C CA . GLN A 1 323 ? 0.232 3.878 26.437 1.00 91.69 323 GLN A CA 1
ATOM 2588 C C . GLN A 1 323 ? 1.711 3.664 26.795 1.00 91.69 323 GLN A C 1
ATOM 2590 O O . GLN A 1 323 ? 2.035 3.371 27.940 1.00 91.69 323 GLN A O 1
ATOM 2595 N N . GLU A 1 324 ? 2.593 3.794 25.798 1.00 90.69 324 GLU A N 1
ATOM 2596 C CA . GLU A 1 324 ? 4.048 3.605 25.943 1.00 90.69 324 GLU A CA 1
ATOM 2597 C C . GLU A 1 324 ? 4.468 2.211 26.461 1.00 90.69 324 GLU A C 1
ATOM 2599 O O . GLU A 1 324 ? 5.590 2.018 26.929 1.00 90.69 324 GLU A O 1
ATOM 2604 N N . ASP A 1 325 ? 3.607 1.197 26.311 1.00 94.38 325 ASP A N 1
ATOM 2605 C CA . ASP A 1 325 ? 3.916 -0.181 26.701 1.00 94.38 325 ASP A CA 1
ATOM 2606 C C . ASP A 1 325 ? 4.831 -0.871 25.674 1.00 94.38 325 ASP A C 1
ATOM 2608 O O . ASP A 1 325 ? 4.407 -1.586 24.757 1.00 94.38 325 ASP A O 1
ATOM 2612 N N . HIS A 1 326 ? 6.131 -0.630 25.819 1.00 94.69 326 HIS A N 1
ATOM 2613 C CA . HIS A 1 326 ? 7.155 -1.190 24.944 1.00 94.69 326 HIS A CA 1
ATOM 2614 C C . HIS A 1 326 ? 7.216 -2.723 24.965 1.00 94.69 326 HIS A C 1
ATOM 2616 O O . HIS A 1 326 ? 7.582 -3.317 23.948 1.00 94.69 326 HIS A O 1
ATOM 2622 N N . GLU A 1 327 ? 6.865 -3.364 26.083 1.00 97.19 327 GLU A N 1
ATOM 2623 C CA . GLU A 1 327 ? 6.877 -4.823 26.203 1.00 97.19 327 GLU A CA 1
ATOM 2624 C C . GLU A 1 327 ? 5.751 -5.429 25.363 1.00 97.19 327 GLU A C 1
ATOM 2626 O O . GLU A 1 327 ? 6.006 -6.282 24.506 1.00 97.19 327 GLU A O 1
ATOM 2631 N N . PHE A 1 328 ? 4.529 -4.912 25.515 1.00 96.75 328 PHE A N 1
ATOM 2632 C CA . PHE A 1 328 ? 3.376 -5.332 24.725 1.00 96.75 328 PHE A CA 1
ATOM 2633 C C . PHE A 1 328 ? 3.606 -5.115 23.224 1.00 96.75 328 PHE A C 1
ATOM 2635 O O . PHE A 1 328 ? 3.475 -6.052 22.429 1.00 96.75 328 PHE A O 1
ATOM 2642 N N . PHE A 1 329 ? 4.010 -3.908 22.808 1.00 97.19 329 PHE A N 1
ATOM 2643 C CA . PHE A 1 329 ? 4.258 -3.629 21.388 1.00 97.19 329 PHE A CA 1
ATOM 2644 C C . PHE A 1 329 ? 5.438 -4.433 20.829 1.00 97.19 329 PHE A C 1
ATOM 2646 O O . PHE A 1 329 ? 5.415 -4.828 19.659 1.00 97.19 329 PHE A O 1
ATOM 2653 N N . GLY A 1 330 ? 6.454 -4.711 21.650 1.00 97.94 330 GLY A N 1
ATOM 2654 C CA . GLY A 1 330 ? 7.563 -5.593 21.302 1.00 97.94 330 GLY A CA 1
ATOM 2655 C C . GLY A 1 330 ? 7.096 -7.022 21.028 1.00 97.94 330 GLY A C 1
ATOM 2656 O O . GLY A 1 330 ? 7.468 -7.597 20.002 1.00 97.94 330 GLY A O 1
ATOM 2657 N N . ALA A 1 331 ? 6.228 -7.563 21.886 1.00 98.25 331 ALA A N 1
ATOM 2658 C CA . ALA A 1 331 ? 5.639 -8.888 21.717 1.00 98.25 331 ALA A CA 1
ATOM 2659 C C . ALA A 1 331 ? 4.778 -8.978 20.447 1.00 98.25 331 ALA A C 1
ATOM 2661 O O . ALA A 1 331 ? 4.940 -9.915 19.665 1.00 98.25 331 ALA A O 1
ATOM 2662 N N . VAL A 1 332 ? 3.935 -7.974 20.174 1.00 98.31 332 VAL A N 1
ATOM 2663 C CA . VAL A 1 332 ? 3.112 -7.951 18.949 1.00 98.31 332 VAL A CA 1
ATOM 2664 C C . VAL A 1 332 ? 3.992 -7.890 17.698 1.00 98.31 332 VAL A C 1
ATOM 2666 O O . VAL A 1 332 ? 3.788 -8.647 16.748 1.00 98.31 332 VAL A O 1
ATOM 2669 N N . LYS A 1 333 ? 5.021 -7.031 17.697 1.00 98.31 333 LYS A N 1
ATOM 2670 C CA . LYS A 1 333 ? 5.981 -6.945 16.588 1.00 98.31 333 LYS A CA 1
ATOM 2671 C C . LYS A 1 333 ? 6.700 -8.278 16.369 1.00 98.31 333 LYS A C 1
ATOM 2673 O O . LYS A 1 333 ? 6.869 -8.700 15.227 1.00 98.31 333 LYS A O 1
ATOM 2678 N N . LYS A 1 334 ? 7.127 -8.941 17.445 1.00 98.44 334 LYS A N 1
ATOM 2679 C CA . LYS A 1 334 ? 7.775 -10.253 17.370 1.00 98.44 334 LYS A CA 1
ATOM 2680 C C . LYS A 1 334 ? 6.847 -11.289 16.731 1.00 98.44 334 LYS A C 1
ATOM 2682 O O . LYS A 1 334 ? 7.263 -11.938 15.773 1.00 98.44 334 LYS A O 1
ATOM 2687 N N . GLN A 1 335 ? 5.592 -11.363 17.181 1.00 98.56 335 GLN A N 1
ATOM 2688 C CA . GLN A 1 335 ? 4.594 -12.273 16.614 1.00 98.56 335 GLN A CA 1
ATOM 2689 C C . GLN A 1 335 ? 4.444 -12.053 15.103 1.00 98.56 335 GLN A C 1
ATOM 2691 O O . GLN A 1 335 ? 4.562 -12.990 14.314 1.00 98.56 335 GLN A O 1
ATOM 2696 N N . LEU A 1 336 ? 4.260 -10.800 14.680 1.00 98.31 336 LEU A N 1
ATOM 2697 C CA . LEU A 1 336 ? 4.028 -10.476 13.275 1.00 98.31 336 LEU A CA 1
ATOM 2698 C C . LEU A 1 336 ? 5.235 -10.777 12.379 1.00 98.31 336 LEU A C 1
ATOM 2700 O O . LEU A 1 336 ? 5.078 -11.430 11.349 1.00 98.31 336 LEU A O 1
ATOM 2704 N N . PHE A 1 337 ? 6.428 -10.317 12.759 1.00 98.12 337 PHE A N 1
ATOM 2705 C CA . PHE A 1 337 ? 7.584 -10.293 11.854 1.00 98.12 337 PHE A CA 1
ATOM 2706 C C . PHE A 1 337 ? 8.583 -11.438 12.062 1.00 98.12 337 PHE A C 1
ATOM 2708 O O . PHE A 1 337 ? 9.436 -11.640 11.203 1.00 98.12 337 PHE A O 1
ATOM 2715 N N . GLN A 1 338 ? 8.518 -12.172 13.178 1.00 97.75 338 GLN A N 1
ATOM 2716 C CA . GLN A 1 338 ? 9.469 -13.253 13.489 1.00 97.75 338 GLN A CA 1
ATOM 2717 C C . GLN A 1 338 ? 8.797 -14.622 13.633 1.00 97.75 338 GLN A C 1
ATOM 2719 O O . GLN A 1 338 ? 9.431 -15.637 13.363 1.00 97.75 338 GLN A O 1
ATOM 2724 N N . GLU A 1 339 ? 7.520 -14.668 14.022 1.00 97.94 339 GLU A N 1
ATOM 2725 C CA . GLU A 1 339 ? 6.798 -15.921 14.307 1.00 97.94 339 GLU A CA 1
ATOM 2726 C C . GLU A 1 339 ? 5.777 -16.284 13.212 1.00 97.94 339 GLU A C 1
ATOM 2728 O O . GLU A 1 339 ? 5.054 -17.271 13.325 1.00 97.94 339 GLU A O 1
ATOM 2733 N N . GLY A 1 340 ? 5.739 -15.513 12.119 1.00 97.75 340 GLY A N 1
ATOM 2734 C CA . GLY A 1 340 ? 4.848 -15.752 10.979 1.00 97.75 340 GLY A CA 1
ATOM 2735 C C . GLY A 1 340 ? 3.450 -15.146 11.124 1.00 97.75 340 GLY A C 1
ATOM 2736 O O . GLY A 1 340 ? 2.587 -15.418 10.289 1.00 97.75 340 GLY A O 1
ATOM 2737 N N . GLY A 1 341 ? 3.216 -14.301 12.133 1.00 98.44 341 GLY A N 1
ATOM 2738 C CA . GLY A 1 341 ? 1.912 -13.684 12.378 1.00 98.44 341 GLY A CA 1
ATOM 2739 C C . GLY A 1 341 ? 1.425 -12.783 11.242 1.00 98.44 341 GLY A C 1
ATOM 2740 O O . GLY A 1 341 ? 0.224 -12.675 11.033 1.00 98.44 341 GLY A O 1
ATOM 2741 N N . LEU A 1 342 ? 2.323 -12.184 10.450 1.00 98.12 342 LEU A N 1
ATOM 2742 C CA . LEU A 1 342 ? 1.929 -11.381 9.287 1.00 98.12 342 LEU A CA 1
ATOM 2743 C C . LEU A 1 342 ? 1.305 -12.244 8.169 1.00 98.12 342 LEU A C 1
ATOM 2745 O O . LEU A 1 342 ? 0.287 -11.868 7.593 1.00 98.12 342 LEU A O 1
ATOM 2749 N N . ALA A 1 343 ? 1.864 -13.432 7.909 1.00 98.62 343 ALA A N 1
ATOM 2750 C CA . ALA A 1 343 ? 1.300 -14.398 6.960 1.00 98.62 343 ALA A CA 1
ATOM 2751 C C . ALA A 1 343 ? -0.035 -14.984 7.458 1.00 98.62 343 ALA A C 1
ATOM 2753 O O . ALA A 1 343 ? -0.939 -15.224 6.655 1.00 98.62 343 ALA A O 1
ATOM 2754 N N . ALA A 1 344 ? -0.163 -15.170 8.778 1.00 98.69 344 ALA A N 1
ATOM 2755 C CA . ALA A 1 344 ? -1.400 -15.594 9.433 1.00 98.69 344 ALA A CA 1
ATOM 2756 C C . ALA A 1 344 ? -2.502 -14.540 9.337 1.00 98.69 344 ALA A C 1
ATOM 2758 O O . ALA A 1 344 ? -3.630 -14.868 8.983 1.00 98.69 344 ALA A O 1
ATOM 2759 N N . LEU A 1 345 ? -2.156 -13.274 9.581 1.00 98.69 345 LEU A N 1
ATOM 2760 C CA . LEU A 1 345 ? -3.065 -12.151 9.406 1.00 98.69 345 LEU A CA 1
ATOM 2761 C C . LEU A 1 345 ? -3.600 -12.109 7.970 1.00 98.69 345 LEU A C 1
ATOM 2763 O O . LEU A 1 345 ? -4.808 -12.038 7.778 1.00 98.69 345 LEU A O 1
ATOM 2767 N N . LEU A 1 346 ? -2.723 -12.195 6.962 1.00 98.69 346 LEU A N 1
ATOM 2768 C CA . LEU A 1 346 ? -3.156 -12.196 5.562 1.00 98.69 346 LEU A CA 1
ATOM 2769 C C . LEU A 1 346 ? -4.080 -13.376 5.242 1.00 98.69 346 LEU A C 1
ATOM 2771 O O . LEU A 1 346 ? -5.098 -13.185 4.581 1.00 98.69 346 LEU A O 1
ATOM 2775 N N . TYR A 1 347 ? -3.735 -14.577 5.717 1.00 98.69 347 TYR A N 1
ATOM 2776 C CA . TYR A 1 347 ? -4.547 -15.780 5.529 1.00 98.69 347 TYR A CA 1
ATOM 2777 C C . TYR A 1 347 ? -5.968 -15.585 6.072 1.00 98.69 347 TYR A C 1
ATOM 2779 O O . TYR A 1 347 ? -6.939 -15.754 5.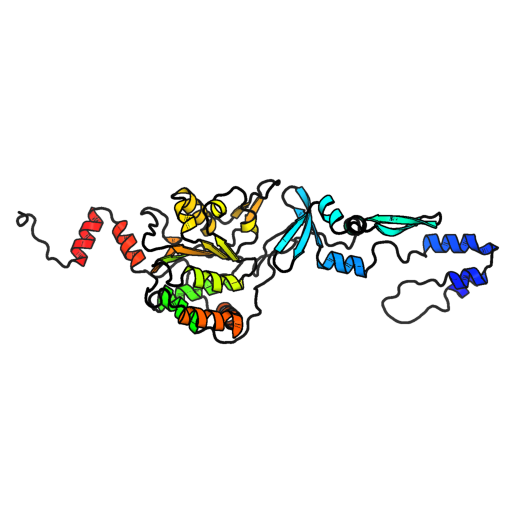336 1.00 98.69 347 TYR A O 1
ATOM 2787 N N . ASP A 1 348 ? -6.087 -15.171 7.334 1.00 98.56 348 ASP A N 1
ATOM 2788 C CA . ASP A 1 348 ? -7.386 -15.006 7.986 1.00 98.56 348 ASP A CA 1
ATOM 2789 C C . ASP A 1 348 ? -8.197 -13.862 7.367 1.00 98.56 348 ASP A C 1
ATOM 2791 O O . ASP A 1 348 ? -9.411 -13.988 7.219 1.00 98.56 348 ASP A O 1
ATOM 2795 N N . LEU A 1 349 ? -7.550 -12.759 6.967 1.00 98.50 349 LEU A N 1
ATOM 2796 C CA . LEU A 1 349 ? -8.230 -11.644 6.306 1.00 98.50 349 LEU A CA 1
ATOM 2797 C C . LEU A 1 349 ? -8.740 -12.017 4.907 1.00 98.50 349 LEU A C 1
ATOM 2799 O O . LEU A 1 349 ? -9.816 -11.560 4.530 1.00 98.50 349 LEU A O 1
ATOM 2803 N N . LEU A 1 350 ? -8.023 -12.851 4.146 1.00 98.06 350 LEU A N 1
ATOM 2804 C CA . LEU A 1 350 ? -8.487 -13.349 2.843 1.00 98.06 350 LEU A CA 1
ATOM 2805 C C . LEU A 1 350 ? -9.672 -14.323 2.971 1.00 98.06 350 LEU A C 1
ATOM 2807 O O . LEU A 1 350 ? -10.518 -14.362 2.081 1.00 98.06 350 LEU A O 1
ATOM 2811 N N . GLU A 1 351 ? -9.759 -15.083 4.067 1.00 97.81 351 GLU A N 1
ATOM 2812 C CA . GLU A 1 351 ? -10.889 -15.988 4.348 1.00 97.81 351 GLU A CA 1
ATOM 2813 C C . GLU A 1 351 ? -12.039 -15.321 5.127 1.00 97.81 351 GLU A C 1
ATOM 2815 O O . GLU A 1 351 ? -13.105 -15.921 5.317 1.00 97.81 351 GLU A O 1
ATOM 2820 N N . TRP A 1 352 ? -11.845 -14.082 5.584 1.00 97.81 352 TRP A N 1
ATOM 2821 C CA . TRP A 1 352 ? -12.812 -13.371 6.411 1.00 97.81 352 TRP A CA 1
ATOM 2822 C C . TRP A 1 352 ? -14.132 -13.137 5.669 1.00 97.81 352 TRP A C 1
ATOM 2824 O O . TRP A 1 352 ? -14.170 -12.639 4.543 1.00 97.81 352 TRP A O 1
ATOM 2834 N N . LYS A 1 353 ? -15.256 -13.455 6.314 1.00 96.19 353 LYS A N 1
ATOM 2835 C CA . LYS A 1 353 ? -16.580 -13.310 5.697 1.00 96.19 353 LYS A CA 1
ATOM 2836 C C . LYS A 1 353 ? -17.065 -11.865 5.778 1.00 96.19 353 LYS A C 1
ATOM 2838 O O . LYS A 1 353 ? -17.500 -11.407 6.831 1.00 96.19 353 LYS A O 1
ATOM 2843 N N . LEU A 1 354 ? -17.069 -11.171 4.643 1.00 93.00 354 LEU A N 1
ATOM 2844 C CA . LEU A 1 354 ? -17.615 -9.819 4.516 1.00 93.00 354 LEU A CA 1
ATOM 2845 C C . LEU A 1 354 ? -19.145 -9.848 4.396 1.00 93.00 354 LEU A C 1
ATOM 2847 O O . LEU A 1 354 ? -19.704 -9.918 3.304 1.00 93.00 354 LEU A O 1
ATOM 2851 N N . THR A 1 355 ? -19.843 -9.808 5.532 1.00 90.38 355 THR A N 1
ATOM 2852 C CA . THR A 1 355 ? -21.320 -9.764 5.578 1.00 90.38 355 THR A CA 1
ATOM 2853 C C . THR A 1 355 ? -21.883 -8.371 5.854 1.00 90.38 355 THR A C 1
ATOM 2855 O O . THR A 1 355 ? -23.088 -8.158 5.712 1.00 90.38 355 THR A O 1
ATOM 2858 N N . ARG A 1 356 ? -21.038 -7.420 6.273 1.00 89.25 356 ARG A N 1
ATOM 2859 C CA . ARG A 1 356 ? -21.445 -6.065 6.668 1.00 89.25 356 ARG A CA 1
ATOM 2860 C C . ARG A 1 356 ? -21.218 -5.046 5.553 1.00 89.25 356 ARG A C 1
ATOM 2862 O O . ARG A 1 356 ? -20.264 -5.136 4.789 1.00 89.25 356 ARG A O 1
ATOM 2869 N N . ASN A 1 357 ? -22.083 -4.034 5.497 1.00 89.25 357 ASN A N 1
ATOM 2870 C CA . ASN A 1 357 ? -21.873 -2.872 4.639 1.00 89.25 357 ASN A CA 1
ATOM 2871 C C . ASN A 1 357 ? -20.928 -1.892 5.344 1.00 89.25 357 ASN A C 1
ATOM 2873 O O . ASN A 1 357 ? -21.350 -1.202 6.267 1.00 89.25 357 ASN A O 1
ATOM 2877 N N . LEU A 1 358 ? -19.682 -1.795 4.881 1.00 90.81 358 LEU A N 1
ATOM 2878 C CA . LEU A 1 358 ? -18.664 -0.928 5.484 1.00 90.81 358 LEU A CA 1
ATOM 2879 C C . LEU A 1 358 ? -18.989 0.572 5.392 1.00 90.81 358 LEU A C 1
ATOM 2881 O O . LEU A 1 358 ? -18.456 1.365 6.154 1.00 90.81 358 LEU A O 1
ATOM 2885 N N . ARG A 1 359 ? -19.927 0.986 4.533 1.00 87.75 359 ARG A N 1
ATOM 2886 C CA . ARG A 1 359 ? -20.431 2.373 4.521 1.00 87.75 359 ARG A CA 1
ATOM 2887 C C . ARG A 1 359 ? -21.386 2.680 5.678 1.00 87.75 359 ARG A C 1
ATOM 2889 O O . ARG A 1 359 ? -21.796 3.826 5.838 1.00 87.75 359 ARG A O 1
ATOM 2896 N N . ARG A 1 360 ? -21.774 1.664 6.455 1.00 86.12 360 ARG A N 1
ATOM 2897 C CA . ARG A 1 360 ? -22.556 1.774 7.690 1.00 86.12 360 ARG A CA 1
ATOM 2898 C C . ARG A 1 360 ? -21.678 1.327 8.854 1.00 86.12 360 ARG A C 1
ATOM 2900 O O . ARG A 1 360 ? -21.665 0.151 9.211 1.00 86.12 360 ARG A O 1
ATOM 2907 N N . PHE A 1 361 ? -20.908 2.260 9.394 1.00 85.75 361 PHE A N 1
ATOM 2908 C CA . PHE A 1 361 ? -20.089 2.011 10.574 1.00 85.75 361 PHE A CA 1
ATOM 2909 C C . PHE A 1 361 ? -20.917 2.091 11.866 1.00 85.75 361 PHE A C 1
ATOM 2911 O O . PHE A 1 361 ? -21.968 2.737 11.864 1.00 85.75 361 PHE A O 1
ATOM 2918 N N . PRO A 1 362 ? -20.470 1.424 12.946 1.00 84.31 362 PRO A N 1
ATOM 2919 C CA . PRO A 1 362 ? -21.122 1.491 14.250 1.00 84.31 362 PRO A CA 1
ATOM 2920 C C . PRO A 1 362 ? -21.167 2.919 14.798 1.00 84.31 362 PRO A C 1
ATOM 2922 O O . PRO A 1 362 ? -20.246 3.706 14.564 1.00 84.31 362 PRO A O 1
ATOM 2925 N N . ASP A 1 363 ? -22.215 3.227 15.562 1.00 75.75 363 ASP A N 1
ATOM 2926 C CA . ASP A 1 363 ? -22.271 4.456 16.347 1.00 75.75 363 ASP A CA 1
ATOM 2927 C C . ASP A 1 363 ? -21.246 4.365 17.488 1.00 75.75 363 ASP A C 1
ATOM 2929 O O . ASP A 1 363 ? -21.301 3.475 18.335 1.00 75.75 363 ASP A O 1
ATOM 2933 N N . THR A 1 364 ? -20.279 5.277 17.492 1.00 74.38 364 THR A N 1
ATOM 2934 C CA . THR A 1 364 ? -19.278 5.420 18.555 1.00 74.38 364 THR A CA 1
ATOM 2935 C C . THR A 1 364 ? -19.641 6.577 19.485 1.00 74.38 364 THR A C 1
ATOM 2937 O O . THR A 1 364 ? -20.331 7.505 19.061 1.00 74.38 364 THR A O 1
ATOM 2940 N N . GLU A 1 365 ? -19.147 6.574 20.730 1.00 68.62 365 GLU A N 1
ATOM 2941 C CA . GLU A 1 365 ? -19.313 7.708 21.663 1.00 68.62 365 GLU A CA 1
ATOM 2942 C C . GLU A 1 365 ? -18.895 9.036 21.010 1.00 68.62 365 GLU A C 1
ATOM 2944 O O . GLU A 1 365 ? -19.582 10.045 21.139 1.00 68.62 365 GLU A O 1
ATOM 2949 N N . GLU A 1 366 ? -17.807 9.029 20.236 1.00 64.44 366 GLU A N 1
ATOM 2950 C CA . GLU A 1 366 ? -17.355 10.188 19.467 1.00 64.44 366 GLU A CA 1
ATOM 2951 C C . GLU A 1 366 ? -18.354 10.574 18.369 1.00 64.44 366 GLU A C 1
ATOM 2953 O O . GLU A 1 366 ? -18.629 11.758 18.195 1.00 64.44 366 GLU A O 1
ATOM 2958 N N . SER A 1 367 ? -18.940 9.610 17.652 1.00 64.50 367 SER A N 1
ATOM 2959 C CA . SER A 1 367 ? -19.996 9.905 16.675 1.00 64.50 367 SER A CA 1
ATOM 2960 C C . SER A 1 367 ? -21.233 10.528 17.339 1.00 64.50 367 SER A C 1
ATOM 2962 O O . SER A 1 367 ? -21.847 11.427 16.771 1.00 64.50 367 SER A O 1
ATOM 2964 N N . GLU A 1 368 ? -21.578 10.124 18.566 1.00 60.75 368 GLU A N 1
ATOM 2965 C CA . GLU A 1 368 ? -22.673 10.714 19.348 1.00 60.75 368 GLU A CA 1
ATOM 2966 C C . GLU A 1 368 ? -22.321 12.106 19.887 1.00 60.75 368 GLU A C 1
ATOM 2968 O O . GLU A 1 368 ? -23.132 13.033 19.800 1.00 60.75 368 GLU A O 1
ATOM 2973 N N . ARG A 1 369 ? -21.088 12.308 20.368 1.00 61.56 369 ARG A N 1
ATOM 2974 C CA . ARG A 1 369 ? -20.570 13.633 20.746 1.00 61.56 369 ARG A CA 1
ATOM 2975 C C . ARG A 1 369 ? -20.558 14.581 19.553 1.00 61.56 369 ARG A C 1
ATOM 2977 O O . ARG A 1 369 ? -20.981 15.726 19.682 1.00 61.56 369 ARG A O 1
ATOM 2984 N N . GLN A 1 370 ? -20.147 14.115 18.377 1.00 56.78 370 GLN A N 1
ATOM 2985 C CA . GLN A 1 370 ? -20.179 14.905 17.145 1.00 56.78 370 GLN A CA 1
ATOM 2986 C C . GLN A 1 370 ? -21.614 15.225 16.712 1.00 56.78 370 GLN A C 1
ATOM 2988 O O . GLN A 1 370 ? -21.893 16.382 16.390 1.00 56.78 370 GLN A O 1
ATOM 2993 N N . LYS A 1 371 ? -22.554 14.271 16.813 1.00 57.59 371 LYS A N 1
ATOM 2994 C CA . LYS A 1 371 ? -23.999 14.519 16.618 1.00 57.59 371 LYS A CA 1
ATOM 2995 C C . LYS A 1 371 ? -24.537 15.578 17.586 1.00 57.59 371 LYS A C 1
ATOM 2997 O O . LYS A 1 371 ? -25.333 16.419 17.188 1.00 57.59 371 LYS A O 1
ATOM 3002 N N . THR A 1 372 ? -24.068 15.580 18.833 1.00 50.69 372 THR A N 1
ATOM 3003 C CA . THR A 1 372 ? -24.444 16.575 19.851 1.00 50.69 372 THR A CA 1
ATOM 3004 C C . THR A 1 372 ? -23.864 17.956 19.530 1.00 50.69 372 THR A C 1
ATOM 3006 O O . THR A 1 372 ? -24.575 18.951 19.555 1.00 50.69 372 THR A O 1
ATOM 3009 N N . HIS A 1 373 ? -22.595 18.034 19.122 1.00 49.47 373 HIS A N 1
ATOM 3010 C CA . HIS A 1 373 ? -21.939 19.290 18.731 1.00 49.47 373 HIS A CA 1
ATOM 3011 C C . HIS A 1 373 ? -22.377 19.839 17.355 1.00 49.47 373 HIS A C 1
ATOM 3013 O O . HIS A 1 373 ? -22.005 20.961 16.991 1.00 49.47 373 HIS A O 1
ATOM 3019 N N . THR A 1 374 ? -23.143 19.065 16.577 1.00 45.94 374 THR A N 1
ATOM 3020 C CA . THR A 1 374 ? -23.787 19.473 15.311 1.00 45.94 374 THR A CA 1
ATOM 3021 C C . THR A 1 374 ? -25.253 19.874 15.481 1.00 45.94 374 THR A C 1
ATOM 3023 O O . THR A 1 374 ? -25.876 20.356 14.530 1.00 45.94 374 THR A O 1
ATOM 3026 N N . MET A 1 375 ? -25.807 19.745 16.688 1.00 52.56 375 MET A N 1
ATOM 3027 C CA . MET A 1 375 ? -27.141 20.231 17.003 1.00 52.56 375 MET A CA 1
ATOM 3028 C C . MET A 1 375 ? -27.204 21.760 16.903 1.00 52.56 375 MET A C 1
ATOM 3030 O O . MET A 1 375 ? -26.292 22.478 17.305 1.00 52.56 375 MET A O 1
ATOM 3034 N N . SER A 1 376 ? -28.304 22.291 16.359 1.00 59.09 376 SER A N 1
ATOM 3035 C CA . SER A 1 376 ? -28.585 23.721 16.531 1.00 59.09 376 SER A CA 1
ATOM 3036 C C . SER A 1 376 ? -28.787 24.016 18.018 1.00 59.09 376 SER A C 1
ATOM 3038 O O . SER A 1 376 ? -29.219 23.127 18.745 1.00 59.09 376 SER A O 1
ATOM 3040 N N . ALA A 1 377 ? -28.579 25.260 18.462 1.00 60.72 377 ALA A N 1
ATOM 3041 C CA . ALA A 1 377 ? -28.742 25.642 19.875 1.00 60.72 377 ALA A CA 1
ATOM 3042 C C . ALA A 1 377 ? -30.073 25.160 20.496 1.00 60.72 377 ALA A C 1
ATOM 3044 O O . ALA A 1 377 ? -30.141 24.821 21.671 1.00 60.72 377 ALA A O 1
ATOM 3045 N N . LYS A 1 378 ? -31.138 25.065 19.685 1.00 63.72 378 LYS A N 1
ATOM 3046 C CA . LYS A 1 378 ? -32.432 24.504 20.097 1.00 63.72 378 LYS A CA 1
ATOM 3047 C C . LYS A 1 378 ? -32.386 22.988 20.338 1.00 63.72 378 LYS A C 1
ATOM 3049 O O . LYS A 1 378 ? -33.001 22.516 21.283 1.00 63.72 378 LYS A O 1
ATOM 3054 N N . HIS A 1 379 ? -31.721 22.227 19.472 1.00 66.00 379 HIS A N 1
ATOM 3055 C CA . HIS A 1 379 ? -31.569 20.778 19.631 1.00 66.00 379 HIS A CA 1
ATOM 3056 C C . HIS A 1 379 ? -30.570 20.434 20.744 1.00 66.00 379 HIS A C 1
ATOM 3058 O O . HIS A 1 379 ? -30.830 19.505 21.496 1.00 66.00 379 HIS A O 1
ATOM 3064 N N . GLU A 1 380 ? -29.495 21.216 20.884 1.00 58.78 380 GLU A N 1
ATOM 3065 C CA . GLU A 1 380 ? -28.489 21.077 21.944 1.00 58.78 380 GLU A CA 1
ATOM 3066 C C . GLU A 1 380 ? -29.145 21.259 23.317 1.00 58.78 380 GLU A C 1
ATOM 3068 O O . GLU A 1 380 ? -29.047 20.383 24.171 1.00 58.78 380 GLU A O 1
ATOM 3073 N N . TRP A 1 381 ? -29.959 22.311 23.467 1.00 65.62 381 TRP A N 1
ATOM 3074 C CA . TRP A 1 381 ? -30.763 22.528 24.669 1.00 65.62 381 TRP A CA 1
ATOM 3075 C C . TRP A 1 381 ? -31.697 21.346 24.979 1.00 65.62 381 TRP A C 1
ATOM 3077 O O . TRP A 1 381 ? -31.737 20.871 26.110 1.00 65.62 381 TRP A O 1
ATOM 3087 N N . TRP A 1 382 ? -32.424 20.819 23.984 1.00 69.12 382 TRP A N 1
ATOM 3088 C CA . TRP A 1 382 ? -33.301 19.655 24.194 1.00 69.12 382 TRP A CA 1
ATOM 3089 C C . TRP A 1 382 ? -32.530 18.394 24.591 1.00 69.12 382 TRP A C 1
ATOM 3091 O O . TRP A 1 382 ? -32.997 17.638 25.440 1.00 69.12 382 TRP A O 1
ATOM 3101 N N . TYR A 1 383 ? -31.363 18.162 23.996 1.00 67.50 383 TYR A N 1
ATOM 3102 C CA . TYR A 1 383 ? -30.506 17.030 24.323 1.00 67.50 383 TYR A CA 1
ATOM 3103 C C . TYR A 1 383 ? -29.986 17.111 25.763 1.00 67.50 383 TYR A C 1
ATOM 3105 O O . TYR A 1 383 ? -30.086 16.133 26.502 1.00 67.50 383 TYR A O 1
ATOM 3113 N N . GLU A 1 384 ? -29.529 18.286 26.204 1.00 67.88 384 GLU A N 1
ATOM 3114 C CA . GLU A 1 384 ? -29.110 18.517 27.591 1.00 67.88 384 GLU A CA 1
ATOM 3115 C C . GLU A 1 384 ? -30.250 18.286 28.594 1.00 67.88 384 GLU A C 1
ATOM 3117 O O . GLU A 1 384 ? -30.040 17.660 29.635 1.00 67.88 384 GLU A O 1
ATOM 3122 N N . GLN A 1 385 ? -31.475 18.726 28.282 1.00 72.69 385 GLN A N 1
ATOM 3123 C CA . GLN A 1 385 ? -32.648 18.470 29.129 1.00 72.69 385 GLN A CA 1
ATOM 3124 C C . GLN A 1 385 ? -32.983 16.972 29.218 1.00 72.69 385 GLN A C 1
ATOM 3126 O O . GLN A 1 385 ? -33.256 16.459 30.301 1.00 72.69 385 GLN A O 1
ATOM 3131 N N . LEU A 1 386 ? -32.913 16.249 28.096 1.00 74.38 386 LEU A N 1
ATOM 3132 C CA . LEU A 1 386 ? -33.192 14.811 28.057 1.00 74.38 386 LEU A CA 1
ATOM 3133 C C . LEU A 1 386 ? -32.125 13.979 28.785 1.00 74.38 386 LEU A C 1
ATOM 3135 O O . LEU A 1 386 ? -32.474 12.993 29.432 1.00 74.38 386 LEU A O 1
ATOM 3139 N N . ILE A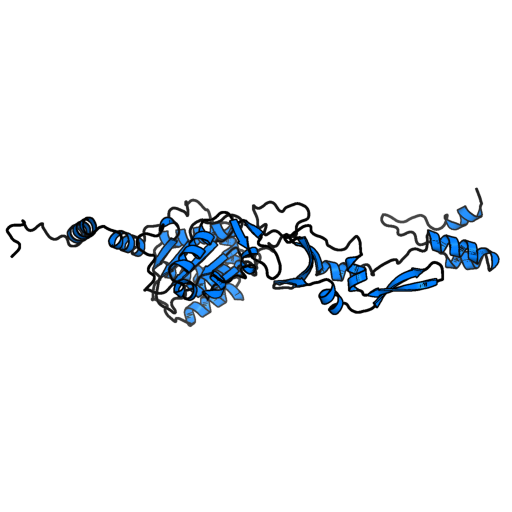 1 387 ? -30.847 14.371 28.711 1.00 70.31 387 ILE A N 1
ATOM 3140 C CA . ILE A 1 387 ? -29.743 13.667 29.385 1.00 70.31 387 ILE A CA 1
ATOM 3141 C C . ILE A 1 387 ? -29.654 13.998 30.870 1.00 70.31 387 ILE A C 1
ATOM 3143 O O . ILE A 1 387 ? -29.413 13.103 31.678 1.00 70.31 387 ILE A O 1
ATOM 3147 N N . SER A 1 388 ? -29.830 15.265 31.245 1.00 72.25 388 SER A N 1
ATOM 3148 C CA . SER A 1 388 ? -29.760 15.676 32.652 1.00 72.25 388 SER A CA 1
ATOM 3149 C C . SER A 1 388 ? -30.859 15.039 33.507 1.00 72.25 388 SER A C 1
ATOM 3151 O O . SER A 1 388 ? -30.707 14.955 34.725 1.00 72.25 388 SER A O 1
ATOM 3153 N N . GLY A 1 389 ? -31.957 14.586 32.885 1.00 63.78 389 GLY A N 1
ATOM 3154 C CA . GLY A 1 389 ? -33.103 13.998 33.578 1.00 63.78 389 GLY A CA 1
ATOM 3155 C C . GLY A 1 389 ? -33.815 14.986 34.506 1.00 63.78 389 GLY A C 1
ATOM 3156 O O . GLY A 1 389 ? -34.595 14.568 35.362 1.00 63.78 389 GLY A O 1
ATOM 3157 N N . ALA A 1 390 ? -33.530 16.285 34.371 1.00 64.56 390 ALA A N 1
ATOM 3158 C CA . ALA A 1 390 ? -34.127 17.319 35.195 1.00 64.56 390 ALA A CA 1
ATOM 3159 C C . ALA A 1 390 ? -35.619 17.470 34.839 1.00 64.56 390 ALA A C 1
ATOM 3161 O O . ALA A 1 390 ? -35.961 17.565 33.656 1.00 64.56 390 ALA A O 1
ATOM 3162 N N . PRO A 1 391 ? -36.533 17.482 35.828 1.00 60.88 391 PRO A N 1
ATOM 3163 C CA . PRO A 1 391 ? -37.930 17.791 35.567 1.00 60.88 391 PRO A CA 1
ATOM 3164 C C . PRO A 1 391 ? -38.044 19.224 35.040 1.00 60.88 391 PRO A C 1
ATOM 3166 O O . PRO A 1 391 ? -37.349 20.128 35.501 1.00 60.88 391 PRO A O 1
ATOM 3169 N N . TRP A 1 392 ? -38.924 19.412 34.059 1.00 60.72 392 TRP A N 1
ATOM 3170 C CA . TRP A 1 392 ? -39.193 20.710 33.453 1.00 60.72 392 TRP A CA 1
ATOM 3171 C C . TRP A 1 392 ? -39.659 21.695 34.535 1.00 60.72 392 TRP A C 1
ATOM 3173 O O . TRP A 1 392 ? -40.728 21.506 35.114 1.00 60.72 392 TRP A O 1
ATOM 3183 N N . LEU A 1 393 ? -38.843 22.709 34.832 1.00 58.97 393 LEU A N 1
ATOM 3184 C CA . LEU A 1 393 ? -39.251 23.832 35.673 1.00 58.97 393 LEU A CA 1
ATOM 3185 C C . LEU A 1 393 ? -40.090 24.768 34.806 1.00 58.97 393 LEU A C 1
ATOM 3187 O O . LEU A 1 393 ? -39.647 25.194 33.735 1.00 58.97 393 LEU A O 1
ATOM 3191 N N . ASP A 1 394 ? -41.316 25.039 35.248 1.00 52.91 394 ASP A N 1
ATOM 3192 C CA . ASP A 1 394 ? -42.231 25.925 34.538 1.00 52.91 394 ASP A CA 1
ATOM 3193 C C . ASP A 1 394 ? -41.589 27.311 34.403 1.00 52.91 394 ASP A C 1
ATOM 3195 O O . ASP A 1 394 ? -40.857 27.755 35.288 1.00 52.91 394 ASP A O 1
ATOM 3199 N N . ALA A 1 395 ? -41.845 28.025 33.306 1.00 55.19 395 ALA A N 1
ATOM 3200 C CA . ALA A 1 395 ? -41.164 29.295 33.011 1.00 55.19 395 ALA A CA 1
ATOM 3201 C C . ALA A 1 395 ? -41.393 30.382 34.088 1.00 55.19 395 ALA A C 1
ATOM 3203 O O . ALA A 1 395 ? -40.721 31.410 34.084 1.00 55.19 395 ALA A O 1
ATOM 3204 N N . GLN A 1 396 ? -42.341 30.152 35.000 1.00 54.31 396 GLN A N 1
ATOM 3205 C CA . GLN A 1 396 ? -42.646 30.987 36.162 1.00 54.31 396 GLN A CA 1
ATOM 3206 C C . GLN A 1 396 ? -41.741 30.722 37.381 1.00 54.31 396 GLN A C 1
ATOM 3208 O O . GLN A 1 396 ? -41.802 31.483 38.342 1.00 54.31 396 GLN A O 1
ATOM 3213 N N . GLU A 1 397 ? -40.915 29.673 37.355 1.00 51.97 397 GLU A N 1
ATOM 3214 C CA . GLU A 1 397 ? -40.011 29.280 38.448 1.00 51.97 397 GLU A CA 1
ATOM 3215 C C . GLU A 1 397 ? -38.532 29.607 38.169 1.00 51.97 397 GLU A C 1
ATOM 3217 O O . GLU A 1 397 ? -37.661 29.315 38.991 1.00 51.97 397 GLU A O 1
ATOM 3222 N N . LEU A 1 398 ? -38.229 30.238 37.030 1.00 49.53 398 LEU A N 1
ATOM 3223 C CA . LEU A 1 398 ? -36.902 30.788 36.748 1.00 49.53 398 LEU A CA 1
ATOM 3224 C C . LEU A 1 398 ? -36.770 32.178 37.417 1.00 49.53 398 LEU A C 1
ATOM 3226 O O . LEU A 1 398 ? -37.680 32.992 37.252 1.00 49.53 398 LEU A O 1
ATOM 3230 N N . PRO A 1 399 ? -35.692 32.448 38.183 1.00 46.59 399 PRO A N 1
ATOM 3231 C CA . PRO A 1 399 ? -35.523 33.684 38.958 1.00 46.59 399 PRO A CA 1
ATOM 3232 C C . PRO A 1 399 ? -35.359 34.960 38.124 1.00 46.59 399 PRO A C 1
ATOM 3234 O O . PRO A 1 399 ? -34.830 34.882 36.989 1.00 46.59 399 PRO A O 1
#

Mean predicted aligned error: 12.92 Å

Foldseek 3Di:
DDVVVVVQPVVDDDDDDDDDDDRPLVVVCVVPDPVCPVVSLVCCVVRVPPPAFDDPVLLVVCLVFWAWEQEPLRDTWIWGDDPQDIDTHHLVVLCVVQVDWDFRDADSVRHTDIDGSSVRNVPDPPRHYAHYEAAADPPRDDDPRYHHLQPAWPDAADADDLVLLLVLLCLQFVNDVQQSLLVLLLLLCCLQPLQAALLAEEEGEAAPQSCQVVSLVLSLNRRRLQEEEAPACCCQPPLAVVSQRRHSEYEYEARLCVVPPVSVVSVNCLSHPQWDWHRHPPGDIDIHGRSYHYYYYYYNPDDPDLPHPCLRYQYHYGHCPCRNVPVSSVVSCCCCPPVVSVSNSSNCSNVPDNPDSSSDHDCDPVNVVSVLVNDDPVVVVVVCCVVVVDPDDPPVPDD

pLDDT: mean 79.72, std 17.88, range [31.89, 98.69]

Radius of gyration: 32.43 Å; Cα contacts (8 Å, |Δi|>4): 589; chains: 1; bounding box: 84×70×98 Å